Protein AF-A0A1Q2YK37-F1 (afdb_monomer)

Foldseek 3Di:
DDDDDDDDDDPDPDDDDDDDDDDDDDDPPPCDLVNVVCPVVVPPPDDDDDPPPPDDDPVVVVVVPVPDDDSVSSVVVVVVVDPDDPDDDPVVVVVVVVVVVVCCVLVVVVLCLLVVLVCCCVPPPVVDDSLVSLLVSLVVLLCSLLVVLVVVVVVVVVVVVVVVVDDDDPVVVVCVQAVPVLCVPVLLVLLLLLVLLLLLLVSLCSNCQLVVCVVLPHDNVVSSVLSVLLQVLLVLLLPVLVVCCQPQNLLVSLLVLLVQLLCLLVPQCLPPVSPPVSVSVSSNSNSSSSSNNVNSSLVLQPLPDDPVCSNSSSSNSSNVSSVSSSVNRSVLSVQLPDPCHNSSSSVSSSVSSVSSSVSSVVSVCVSPRPDSDHD

Sequence (375 aa):
MVSSVVGRPSSSILRENGEYYSDEDDEEELVGPEDVFESIFDGEVSGINSDTEKRGNINNNQRSLEGIKSKEDAVTVTEEYVVEYPEGGKLAYLTLFGCFIGLVGELGLWNSTGAIESYIAEHILVDNSDIAISMIFALFSFFVMFGAMISGVIFDKIKKLNEGERNMKWKEKFNDLIDFSSFKELTFMVLTSALFLNEFALLMVSTYIPSYALSKGFSESFSLIALTVFNAAGVAGRIVPTFLSDRYGNFNLIILMSTIMTLTVWIIWLPFGQNLGAFIAFTIIFGFAMAGTFALTPLCTSAISKPKDFGKRYGTAYFFVAFCNLISLPVGMALTETHAGYDAMVAFAGATCTLATVCFVYTRYRVGGLNKIRI

Nearest PDB structures (foldseek):
  8sdy-assembly1_A  TM=7.956E-01  e=2.992E-03  Rattus norvegicus
  6kki-assembly1_A  TM=8.504E-01  e=9.262E-03  Escherichia coli K-12
  8bvt-assembly1_A  TM=8.005E-01  e=1.191E-02  Rattus nativitatis
  7yud-assembly1_R  TM=7.546E-01  e=7.201E-02  Homo sapiens
  8sc3-assembly1_A  TM=6.453E-01  e=1.050E-01  Homo sapiens

Structure (mmCIF, N/CA/C/O backbone):
data_AF-A0A1Q2YK37-F1
#
_entry.id   AF-A0A1Q2YK37-F1
#
loop_
_atom_site.group_PDB
_atom_site.id
_atom_site.type_symbol
_atom_site.label_atom_id
_atom_site.label_alt_id
_atom_site.label_comp_id
_atom_site.label_asym_id
_atom_site.label_entity_id
_atom_site.label_seq_id
_atom_site.pdbx_PDB_ins_code
_atom_site.Cartn_x
_atom_site.Cartn_y
_atom_site.Cartn_z
_atom_site.occupancy
_atom_site.B_iso_or_equiv
_atom_site.auth_seq_id
_atom_site.auth_comp_id
_atom_site.auth_asym_id
_atom_site.auth_atom_id
_atom_site.pdbx_PDB_model_num
ATOM 1 N N . MET A 1 1 ? 14.806 24.479 15.869 1.00 31.94 1 MET A N 1
ATOM 2 C CA . MET A 1 1 ? 14.296 25.826 15.523 1.00 31.94 1 MET A CA 1
ATOM 3 C C . MET A 1 1 ? 13.095 25.622 14.604 1.00 31.94 1 MET A C 1
ATOM 5 O O . MET A 1 1 ? 13.181 24.715 13.790 1.00 31.94 1 MET A O 1
ATOM 9 N N . VAL A 1 2 ? 12.024 26.412 14.772 1.00 24.25 2 VAL A N 1
ATOM 10 C CA . VAL A 1 2 ? 10.609 26.185 14.362 1.00 24.25 2 VAL A CA 1
ATOM 11 C C . VAL A 1 2 ? 9.854 25.324 15.395 1.00 24.25 2 VAL A C 1
ATOM 13 O O . VAL A 1 2 ? 9.922 24.106 15.360 1.00 24.25 2 VAL A O 1
ATOM 16 N N . SER A 1 3 ? 9.414 25.886 16.526 1.00 24.73 3 SER A N 1
ATOM 17 C CA . SER A 1 3 ? 8.307 26.842 16.764 1.00 24.73 3 SER A CA 1
ATOM 18 C C . SER A 1 3 ? 6.944 26.154 16.894 1.00 24.73 3 SER A C 1
ATOM 20 O O . SER A 1 3 ? 6.222 25.956 15.925 1.00 24.73 3 SER A O 1
ATOM 22 N N . SER A 1 4 ? 6.632 25.849 18.153 1.00 29.28 4 SER A N 1
ATOM 23 C CA . SER A 1 4 ? 5.316 25.799 18.794 1.00 29.28 4 SER A CA 1
ATOM 24 C C . SER A 1 4 ? 4.184 26.549 18.083 1.00 29.28 4 SER A C 1
ATOM 26 O O . SER A 1 4 ? 4.275 27.769 17.980 1.00 29.28 4 SER A O 1
ATOM 28 N N . VAL A 1 5 ? 3.090 25.855 17.745 1.00 29.70 5 VAL A N 1
ATOM 29 C CA . VAL A 1 5 ? 1.698 26.340 17.872 1.00 29.70 5 VAL A CA 1
ATOM 30 C C . VAL A 1 5 ? 0.773 25.114 17.942 1.00 29.70 5 VAL A C 1
ATOM 32 O O . VAL A 1 5 ? 0.373 24.572 16.918 1.00 29.70 5 VAL A O 1
ATOM 35 N N . VAL A 1 6 ? 0.413 24.682 19.150 1.00 29.88 6 VAL A N 1
ATOM 36 C CA . VAL A 1 6 ? -0.814 23.907 19.395 1.00 29.88 6 VAL A CA 1
ATOM 37 C C . VAL A 1 6 ? -1.593 24.684 20.448 1.00 29.88 6 VAL A C 1
ATOM 39 O O . VAL A 1 6 ? -1.032 25.103 21.462 1.00 29.88 6 VAL A O 1
ATOM 42 N N . GLY A 1 7 ? -2.852 24.980 20.133 1.00 24.06 7 GLY A N 1
ATOM 43 C CA . GLY A 1 7 ? -3.735 25.807 20.943 1.00 24.06 7 GLY A CA 1
ATOM 44 C C . GLY A 1 7 ? -3.944 25.210 22.330 1.00 24.06 7 GLY A C 1
ATOM 45 O O . GLY A 1 7 ? -4.431 24.093 22.466 1.00 24.06 7 GLY A O 1
ATOM 46 N N . ARG A 1 8 ? -3.586 25.989 23.352 1.00 25.39 8 ARG A N 1
ATOM 47 C CA . ARG A 1 8 ? -3.997 25.766 24.739 1.00 25.39 8 ARG A CA 1
ATOM 48 C C . ARG A 1 8 ? -5.503 26.046 24.869 1.00 25.39 8 ARG A C 1
ATOM 50 O O . ARG A 1 8 ? -5.945 27.070 24.339 1.00 25.39 8 ARG A O 1
ATOM 57 N N . PRO A 1 9 ? -6.279 25.246 25.617 1.00 24.70 9 PRO A N 1
ATOM 58 C CA . PRO A 1 9 ? -7.492 25.743 26.250 1.00 24.70 9 PRO A CA 1
ATOM 59 C C . PRO A 1 9 ? -7.102 26.823 27.269 1.00 24.70 9 PRO A C 1
ATOM 61 O O . PRO A 1 9 ? -6.051 26.748 27.907 1.00 24.70 9 PRO A O 1
ATOM 64 N N . SER A 1 10 ? -7.917 27.865 27.367 1.00 27.19 10 SER A N 1
ATOM 65 C CA . SER A 1 10 ? -7.669 29.083 28.137 1.00 27.19 10 SER A CA 1
ATOM 66 C C . SER A 1 10 ? -7.444 28.818 29.629 1.00 27.19 10 SER A C 1
ATOM 68 O O . SER A 1 10 ? -8.387 28.730 30.412 1.00 27.19 10 SER A O 1
ATOM 70 N N . SER A 1 11 ? -6.178 28.784 30.035 1.00 29.14 11 SER A N 1
ATOM 71 C CA . SER A 1 11 ? -5.739 29.071 31.397 1.00 29.14 11 SER A CA 1
ATOM 72 C C . SER A 1 11 ? -5.924 30.570 31.666 1.00 29.14 11 SER A C 1
ATOM 74 O O . SER A 1 11 ? -5.000 31.362 31.466 1.00 29.14 11 SER A O 1
ATOM 76 N N . SER A 1 12 ? -7.135 30.978 32.037 1.00 27.33 12 SER A N 1
ATOM 77 C CA . SER A 1 12 ? -7.410 32.338 32.508 1.00 27.33 12 SER A CA 1
ATOM 78 C C . SER A 1 12 ? -8.708 32.403 33.316 1.00 27.33 12 SER A C 1
ATOM 80 O O . SER A 1 12 ? -9.673 33.036 32.898 1.00 27.33 12 SER A O 1
ATOM 82 N N . ILE A 1 13 ? -8.705 31.815 34.513 1.00 29.11 13 ILE A N 1
ATOM 83 C CA . ILE A 1 13 ? -9.205 32.562 35.672 1.00 29.11 13 ILE A CA 1
ATOM 84 C C . ILE A 1 13 ? -7.962 33.173 36.328 1.00 29.11 13 ILE A C 1
ATOM 86 O O . ILE A 1 13 ? -7.294 32.586 37.165 1.00 29.11 13 ILE A O 1
ATOM 90 N N . LEU A 1 14 ? -7.575 34.292 35.717 1.00 31.30 14 LEU A N 1
ATOM 91 C CA . LEU A 1 14 ? -7.022 35.502 36.317 1.00 31.30 14 LEU A CA 1
ATOM 92 C C . LEU A 1 14 ? -5.967 35.333 37.422 1.00 31.30 14 LEU A C 1
ATOM 94 O O . LEU A 1 14 ? -6.258 35.278 38.610 1.00 31.30 14 LEU A O 1
ATOM 98 N N . ARG A 1 15 ? -4.707 35.435 36.985 1.00 28.73 15 ARG A N 1
ATOM 99 C CA . ARG A 1 15 ? -3.677 36.162 37.728 1.00 28.73 15 ARG A CA 1
ATOM 100 C C . ARG A 1 15 ? -4.017 37.653 37.686 1.00 28.73 15 ARG A C 1
ATOM 102 O O . ARG A 1 15 ? -3.955 38.243 36.611 1.00 28.73 15 ARG A O 1
ATOM 109 N N . GLU A 1 16 ? -4.262 38.259 38.835 1.00 33.47 16 GLU A N 1
ATOM 110 C CA . GLU A 1 16 ? -3.838 39.634 39.087 1.00 33.47 16 GLU A CA 1
ATOM 111 C C . GLU A 1 16 ? -3.187 39.659 40.471 1.00 33.47 16 GLU A C 1
ATOM 113 O O . GLU A 1 16 ? -3.770 39.187 41.441 1.00 33.47 16 GLU A O 1
ATOM 118 N N . ASN A 1 17 ? -1.960 40.182 40.509 1.00 26.44 17 ASN A N 1
ATOM 119 C CA . ASN A 1 17 ? -1.048 40.310 41.655 1.00 26.44 17 ASN A CA 1
ATOM 120 C C . ASN A 1 17 ? -0.225 39.050 41.951 1.00 26.44 17 ASN A C 1
ATOM 122 O O . ASN A 1 17 ? -0.576 38.203 42.762 1.00 26.44 17 ASN A O 1
ATOM 126 N N . GLY A 1 18 ? 0.898 38.933 41.239 1.00 32.16 18 GLY A N 1
ATOM 127 C CA . GLY A 1 18 ? 1.860 37.863 41.453 1.00 32.16 18 GLY A CA 1
ATOM 128 C C . GLY A 1 18 ? 2.529 37.942 42.822 1.00 32.16 18 GLY A C 1
ATOM 129 O O . GLY A 1 18 ? 3.130 38.959 43.134 1.00 32.16 18 GLY A O 1
ATOM 130 N N . GLU A 1 19 ? 2.453 36.839 43.562 1.00 24.00 19 GLU A N 1
ATOM 131 C CA . GLU A 1 19 ? 3.457 36.277 44.473 1.00 24.00 19 GLU A CA 1
ATOM 132 C C . GLU A 1 19 ? 3.000 34.850 44.853 1.00 24.00 19 GLU A C 1
ATOM 134 O O . GLU A 1 19 ? 1.823 34.520 44.716 1.00 24.00 19 GLU A O 1
ATOM 139 N N . TYR A 1 20 ? 3.942 33.966 45.199 1.00 31.45 20 TYR A N 1
ATOM 140 C CA . TYR A 1 20 ? 3.751 32.511 45.324 1.00 31.45 20 TYR A CA 1
ATOM 141 C C . TYR A 1 20 ? 4.400 31.979 46.619 1.00 31.45 20 TYR A C 1
ATOM 143 O O . TYR A 1 20 ? 5.515 32.398 46.931 1.00 31.45 20 TYR A O 1
ATOM 151 N N . TYR A 1 21 ? 3.749 30.967 47.223 1.00 27.39 21 TYR A N 1
ATOM 152 C CA . TYR A 1 21 ? 4.156 30.071 48.340 1.00 27.39 21 TYR A CA 1
ATOM 153 C C . TYR A 1 21 ? 4.155 30.705 49.755 1.00 27.39 21 TYR A C 1
ATOM 155 O O . TYR A 1 21 ? 4.400 31.897 49.882 1.00 27.39 21 TYR A O 1
ATOM 163 N N . SER A 1 22 ? 3.814 30.003 50.850 1.00 25.34 22 SER A N 1
ATOM 164 C CA . SER A 1 22 ? 4.267 28.667 51.293 1.00 25.34 22 SER A CA 1
ATOM 165 C C . SER A 1 22 ? 3.313 27.925 52.253 1.00 25.34 22 SER A C 1
ATOM 167 O O . SER A 1 22 ? 2.593 28.573 53.002 1.00 25.34 22 SER A O 1
ATOM 169 N N . ASP A 1 23 ? 3.440 26.593 52.233 1.00 32.56 23 ASP A N 1
ATOM 170 C CA . ASP A 1 23 ? 3.424 25.576 53.306 1.00 32.56 23 ASP A CA 1
ATOM 171 C C . ASP A 1 23 ? 2.567 25.723 54.587 1.00 32.56 23 ASP A C 1
ATOM 173 O O . ASP A 1 23 ? 2.667 26.699 55.325 1.00 32.56 23 ASP A O 1
ATOM 177 N N . GLU A 1 24 ? 1.913 24.587 54.876 1.00 31.61 24 GLU A N 1
ATOM 178 C CA . GLU A 1 24 ? 1.354 24.065 56.139 1.00 31.61 24 GLU A CA 1
ATOM 179 C C . GLU A 1 24 ? -0.118 24.3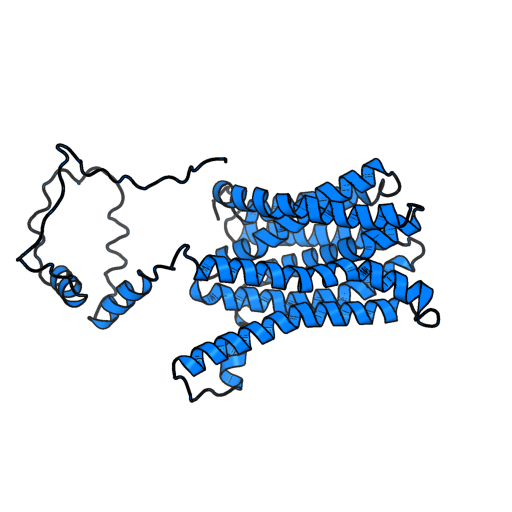69 56.499 1.00 31.61 24 GLU A C 1
ATOM 181 O O . GLU A 1 24 ? -0.546 25.510 56.647 1.00 31.61 24 GLU A O 1
ATOM 186 N N . ASP A 1 25 ? -0.824 23.244 56.690 1.00 33.56 25 ASP A N 1
ATOM 187 C CA . ASP A 1 25 ? -2.033 22.994 57.480 1.00 33.56 25 ASP A CA 1
ATOM 188 C C . ASP A 1 25 ? -3.366 23.601 57.009 1.00 33.56 25 ASP A C 1
ATOM 190 O O . ASP A 1 25 ? -3.825 24.619 57.510 1.00 33.56 25 ASP A O 1
ATOM 194 N N . ASP A 1 26 ? -4.010 22.925 56.051 1.00 30.70 26 ASP A N 1
ATOM 195 C CA . ASP A 1 26 ? -5.342 22.315 56.222 1.00 30.70 26 ASP A CA 1
ATOM 196 C C . ASP A 1 26 ? -5.662 21.466 54.970 1.00 30.70 26 ASP A C 1
ATOM 198 O O . ASP A 1 26 ? -5.335 21.830 53.842 1.00 30.70 26 ASP A O 1
ATOM 202 N N . GLU A 1 27 ? -6.205 20.274 55.202 1.00 29.97 27 GLU A N 1
ATOM 203 C CA . GLU A 1 27 ? -6.274 19.118 54.300 1.00 29.97 27 GLU A CA 1
ATOM 204 C C . GLU A 1 27 ? -6.780 19.425 52.871 1.00 29.97 27 GLU A C 1
ATOM 206 O O . GLU A 1 27 ? -7.919 19.838 52.658 1.00 29.97 27 GLU A O 1
ATOM 211 N N . GLU A 1 28 ? -5.943 19.143 51.860 1.00 32.72 28 GLU A N 1
ATOM 212 C CA . GLU A 1 28 ? -6.407 18.904 50.489 1.00 32.72 28 GLU A CA 1
ATOM 213 C C . GLU A 1 28 ? -7.223 17.605 50.482 1.00 32.72 28 GLU A C 1
ATOM 215 O O . GLU A 1 28 ? -6.677 16.503 50.377 1.00 32.72 28 GLU A O 1
ATOM 220 N N . GLU A 1 29 ? -8.541 17.722 50.599 1.00 29.59 29 GLU A N 1
ATOM 221 C CA . GLU A 1 29 ? -9.431 16.589 50.383 1.00 29.59 29 GLU A CA 1
ATOM 222 C C . GLU A 1 29 ? -9.455 16.280 48.876 1.00 29.59 29 GLU A C 1
ATOM 224 O O . GLU A 1 29 ? -10.095 16.955 48.063 1.00 29.59 29 GLU A O 1
ATOM 229 N N . LEU A 1 30 ? -8.674 15.270 48.478 1.00 30.45 30 LEU A N 1
ATOM 230 C CA . LEU A 1 30 ? -8.838 14.589 47.199 1.00 30.45 30 LEU A CA 1
ATOM 231 C C . LEU A 1 30 ? -10.250 14.012 47.179 1.00 30.45 30 LEU A C 1
ATOM 233 O O . LEU A 1 30 ? -10.476 12.946 47.745 1.00 30.45 30 LEU A O 1
ATOM 237 N N . VAL A 1 31 ? -11.170 14.730 46.533 1.00 35.34 31 VAL A N 1
ATOM 238 C CA . VAL A 1 31 ? -12.567 14.322 46.362 1.00 35.34 31 VAL A CA 1
ATOM 239 C C . VAL A 1 31 ? -12.584 12.904 45.801 1.00 35.34 31 VAL A C 1
ATOM 241 O O . VAL A 1 31 ? -12.208 12.656 44.648 1.00 35.34 31 VAL A O 1
ATOM 244 N N . GLY A 1 32 ? -12.944 11.956 46.656 1.00 29.72 32 GLY A N 1
ATOM 245 C CA . GLY A 1 32 ? -12.941 10.546 46.336 1.00 29.72 32 GLY A CA 1
ATOM 246 C C . GLY A 1 32 ? -14.081 10.226 45.370 1.00 29.72 32 GLY A C 1
ATOM 247 O O . GLY A 1 32 ? -15.065 10.962 45.275 1.00 29.72 32 GLY A O 1
ATOM 248 N N . PRO A 1 33 ? -14.024 9.085 44.667 1.00 35.12 33 PRO A N 1
ATOM 249 C CA . PRO A 1 33 ? -15.156 8.609 43.871 1.00 35.12 33 PRO A CA 1
ATOM 250 C C . PRO A 1 33 ? -16.455 8.459 44.689 1.00 35.12 33 PRO A C 1
ATOM 252 O O . PRO A 1 33 ? -17.545 8.428 44.118 1.00 35.12 33 PRO A O 1
ATOM 255 N N . GLU A 1 34 ? -16.349 8.386 46.018 1.00 36.44 34 GLU A N 1
ATOM 256 C CA . GLU A 1 34 ? -17.483 8.350 46.939 1.00 36.44 34 GLU A CA 1
ATOM 257 C C . GLU A 1 34 ? -18.216 9.701 47.049 1.00 36.44 34 GLU A C 1
ATOM 259 O O . GLU A 1 34 ? -19.447 9.706 47.047 1.00 36.44 34 GLU A O 1
ATOM 264 N N . ASP A 1 35 ? -17.496 10.825 47.005 1.00 39.41 35 ASP A N 1
ATOM 265 C CA . ASP A 1 35 ? -18.041 12.187 47.157 1.00 39.41 35 ASP A CA 1
ATOM 266 C C . ASP A 1 35 ? -18.752 12.674 45.878 1.00 39.41 35 ASP A C 1
ATOM 268 O O . ASP A 1 35 ? -19.742 13.412 45.904 1.00 39.41 35 ASP A O 1
ATOM 272 N N . VAL A 1 36 ? -18.293 12.205 44.713 1.00 42.50 36 VAL A N 1
ATOM 273 C CA . VAL A 1 36 ? -18.965 12.437 43.420 1.00 42.50 36 VAL A CA 1
ATOM 274 C C . VAL A 1 36 ? -20.292 11.678 43.355 1.00 42.50 36 VAL A C 1
ATOM 276 O O . VAL A 1 36 ? -21.264 12.168 42.785 1.00 42.50 36 VAL A O 1
ATOM 279 N N . PHE A 1 37 ? -20.361 10.488 43.954 1.00 40.34 37 PHE A N 1
ATOM 280 C CA . PHE A 1 37 ? -21.608 9.736 44.044 1.00 40.34 37 PHE A CA 1
ATOM 281 C C . PHE A 1 37 ? -22.594 10.408 45.009 1.00 40.34 37 PHE A C 1
ATOM 283 O O . PHE A 1 37 ? -23.764 10.556 44.665 1.00 40.34 37 PHE A O 1
ATOM 290 N N . GLU A 1 38 ? -22.138 10.869 46.177 1.00 42.31 38 GLU A N 1
ATOM 291 C CA . GLU A 1 38 ? -22.997 11.584 47.132 1.00 42.31 38 GLU A CA 1
ATOM 292 C C . GLU A 1 38 ? -23.521 12.911 46.567 1.00 42.31 38 GLU A C 1
ATOM 294 O O . GLU A 1 38 ? -24.724 13.145 46.618 1.00 42.31 38 GLU A O 1
ATOM 299 N N . SER A 1 39 ? -22.696 13.715 45.887 1.00 43.84 39 SER A N 1
ATOM 300 C CA . SER A 1 39 ? -23.144 14.981 45.265 1.00 43.84 39 SER A CA 1
ATOM 301 C C . SER A 1 39 ? -24.160 14.829 44.117 1.00 43.84 39 SER A C 1
ATOM 303 O O . SER A 1 39 ? -24.868 15.780 43.786 1.00 43.84 39 SER A O 1
ATOM 305 N N . ILE A 1 40 ? -24.263 13.646 43.498 1.00 46.75 40 ILE A N 1
ATOM 306 C CA . ILE A 1 40 ? -25.271 13.346 42.464 1.00 46.75 40 ILE A CA 1
ATOM 307 C C . ILE A 1 40 ? -26.618 12.945 43.090 1.00 46.75 40 ILE A C 1
ATOM 309 O O . ILE A 1 40 ? -27.666 13.179 42.480 1.00 46.75 40 ILE A O 1
ATOM 313 N N . PHE A 1 41 ? -26.608 12.342 44.282 1.00 46.00 41 PHE A N 1
ATOM 314 C CA . PHE A 1 41 ? -27.798 11.765 44.919 1.00 46.00 41 PHE A CA 1
ATOM 315 C C . PHE A 1 41 ? -28.329 12.564 46.120 1.00 46.00 41 PHE A C 1
ATOM 317 O O . PHE A 1 41 ? -29.530 12.478 46.392 1.00 46.00 41 PHE A O 1
ATOM 324 N N . ASP A 1 42 ? -27.509 13.396 46.764 1.00 38.97 42 ASP A N 1
ATOM 325 C CA . ASP A 1 42 ? -27.940 14.384 47.753 1.00 38.97 42 ASP A CA 1
ATOM 326 C C . ASP A 1 42 ? -28.178 15.730 47.061 1.00 38.97 42 ASP A C 1
ATOM 328 O O . ASP A 1 42 ? -27.270 16.418 46.605 1.00 38.97 42 ASP A O 1
ATOM 332 N N . GLY A 1 43 ? -29.456 16.081 46.915 1.00 41.34 43 GLY A N 1
ATOM 333 C CA . GLY A 1 43 ? -29.937 17.204 46.113 1.00 41.34 43 GLY A CA 1
ATOM 334 C C . GLY A 1 43 ? -29.598 18.606 46.633 1.00 41.34 43 GLY A C 1
ATOM 335 O O . GLY A 1 43 ? -30.515 19.391 46.870 1.00 41.34 43 GLY A O 1
ATOM 336 N N . GLU A 1 44 ? -28.324 18.986 46.699 1.00 32.38 44 GLU A N 1
ATOM 337 C CA . GLU A 1 44 ? -27.899 20.389 46.796 1.00 32.38 44 GLU A CA 1
ATOM 338 C C . GLU A 1 44 ? -27.671 21.001 45.407 1.00 32.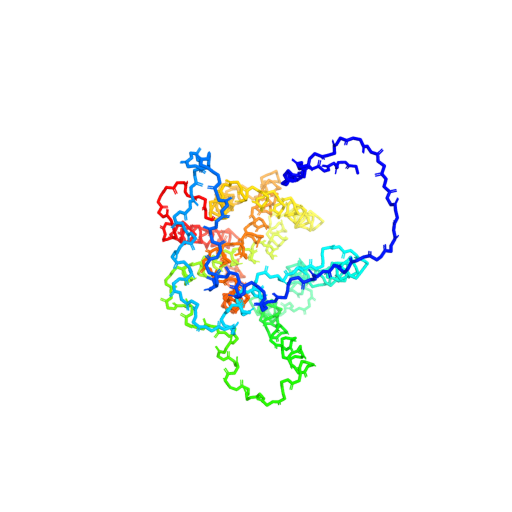38 44 GLU A C 1
ATOM 340 O O . GLU A 1 44 ? -26.580 21.395 45.006 1.00 32.38 44 GLU A O 1
ATOM 345 N N . VAL A 1 45 ? -28.770 21.167 44.665 1.00 37.38 45 VAL A N 1
ATOM 346 C CA . VAL A 1 45 ? -28.850 22.195 43.617 1.00 37.38 45 VAL A CA 1
ATOM 347 C C . VAL A 1 45 ? -29.458 23.449 44.243 1.00 37.38 45 VAL A C 1
ATOM 349 O O . VAL A 1 45 ? -30.604 23.810 43.986 1.00 37.38 45 VAL A O 1
ATOM 352 N N . SER A 1 46 ? -28.695 24.134 45.089 1.00 29.23 46 SER A N 1
ATOM 353 C CA . SER A 1 46 ? -29.039 25.482 45.553 1.00 29.23 46 SER A CA 1
ATOM 354 C C . SER A 1 46 ? -27.853 26.413 45.361 1.00 29.23 46 SER A C 1
ATOM 356 O O . SER A 1 46 ? -27.100 26.696 46.285 1.00 29.23 46 SER A O 1
ATOM 358 N N . GLY A 1 47 ? -27.680 26.887 44.125 1.00 29.67 47 GLY A N 1
ATOM 359 C CA . GLY A 1 47 ? -26.641 27.870 43.828 1.00 29.67 47 GLY A CA 1
ATOM 360 C C . GLY A 1 47 ? -26.379 28.174 42.356 1.00 29.67 47 GLY A C 1
ATOM 361 O O . GLY A 1 47 ? -25.305 28.674 42.044 1.00 29.67 47 GLY A O 1
ATOM 362 N N . ILE A 1 48 ? -27.305 27.898 41.430 1.00 29.08 48 ILE A N 1
ATOM 363 C CA . ILE A 1 48 ? -27.151 28.365 40.044 1.00 29.08 48 ILE A CA 1
ATOM 364 C C . ILE A 1 48 ? -27.863 29.712 39.926 1.00 29.08 48 ILE A C 1
ATOM 366 O O . ILE A 1 48 ? -29.074 29.780 39.718 1.00 29.08 48 ILE A O 1
ATOM 370 N N . ASN A 1 49 ? -27.096 30.790 40.105 1.00 28.09 49 ASN A N 1
ATOM 371 C CA . ASN A 1 49 ? -27.537 32.144 39.779 1.00 28.09 49 ASN A CA 1
ATOM 372 C C . ASN A 1 49 ? -27.988 32.217 38.309 1.00 28.09 49 ASN A C 1
ATOM 374 O O . ASN A 1 49 ? -27.376 31.645 37.405 1.00 28.09 49 ASN A O 1
ATOM 378 N N . SER A 1 50 ? -29.081 32.941 38.098 1.00 30.16 50 SER A N 1
ATOM 379 C CA . SER A 1 50 ? -29.961 32.973 36.927 1.00 30.16 50 SER A CA 1
ATOM 380 C C . SER A 1 50 ? -29.408 33.645 35.657 1.00 30.16 50 SER A C 1
ATOM 382 O O . SER A 1 50 ? -30.188 34.112 34.830 1.00 30.16 50 SER A O 1
ATOM 384 N N . ASP A 1 51 ? -28.092 33.641 35.432 1.00 28.27 51 ASP A N 1
ATOM 385 C CA . ASP A 1 51 ? -27.476 34.285 34.255 1.00 28.27 51 ASP A CA 1
ATOM 386 C C . ASP A 1 51 ? -26.906 33.303 33.211 1.00 28.27 51 ASP A C 1
ATOM 388 O O . ASP A 1 51 ? -26.517 33.707 32.111 1.00 28.27 51 ASP A O 1
ATOM 392 N N . THR A 1 52 ? -26.925 31.994 33.478 1.00 31.55 52 THR A N 1
ATOM 393 C CA . THR A 1 52 ? -26.355 30.970 32.574 1.00 31.55 52 THR A CA 1
ATOM 394 C C . THR A 1 52 ? -27.372 30.355 31.601 1.00 31.55 52 THR A C 1
ATOM 396 O O . THR A 1 52 ? -27.044 29.447 30.840 1.00 31.55 52 THR A O 1
ATOM 399 N N . GLU A 1 53 ? -28.604 30.869 31.540 1.00 28.91 53 GLU A N 1
ATOM 400 C CA . GLU A 1 53 ? -29.657 30.363 30.637 1.00 28.91 53 GLU A CA 1
ATOM 401 C C . GLU A 1 53 ? -29.471 30.752 29.156 1.00 28.91 53 GLU A C 1
ATOM 403 O O . GLU A 1 53 ? -30.259 30.365 28.291 1.00 28.91 53 GLU A O 1
ATOM 408 N N . LYS A 1 54 ? -28.411 31.490 28.804 1.00 31.61 54 LYS A N 1
ATOM 409 C CA . LYS A 1 54 ? -28.154 31.919 27.420 1.00 31.61 54 LYS A CA 1
ATOM 410 C C . LYS A 1 54 ? -26.729 31.645 26.955 1.00 31.61 54 LYS A C 1
ATOM 412 O O . LYS A 1 54 ? -26.036 32.576 26.556 1.00 31.61 54 LYS A O 1
ATOM 417 N N . ARG A 1 55 ? -26.304 30.376 26.918 1.00 30.22 55 ARG A N 1
ATOM 418 C CA . ARG A 1 55 ? -25.323 29.876 25.924 1.00 30.22 55 ARG A CA 1
ATOM 419 C C . ARG A 1 55 ? -25.140 28.352 25.996 1.00 30.22 55 ARG A C 1
ATOM 421 O O . ARG A 1 55 ? -24.344 27.856 26.771 1.00 30.22 55 ARG A O 1
ATOM 428 N N . GLY A 1 56 ? -25.839 27.650 25.100 1.00 29.47 56 GLY A N 1
ATOM 429 C CA . GLY A 1 56 ? -25.370 26.434 24.418 1.00 29.47 56 GLY A CA 1
ATOM 430 C C . GLY A 1 56 ? -25.141 25.145 25.228 1.00 29.47 56 GLY A C 1
ATOM 431 O O . GLY A 1 56 ? -24.131 25.000 25.898 1.00 29.47 56 GLY A O 1
ATOM 432 N N . ASN A 1 57 ? -25.981 24.139 24.943 1.00 34.22 57 ASN A N 1
ATOM 433 C CA . ASN A 1 57 ? -25.702 22.693 25.045 1.00 34.22 57 ASN A CA 1
ATOM 434 C C . ASN A 1 57 ? -25.669 22.003 26.429 1.00 34.22 57 ASN A C 1
ATOM 436 O O . ASN A 1 57 ? -24.780 21.206 26.704 1.00 34.22 57 ASN A O 1
ATOM 440 N N . ILE A 1 58 ? -26.724 22.158 27.237 1.00 35.84 58 ILE A N 1
ATOM 441 C CA . ILE A 1 58 ? -26.954 21.303 28.428 1.00 35.84 58 ILE A CA 1
ATOM 442 C C . ILE A 1 58 ? -27.700 19.985 28.084 1.00 35.84 58 ILE A C 1
ATOM 444 O O . ILE A 1 58 ? -27.640 19.011 28.829 1.00 35.84 58 ILE A O 1
ATOM 448 N N . ASN A 1 59 ? -28.317 19.872 26.901 1.00 31.97 59 ASN A N 1
ATOM 449 C CA . ASN A 1 59 ? -29.198 18.737 26.567 1.00 31.97 59 ASN A CA 1
ATOM 450 C C . ASN A 1 59 ? -28.508 17.371 26.359 1.00 31.97 59 ASN A C 1
ATOM 452 O O . ASN A 1 59 ? -29.203 16.357 26.319 1.00 31.97 59 ASN A O 1
ATOM 456 N N . ASN A 1 60 ? -27.177 17.306 26.233 1.00 34.56 60 ASN A N 1
ATOM 457 C CA . ASN A 1 60 ? -26.471 16.024 26.084 1.00 34.56 60 ASN A CA 1
ATOM 458 C C . ASN A 1 60 ? -26.068 15.384 27.422 1.00 34.56 60 ASN A C 1
ATOM 460 O O . ASN A 1 60 ? -25.834 14.181 27.444 1.00 34.56 60 ASN A O 1
ATOM 464 N N . ASN A 1 61 ? -26.040 16.144 28.523 1.00 38.53 61 ASN A N 1
ATOM 465 C CA . ASN A 1 61 ? -25.554 15.639 29.812 1.00 38.53 61 ASN A CA 1
ATOM 466 C C . ASN A 1 61 ? -26.617 14.854 30.596 1.00 38.53 61 ASN A C 1
ATOM 468 O O . ASN A 1 61 ? -26.268 13.995 31.395 1.00 38.53 61 ASN A O 1
ATOM 472 N N . GLN A 1 62 ? -27.910 15.089 30.351 1.00 35.34 62 GLN A N 1
ATOM 473 C CA . GLN A 1 62 ? -28.975 14.373 31.068 1.00 35.34 62 GLN A CA 1
ATOM 474 C C . GLN A 1 62 ? -29.193 12.937 30.567 1.00 35.34 62 GLN A C 1
ATOM 476 O O . GLN A 1 62 ? -29.501 12.060 31.365 1.00 35.34 62 GLN A O 1
ATOM 481 N N . ARG A 1 63 ? -28.984 12.654 29.272 1.00 34.41 63 ARG A N 1
ATOM 482 C CA . ARG A 1 63 ? -29.250 11.316 28.699 1.00 34.41 63 ARG A CA 1
ATOM 483 C C . ARG A 1 63 ? -28.253 10.234 29.117 1.00 34.41 63 ARG A C 1
ATOM 485 O O . ARG A 1 63 ? -28.581 9.057 29.041 1.00 34.41 63 ARG A O 1
ATOM 492 N N . SER A 1 64 ? -27.043 10.608 29.520 1.00 39.91 64 SER A N 1
ATOM 493 C CA . SER A 1 64 ? -25.990 9.673 29.940 1.00 39.91 64 SER A CA 1
ATOM 494 C C . SER A 1 64 ? -26.034 9.330 31.433 1.00 39.91 64 SER A C 1
ATOM 496 O O . SER A 1 64 ? -25.435 8.340 31.835 1.00 39.91 64 SER A O 1
ATOM 498 N N . LEU A 1 65 ? -26.764 10.107 32.241 1.00 44.41 65 LEU A N 1
ATOM 499 C CA . LEU A 1 65 ? -26.893 9.904 33.690 1.00 44.41 65 LEU A CA 1
ATOM 500 C C . LEU A 1 65 ? -28.058 8.971 34.071 1.00 44.41 65 LEU A C 1
ATOM 502 O O . LEU A 1 65 ? -28.066 8.423 35.166 1.00 44.41 65 LEU A O 1
ATOM 506 N N . GLU A 1 66 ? -29.008 8.720 33.161 1.00 44.38 66 GLU A N 1
ATOM 507 C CA . GLU A 1 66 ? -30.181 7.851 33.399 1.00 44.38 66 GLU A CA 1
ATOM 508 C C . GLU A 1 66 ? -29.833 6.361 33.633 1.00 44.38 66 GLU A C 1
ATOM 510 O O . GLU A 1 66 ? -30.705 5.563 33.983 1.00 44.38 66 GLU A O 1
ATOM 515 N N . GLY A 1 67 ? -28.571 5.964 33.430 1.00 44.59 67 GLY A N 1
ATOM 516 C CA . GLY A 1 67 ? -28.105 4.579 33.540 1.00 44.59 67 GLY A CA 1
ATOM 517 C C . GLY A 1 67 ? -27.332 4.226 34.813 1.00 44.59 67 GLY A C 1
ATOM 518 O O . GLY A 1 67 ? -27.099 3.041 35.032 1.00 44.59 67 GLY A O 1
ATOM 519 N N . ILE A 1 68 ? -26.940 5.203 35.637 1.00 49.22 68 ILE A N 1
ATOM 520 C CA . ILE A 1 68 ? -26.066 4.976 36.800 1.00 49.22 68 ILE A CA 1
ATOM 521 C C . ILE A 1 68 ? -26.921 4.485 37.968 1.00 49.22 68 ILE A C 1
ATOM 523 O O . ILE A 1 68 ? -27.738 5.237 38.502 1.00 49.22 68 ILE A O 1
ATOM 527 N N . LYS A 1 69 ? -26.781 3.207 38.340 1.00 53.28 69 LYS A N 1
ATOM 528 C CA . LYS A 1 69 ? -27.592 2.586 39.404 1.00 53.28 69 LYS A CA 1
ATOM 529 C C . LYS A 1 69 ? -26.779 2.152 40.620 1.00 53.28 69 LYS A C 1
ATOM 531 O O . LYS A 1 69 ? -27.387 1.869 41.651 1.00 53.28 69 LYS A O 1
ATOM 536 N N . SER A 1 70 ? -25.450 2.103 40.528 1.00 48.72 70 SER A N 1
ATOM 537 C CA . SER A 1 70 ? -24.572 1.759 41.652 1.00 48.72 70 SER A CA 1
ATOM 538 C C . SER A 1 70 ? -23.301 2.616 41.709 1.00 48.72 70 SER A C 1
ATOM 540 O O . SER A 1 70 ? -22.917 3.255 40.728 1.00 48.72 70 SER A O 1
ATOM 542 N N . LYS A 1 71 ? -22.630 2.603 42.873 1.00 45.66 71 LYS A N 1
ATOM 543 C CA . LYS A 1 71 ? -21.291 3.190 43.062 1.00 45.66 71 LYS A CA 1
ATOM 544 C C . LYS A 1 71 ? -20.263 2.566 42.106 1.00 45.66 71 LYS A C 1
ATOM 546 O O . LYS A 1 71 ? -19.415 3.286 41.595 1.00 45.66 71 LYS A O 1
ATOM 551 N N . GLU A 1 72 ? -20.362 1.266 41.805 1.00 46.19 72 GLU A N 1
ATOM 552 C CA . GLU A 1 72 ? -19.468 0.622 40.831 1.00 46.19 72 GLU A CA 1
ATOM 553 C C . GLU A 1 72 ? -19.630 1.199 39.422 1.00 46.19 72 GLU A C 1
ATOM 555 O O . GLU A 1 72 ? -18.617 1.467 38.783 1.00 46.19 72 GLU A O 1
ATOM 560 N N . ASP A 1 73 ? -20.861 1.473 38.969 1.00 43.25 73 ASP A N 1
ATOM 561 C CA . ASP A 1 73 ? -21.105 2.077 37.650 1.00 43.25 73 ASP A CA 1
ATOM 562 C C . ASP A 1 73 ? -20.422 3.452 37.536 1.00 43.25 73 ASP A C 1
ATOM 564 O O . ASP A 1 73 ? -19.788 3.749 36.523 1.00 43.25 73 ASP A O 1
ATOM 568 N N . ALA A 1 74 ? -20.491 4.265 38.597 1.00 46.31 74 ALA A N 1
ATOM 569 C CA . ALA A 1 74 ? -19.855 5.581 38.656 1.00 46.31 74 ALA A CA 1
ATOM 570 C C . ALA A 1 74 ? -18.317 5.501 38.647 1.00 46.31 74 ALA A C 1
ATOM 572 O O . ALA A 1 74 ? -17.681 6.300 37.961 1.00 46.31 74 ALA A O 1
ATOM 573 N N . VAL A 1 75 ? -17.730 4.516 39.340 1.00 45.16 75 VAL A N 1
ATOM 574 C CA . VAL A 1 75 ? -16.273 4.276 39.370 1.00 45.16 75 VAL A CA 1
ATOM 575 C C . VAL A 1 75 ? -15.751 3.774 38.022 1.00 45.16 75 VAL A C 1
ATOM 577 O O . VAL A 1 75 ? -14.722 4.246 37.550 1.00 45.16 75 VAL A O 1
ATOM 580 N N . THR A 1 76 ? -16.469 2.875 37.338 1.00 43.19 76 THR A N 1
ATOM 581 C CA . THR A 1 76 ? -16.073 2.456 35.977 1.00 43.19 76 THR A CA 1
ATOM 582 C C . THR A 1 76 ? -16.097 3.608 34.980 1.00 43.19 76 THR A C 1
ATOM 584 O O . THR A 1 76 ? -15.226 3.686 34.116 1.00 43.19 76 THR A O 1
ATOM 587 N N . VAL A 1 77 ? -17.077 4.509 35.093 1.00 47.62 77 VAL A N 1
ATOM 588 C CA . VAL A 1 77 ? -17.183 5.677 34.210 1.00 47.62 77 VAL A CA 1
ATOM 589 C C . VAL A 1 77 ? -16.059 6.680 34.486 1.00 47.62 77 VAL A C 1
ATOM 591 O O . VAL A 1 77 ? -15.560 7.290 33.544 1.00 47.62 77 VAL A O 1
ATOM 594 N N . THR A 1 78 ? -15.608 6.837 35.732 1.00 39.72 78 THR A N 1
ATOM 595 C CA . THR A 1 78 ? -14.478 7.720 36.063 1.00 39.72 78 THR A CA 1
ATOM 596 C C . THR A 1 78 ? -13.113 7.104 35.736 1.00 39.72 78 THR A C 1
ATOM 598 O O . THR A 1 78 ? -12.260 7.816 35.208 1.00 39.72 78 THR A O 1
ATOM 601 N N . GLU A 1 79 ? -12.904 5.795 35.926 1.00 39.09 79 GLU A N 1
ATOM 602 C CA . GLU A 1 79 ? -11.665 5.104 35.511 1.00 39.09 79 GLU A CA 1
ATOM 603 C C . GLU A 1 79 ? -11.496 5.047 33.984 1.00 39.09 79 GLU A C 1
ATOM 605 O O . GLU A 1 79 ? -10.380 5.186 33.481 1.00 39.09 79 GLU A O 1
ATOM 610 N N . GLU A 1 80 ? -12.584 4.904 33.217 1.00 39.06 80 GLU A N 1
ATOM 611 C CA . GLU A 1 80 ? -12.537 4.952 31.746 1.00 39.06 80 GLU A CA 1
ATOM 612 C C . GLU A 1 80 ? -12.158 6.355 31.219 1.00 39.06 80 GLU A C 1
ATOM 614 O O . GLU A 1 80 ? -11.686 6.483 30.086 1.00 39.06 80 GLU A O 1
ATOM 619 N N . TYR A 1 81 ? -12.294 7.402 32.044 1.00 40.78 81 TYR A N 1
ATOM 620 C CA . TYR A 1 81 ? -12.045 8.798 31.667 1.00 40.78 81 TYR A CA 1
ATOM 621 C C . TYR A 1 81 ? -10.648 9.341 32.016 1.00 40.78 81 TYR A C 1
ATOM 623 O O . TYR A 1 81 ? -10.274 10.382 31.472 1.00 40.78 81 TYR A O 1
ATOM 631 N N . VAL A 1 82 ? -9.847 8.661 32.847 1.00 41.25 82 VAL A N 1
ATOM 632 C CA . VAL A 1 82 ? -8.521 9.159 33.283 1.00 41.25 82 VAL A CA 1
ATOM 633 C C . VAL A 1 82 ? -7.409 8.143 33.007 1.00 41.25 82 VAL A C 1
ATOM 635 O O . VAL A 1 82 ? -6.640 7.760 33.883 1.00 41.25 82 VAL A O 1
ATOM 638 N N . VAL A 1 83 ? -7.276 7.700 31.755 1.00 47.78 83 VAL A N 1
ATOM 639 C CA . VAL A 1 83 ? -6.008 7.111 31.291 1.00 47.78 83 VAL A CA 1
ATOM 640 C C . VAL A 1 83 ? -5.144 8.244 30.747 1.00 47.78 83 VAL A C 1
ATOM 642 O O . VAL A 1 83 ? -5.163 8.548 29.555 1.00 47.78 83 VAL A O 1
ATOM 645 N N . GLU A 1 84 ? -4.405 8.910 31.633 1.00 44.09 84 GLU A N 1
ATOM 646 C CA . GLU A 1 84 ? -3.413 9.905 31.231 1.00 44.09 84 GLU A CA 1
ATOM 647 C C . GLU A 1 84 ? -2.144 9.175 30.767 1.00 44.09 84 GLU A C 1
ATOM 649 O O . GLU A 1 84 ? -1.414 8.563 31.550 1.00 44.09 84 GLU A O 1
ATOM 654 N N . TYR A 1 85 ? -1.908 9.162 29.454 1.00 55.75 85 TYR A N 1
ATOM 655 C CA . TYR A 1 85 ? -0.698 8.567 28.897 1.00 55.75 85 TYR A CA 1
ATOM 656 C C . TYR A 1 85 ? 0.500 9.468 29.228 1.00 55.75 85 TYR A C 1
ATOM 658 O O . TYR A 1 85 ? 0.425 10.676 29.001 1.00 55.75 85 TYR A O 1
ATOM 666 N N . PRO A 1 86 ? 1.618 8.920 29.736 1.00 60.16 86 PRO A N 1
ATOM 667 C CA . PRO A 1 86 ? 2.801 9.718 30.021 1.00 60.16 86 PRO A CA 1
ATOM 668 C C . PRO A 1 86 ? 3.383 10.273 28.713 1.00 60.16 86 PRO A C 1
ATOM 670 O O . PRO A 1 86 ? 4.081 9.578 27.974 1.00 60.16 86 PRO A O 1
ATOM 673 N N . GLU A 1 87 ? 3.084 11.536 28.423 1.00 68.25 87 GLU A N 1
ATOM 674 C CA . GLU A 1 87 ? 3.630 12.265 27.282 1.00 68.25 87 GLU A CA 1
ATOM 675 C C . GLU A 1 87 ? 5.066 12.722 27.591 1.00 68.25 87 GLU A C 1
ATOM 677 O O . GLU A 1 87 ? 5.325 13.527 28.489 1.00 68.25 87 GLU A O 1
ATOM 682 N N . GLY A 1 88 ? 6.035 12.208 26.827 1.00 70.25 88 GLY A N 1
ATOM 683 C CA . GLY A 1 88 ? 7.448 12.577 26.947 1.00 70.25 88 GLY A CA 1
ATOM 684 C C . GLY A 1 88 ? 8.241 11.830 28.035 1.00 70.25 88 GLY A C 1
ATOM 685 O O . GLY A 1 88 ? 7.877 10.761 28.511 1.00 70.25 88 GLY A O 1
ATOM 686 N N . GLY A 1 89 ? 9.420 12.359 28.380 1.00 87.56 89 GLY A N 1
ATOM 687 C CA . GLY A 1 89 ? 10.354 11.732 29.327 1.00 87.56 89 GLY A CA 1
ATOM 688 C C . GLY A 1 89 ? 11.381 10.781 28.690 1.00 87.56 89 GLY A C 1
ATOM 689 O O . GLY A 1 89 ? 11.249 10.335 27.551 1.00 87.56 89 GLY A O 1
ATOM 690 N N . LYS A 1 90 ? 12.463 10.479 29.427 1.00 87.56 90 LYS A N 1
ATOM 691 C CA . LYS A 1 90 ? 13.611 9.703 28.907 1.00 87.56 90 LYS A CA 1
ATOM 692 C C . LYS A 1 90 ? 13.216 8.303 28.426 1.00 87.56 90 LYS A C 1
ATOM 694 O O . LYS A 1 90 ? 13.763 7.843 27.431 1.00 87.56 90 LYS A O 1
ATOM 699 N N . LEU A 1 91 ? 12.267 7.651 29.102 1.00 84.38 91 LEU A N 1
ATOM 700 C CA . LEU A 1 91 ? 11.774 6.321 28.725 1.00 84.38 91 LEU A CA 1
ATOM 701 C C . LEU A 1 91 ? 10.977 6.351 27.413 1.00 84.38 91 LEU A C 1
ATOM 703 O O . LEU A 1 91 ? 11.193 5.489 26.562 1.00 84.38 91 LEU A O 1
ATOM 707 N N . ALA A 1 92 ? 10.125 7.361 27.206 1.00 84.81 92 ALA A N 1
ATOM 708 C CA . ALA A 1 92 ? 9.388 7.527 25.954 1.00 84.81 92 ALA A CA 1
ATOM 709 C C . ALA A 1 92 ? 10.343 7.793 24.779 1.00 84.81 92 ALA A C 1
ATOM 711 O O . ALA A 1 92 ? 10.257 7.125 23.749 1.00 84.81 92 ALA A O 1
ATOM 712 N N . TYR A 1 93 ? 11.326 8.687 24.954 1.00 88.62 93 TYR A N 1
ATOM 713 C CA . TYR A 1 93 ? 12.339 8.949 23.924 1.00 88.62 93 TYR A CA 1
ATOM 714 C C . TYR A 1 93 ? 13.237 7.737 23.646 1.00 88.62 93 TYR A C 1
ATOM 716 O O . TYR A 1 93 ? 13.556 7.474 22.487 1.00 88.62 93 TYR A O 1
ATOM 724 N N . LEU A 1 94 ? 13.622 6.973 24.675 1.00 91.75 94 LEU A N 1
ATOM 725 C CA . LEU A 1 94 ? 14.398 5.741 24.503 1.00 91.75 94 LEU A CA 1
ATOM 726 C C . LEU A 1 94 ? 13.598 4.682 23.733 1.00 91.75 94 LEU A C 1
ATOM 728 O O . LEU A 1 94 ? 14.147 4.023 22.854 1.00 91.75 94 LEU A O 1
ATOM 732 N N . THR A 1 95 ? 12.300 4.559 24.019 1.00 87.88 95 THR A N 1
ATOM 733 C CA . THR A 1 95 ? 11.391 3.653 23.302 1.00 87.88 95 THR A CA 1
ATOM 734 C C . THR A 1 95 ? 11.255 4.067 21.839 1.00 87.88 95 THR A C 1
ATOM 736 O O . THR A 1 95 ? 11.419 3.233 20.953 1.00 87.88 95 THR A O 1
ATOM 739 N N . LEU A 1 96 ? 11.050 5.361 21.567 1.00 88.25 96 LEU A N 1
ATOM 740 C CA . LEU A 1 96 ? 10.975 5.893 20.205 1.00 88.25 96 LEU A CA 1
ATOM 741 C C . LEU A 1 96 ? 12.263 5.618 19.417 1.00 88.25 96 LEU A C 1
ATOM 743 O O . LEU A 1 96 ? 12.207 5.190 18.265 1.00 88.25 96 LEU A O 1
ATOM 747 N N . PHE A 1 97 ? 13.422 5.824 20.046 1.00 89.81 97 PHE A N 1
ATOM 748 C CA . PHE A 1 97 ? 14.720 5.529 19.445 1.00 89.81 97 PHE A CA 1
ATOM 749 C C . PHE A 1 97 ? 14.910 4.029 19.177 1.00 89.81 97 PHE A C 1
ATOM 751 O O . PHE A 1 97 ? 15.392 3.653 18.109 1.00 89.81 97 PHE A O 1
ATOM 758 N N . GLY A 1 98 ? 14.478 3.167 20.102 1.00 90.69 98 GLY A N 1
ATOM 759 C CA . GLY A 1 98 ? 14.473 1.715 19.918 1.00 90.69 98 GLY A CA 1
ATOM 760 C C . GLY A 1 98 ? 13.606 1.279 18.735 1.00 90.69 98 GLY A C 1
ATOM 761 O O . GLY A 1 98 ? 14.080 0.540 17.873 1.00 90.69 98 GLY A O 1
ATOM 762 N N . CYS A 1 99 ? 12.376 1.795 18.636 1.00 88.25 99 CYS A N 1
ATOM 763 C CA . CYS A 1 99 ? 11.490 1.552 17.496 1.00 88.25 99 CYS A CA 1
ATOM 764 C C . CYS A 1 99 ? 12.110 2.044 16.183 1.00 88.25 99 CYS A C 1
ATOM 766 O O . CYS A 1 99 ? 12.052 1.343 15.179 1.00 88.25 99 CYS A O 1
ATOM 768 N N . PHE A 1 100 ? 12.745 3.218 16.188 1.00 87.50 100 PHE A N 1
ATOM 769 C CA . PHE A 1 100 ? 13.432 3.751 15.014 1.00 87.50 100 PHE A CA 1
ATOM 770 C C . PHE A 1 100 ? 14.550 2.817 14.530 1.00 87.50 100 PHE A C 1
ATOM 772 O O . PHE A 1 100 ? 14.562 2.456 13.357 1.00 87.50 100 PHE A O 1
ATOM 779 N N . ILE A 1 101 ? 15.448 2.374 15.418 1.00 89.75 101 ILE A N 1
ATOM 780 C CA . ILE A 1 101 ? 16.524 1.435 15.052 1.00 89.75 101 ILE A CA 1
ATOM 781 C C . ILE A 1 101 ? 15.950 0.096 14.574 1.00 89.75 101 ILE A C 1
ATOM 783 O O . ILE A 1 101 ? 16.432 -0.450 13.582 1.00 89.75 101 ILE A O 1
ATOM 787 N N . GLY A 1 102 ? 14.914 -0.422 15.241 1.00 85.19 102 GLY A N 1
ATOM 788 C CA . GLY A 1 102 ? 14.249 -1.663 14.834 1.00 85.19 102 GLY A CA 1
ATOM 789 C C . GLY A 1 102 ? 13.687 -1.581 13.412 1.00 85.19 102 GLY A C 1
ATOM 790 O O . GLY A 1 102 ? 13.948 -2.461 12.591 1.00 85.19 102 GLY A O 1
ATOM 791 N N . LEU A 1 103 ? 13.012 -0.473 13.089 1.00 84.00 103 LEU A N 1
ATOM 792 C CA . LEU A 1 103 ? 12.448 -0.229 11.759 1.00 84.00 103 LEU A CA 1
ATOM 793 C C . LEU A 1 103 ? 13.514 -0.104 10.666 1.00 84.00 103 LEU A C 1
ATOM 795 O O . LEU A 1 103 ? 13.237 -0.463 9.523 1.00 84.00 103 LEU A O 1
ATOM 799 N N . VAL A 1 104 ? 14.723 0.377 10.983 1.00 83.56 104 VAL A N 1
ATOM 800 C CA . VAL A 1 104 ? 15.829 0.443 10.009 1.00 83.56 104 VAL A CA 1
ATOM 801 C C . VAL A 1 104 ? 16.212 -0.955 9.526 1.00 83.56 104 VAL A C 1
ATOM 803 O O . VAL A 1 104 ? 16.395 -1.148 8.327 1.00 83.56 104 VAL A O 1
ATOM 806 N N . GLY A 1 105 ? 16.306 -1.933 10.431 1.00 82.00 105 GLY A N 1
ATOM 807 C CA . GLY A 1 105 ? 16.627 -3.315 10.061 1.00 82.00 105 GLY A CA 1
ATOM 808 C C . GLY A 1 105 ? 15.498 -3.993 9.283 1.00 82.00 105 GLY A C 1
ATOM 809 O O . GLY A 1 105 ? 15.743 -4.611 8.249 1.00 82.00 105 GLY A O 1
ATOM 810 N N . GLU A 1 106 ? 14.261 -3.839 9.756 1.00 80.81 106 GLU A N 1
ATOM 811 C CA . GLU A 1 106 ? 13.085 -4.494 9.174 1.00 80.81 106 GLU A CA 1
ATOM 812 C C . GLU A 1 106 ? 12.718 -3.920 7.798 1.00 80.81 106 GLU A C 1
ATOM 814 O O . GLU A 1 106 ? 12.734 -4.633 6.793 1.00 80.81 106 GLU A O 1
ATOM 819 N N . LEU A 1 107 ? 12.446 -2.614 7.723 1.00 79.88 107 LEU A N 1
ATOM 820 C CA . LEU A 1 107 ? 12.041 -1.968 6.472 1.00 79.88 107 LEU A CA 1
ATOM 821 C C . LEU A 1 107 ? 13.218 -1.773 5.512 1.00 79.88 107 LEU A C 1
ATOM 823 O O . LEU A 1 107 ? 13.006 -1.665 4.305 1.00 79.88 107 LEU A O 1
ATOM 827 N N . GLY A 1 108 ? 14.453 -1.728 6.021 1.00 83.00 108 GLY A N 1
ATOM 828 C CA . GLY A 1 108 ? 15.658 -1.682 5.195 1.00 83.00 108 GLY A CA 1
ATOM 829 C C . GLY A 1 108 ? 15.801 -2.941 4.347 1.00 83.00 108 GLY A C 1
ATOM 830 O O . GLY A 1 108 ? 15.914 -2.840 3.127 1.00 83.00 108 GLY A O 1
ATOM 831 N N . LEU A 1 109 ? 15.701 -4.120 4.973 1.00 83.31 109 LEU A N 1
ATOM 832 C CA . LEU A 1 109 ? 15.731 -5.392 4.249 1.00 83.31 109 LEU A CA 1
ATOM 833 C C . LEU A 1 109 ? 14.554 -5.503 3.276 1.00 83.31 109 LEU A C 1
ATOM 835 O O . LEU A 1 109 ? 14.742 -5.909 2.132 1.00 83.31 109 LEU A O 1
ATOM 839 N N . TRP A 1 110 ? 13.363 -5.077 3.705 1.00 82.44 110 TRP A N 1
ATOM 840 C CA . TRP A 1 110 ? 12.173 -5.093 2.858 1.00 82.44 110 TRP A CA 1
ATOM 841 C C . TRP A 1 110 ? 12.349 -4.245 1.590 1.00 82.44 110 TRP A C 1
ATOM 843 O O . TRP A 1 110 ? 12.026 -4.703 0.497 1.00 82.44 110 TRP A O 1
ATOM 853 N N . ASN A 1 111 ? 12.967 -3.065 1.703 1.00 81.50 111 ASN A N 1
ATOM 854 C CA . ASN A 1 111 ? 13.305 -2.210 0.562 1.00 81.50 111 ASN A CA 1
ATOM 855 C C . ASN A 1 111 ? 14.418 -2.778 -0.332 1.00 81.50 111 ASN A C 1
ATOM 857 O O . ASN A 1 111 ? 14.489 -2.432 -1.507 1.00 81.50 111 ASN A O 1
ATOM 861 N N . SER A 1 112 ? 15.298 -3.634 0.186 1.00 84.31 112 SER A N 1
ATOM 862 C CA . SER A 1 112 ? 16.335 -4.286 -0.624 1.00 84.31 112 SER A CA 1
ATOM 863 C C . SER A 1 112 ? 15.827 -5.504 -1.397 1.00 84.31 112 SER A C 1
ATOM 865 O O . SER A 1 112 ? 16.530 -5.971 -2.288 1.00 84.31 112 SER A O 1
ATOM 867 N N . THR A 1 113 ? 14.617 -5.991 -1.101 1.00 83.31 113 THR A N 1
ATOM 868 C CA . THR A 1 113 ? 14.038 -7.214 -1.678 1.00 83.31 113 THR A CA 1
ATOM 869 C C . THR A 1 113 ? 14.155 -7.274 -3.200 1.00 83.31 113 THR A C 1
ATOM 871 O O . THR A 1 113 ? 14.729 -8.229 -3.701 1.00 83.31 113 THR A O 1
ATOM 874 N N . GLY A 1 114 ? 13.722 -6.241 -3.934 1.00 79.94 114 GLY A N 1
ATOM 875 C CA . GLY A 1 114 ? 13.762 -6.259 -5.405 1.00 79.94 114 GLY A CA 1
ATOM 876 C C . GLY A 1 114 ? 15.173 -6.272 -6.000 1.00 79.94 114 GLY A C 1
ATOM 877 O O . GLY A 1 114 ? 15.437 -6.971 -6.975 1.00 79.94 114 GLY A O 1
ATOM 878 N N . ALA A 1 115 ? 16.115 -5.551 -5.385 1.00 81.69 115 ALA A N 1
ATOM 879 C CA . ALA A 1 115 ? 17.512 -5.563 -5.822 1.00 81.69 115 ALA A CA 1
ATOM 880 C C . ALA A 1 115 ? 18.182 -6.918 -5.538 1.00 81.69 115 ALA A C 1
ATOM 882 O O . ALA A 1 115 ? 18.907 -7.441 -6.383 1.00 81.69 115 ALA A O 1
ATOM 883 N N . ILE A 1 116 ? 17.915 -7.504 -4.365 1.00 85.69 116 ILE A N 1
ATOM 884 C CA . ILE A 1 116 ? 18.424 -8.830 -3.998 1.00 85.69 116 ILE A CA 1
ATOM 885 C C . ILE A 1 116 ? 17.792 -9.899 -4.898 1.00 85.69 116 ILE A C 1
ATOM 887 O O . ILE A 1 116 ? 18.503 -10.779 -5.367 1.00 85.69 116 ILE A O 1
ATOM 891 N N . GLU A 1 117 ? 16.492 -9.816 -5.177 1.00 84.50 117 GLU A N 1
ATOM 892 C CA . GLU A 1 117 ? 15.778 -10.728 -6.073 1.00 84.50 117 GLU A CA 1
ATOM 893 C C . GLU A 1 117 ? 16.402 -10.743 -7.469 1.00 84.50 117 GLU A C 1
ATOM 895 O O . GLU A 1 117 ? 16.781 -11.812 -7.946 1.00 84.50 117 GLU A O 1
ATOM 900 N N . SER A 1 118 ? 16.612 -9.565 -8.068 1.00 81.81 118 SER A N 1
ATOM 901 C CA . SER A 1 118 ? 17.272 -9.433 -9.375 1.00 81.81 118 SER A CA 1
ATOM 902 C C . SER A 1 118 ? 18.686 -10.014 -9.357 1.00 81.81 118 SER A C 1
ATOM 904 O O . SER A 1 118 ? 19.064 -10.774 -10.244 1.00 81.81 118 SER A O 1
ATOM 906 N N . TYR A 1 119 ? 19.466 -9.713 -8.314 1.00 84.00 119 TYR A N 1
ATOM 907 C CA . TYR A 1 119 ? 20.826 -10.232 -8.182 1.00 84.00 119 TYR A CA 1
ATOM 908 C C . TYR A 1 119 ? 20.854 -11.763 -8.064 1.00 84.00 119 TYR A C 1
ATOM 910 O O . TYR A 1 119 ? 21.677 -12.422 -8.701 1.00 84.00 119 TYR A O 1
ATOM 918 N N . ILE A 1 120 ? 19.951 -12.338 -7.263 1.00 87.38 120 ILE A N 1
ATOM 919 C CA . ILE A 1 120 ? 19.830 -13.789 -7.092 1.00 87.38 120 ILE A CA 1
ATOM 920 C C . ILE A 1 120 ? 19.431 -14.456 -8.408 1.00 87.38 120 ILE A C 1
ATOM 922 O O . ILE A 1 120 ? 20.027 -15.482 -8.741 1.00 87.38 120 ILE A O 1
ATOM 926 N N . ALA A 1 121 ? 18.475 -13.886 -9.142 1.00 85.56 121 ALA A N 1
ATOM 927 C CA . ALA A 1 121 ? 18.040 -14.401 -10.438 1.00 85.56 121 ALA A CA 1
ATOM 928 C C . ALA A 1 121 ? 19.180 -14.415 -11.466 1.00 85.56 121 ALA A C 1
ATOM 930 O O . ALA A 1 121 ? 19.384 -15.411 -12.152 1.00 85.56 121 ALA A O 1
ATOM 931 N N . GLU A 1 122 ? 19.994 -13.360 -11.508 1.00 84.31 122 GLU A N 1
ATOM 932 C CA . GLU A 1 122 ? 21.067 -13.233 -12.498 1.00 84.31 122 GLU A CA 1
ATOM 933 C C . GLU A 1 122 ? 22.350 -14.008 -12.155 1.00 84.31 122 GLU A C 1
ATOM 935 O O . GLU A 1 122 ? 23.065 -14.426 -13.065 1.00 84.31 122 GLU A O 1
ATOM 940 N N . HIS A 1 123 ? 22.677 -14.191 -10.868 1.00 86.62 123 HIS A N 1
ATOM 941 C CA . HIS A 1 123 ? 24.004 -14.682 -10.456 1.00 86.62 123 HIS A CA 1
ATOM 942 C C . HIS A 1 123 ? 24.001 -15.990 -9.657 1.00 86.62 123 HIS A C 1
ATOM 944 O O . HIS A 1 123 ? 25.022 -16.678 -9.638 1.00 86.62 123 HIS A O 1
ATOM 950 N N . ILE A 1 124 ? 22.913 -16.333 -8.959 1.00 91.50 124 ILE A N 1
ATOM 951 C CA . ILE A 1 124 ? 22.903 -17.450 -7.994 1.00 91.50 124 ILE A CA 1
ATOM 952 C C . ILE A 1 124 ? 21.975 -18.577 -8.440 1.00 91.50 124 ILE A C 1
ATOM 954 O O . ILE A 1 124 ? 22.380 -19.737 -8.450 1.00 91.50 124 ILE A O 1
ATOM 958 N N . LEU A 1 125 ? 20.731 -18.252 -8.784 1.00 91.31 125 LEU A N 1
ATOM 959 C CA . LEU A 1 125 ? 19.680 -19.212 -9.127 1.00 91.31 125 LEU A CA 1
ATOM 960 C C . LEU A 1 125 ? 19.342 -19.168 -10.621 1.00 91.31 125 LEU A C 1
ATOM 962 O O . LEU A 1 125 ? 18.180 -19.271 -10.992 1.00 91.31 125 LEU A O 1
ATOM 966 N N . VAL A 1 126 ? 20.370 -19.054 -11.461 1.00 87.19 126 VAL A N 1
ATOM 967 C CA . VAL A 1 126 ? 20.243 -18.835 -12.914 1.00 87.19 126 VAL A CA 1
ATOM 968 C C . VAL A 1 126 ? 19.484 -19.963 -13.630 1.00 87.19 126 VAL A C 1
ATOM 970 O O . VAL A 1 126 ? 18.833 -19.730 -14.642 1.00 87.19 126 VAL A O 1
ATOM 973 N N . ASP A 1 127 ? 19.536 -21.187 -13.095 1.00 90.19 127 ASP A N 1
ATOM 974 C CA . ASP A 1 127 ? 18.863 -22.359 -13.674 1.00 90.19 127 ASP A CA 1
ATOM 975 C C . ASP A 1 127 ? 17.397 -22.523 -13.220 1.00 90.19 127 ASP A C 1
ATOM 977 O O . ASP A 1 127 ? 16.714 -23.462 -13.640 1.00 90.19 127 ASP A O 1
ATOM 981 N N . ASN A 1 128 ? 16.899 -21.646 -12.343 1.00 91.69 128 ASN A N 1
ATOM 982 C CA . ASN A 1 128 ? 15.530 -21.694 -11.834 1.00 91.69 128 ASN A CA 1
ATOM 983 C C . ASN A 1 128 ? 14.635 -20.679 -12.553 1.00 91.69 128 ASN A C 1
ATOM 985 O O . ASN A 1 128 ? 15.092 -19.642 -13.012 1.00 91.69 128 ASN A O 1
ATOM 989 N N . SER A 1 129 ? 13.330 -20.955 -12.612 1.00 91.69 129 SER A N 1
ATOM 990 C CA . SER A 1 129 ? 12.355 -20.001 -13.158 1.00 91.69 129 SER A CA 1
ATOM 991 C C . SER A 1 129 ? 12.253 -18.743 -12.290 1.00 91.69 129 SER A C 1
ATOM 993 O O . SER A 1 129 ? 12.106 -18.882 -11.069 1.00 91.69 129 SER A O 1
ATOM 995 N N . ASP A 1 130 ? 12.185 -17.562 -12.906 1.00 86.75 130 ASP A N 1
ATOM 996 C CA . ASP A 1 130 ? 12.065 -16.270 -12.215 1.00 86.75 130 ASP A CA 1
ATOM 997 C C . ASP A 1 130 ? 10.873 -16.244 -11.242 1.00 86.75 130 ASP A C 1
ATOM 999 O O . ASP A 1 130 ? 11.018 -15.869 -10.080 1.00 86.75 130 ASP A O 1
ATOM 1003 N N . ILE A 1 131 ? 9.719 -16.798 -11.641 1.00 89.25 131 ILE A N 1
ATOM 1004 C CA . ILE A 1 131 ? 8.528 -16.942 -10.777 1.00 89.25 131 ILE A CA 1
ATOM 1005 C C . ILE A 1 131 ? 8.831 -17.701 -9.471 1.00 89.25 131 ILE A C 1
ATOM 1007 O O . ILE A 1 131 ? 8.308 -17.355 -8.407 1.00 89.25 131 ILE A O 1
ATOM 1011 N N . ALA A 1 132 ? 9.659 -18.750 -9.526 1.00 89.81 132 ALA A N 1
ATOM 1012 C CA . ALA A 1 132 ? 10.021 -19.524 -8.337 1.00 89.81 132 ALA A CA 1
ATOM 1013 C C . ALA A 1 132 ? 10.916 -18.714 -7.390 1.00 89.81 132 ALA A C 1
ATOM 1015 O O . ALA A 1 132 ? 10.782 -18.841 -6.172 1.00 89.81 132 ALA A O 1
ATOM 1016 N N . ILE A 1 133 ? 11.784 -17.859 -7.933 1.00 89.56 133 ILE A N 1
ATOM 1017 C CA . ILE A 1 133 ? 12.628 -16.950 -7.153 1.00 89.56 133 ILE A CA 1
ATOM 1018 C C . ILE A 1 133 ? 11.756 -15.877 -6.496 1.00 89.56 133 ILE A C 1
ATOM 1020 O O . ILE A 1 133 ? 11.832 -15.697 -5.278 1.00 89.56 133 ILE A O 1
ATOM 1024 N N . SER A 1 134 ? 10.842 -15.255 -7.245 1.00 88.62 134 SER A N 1
ATOM 1025 C CA . SER A 1 134 ? 9.881 -14.287 -6.699 1.00 88.62 134 SER A CA 1
ATOM 1026 C C . SER A 1 134 ? 9.018 -14.880 -5.587 1.00 88.62 134 SER A C 1
ATOM 1028 O O . SER A 1 134 ? 8.694 -14.194 -4.619 1.00 88.62 134 SER A O 1
ATOM 1030 N N . MET A 1 135 ? 8.683 -16.174 -5.656 1.00 92.50 135 MET A N 1
ATOM 1031 C CA . MET A 1 135 ? 7.938 -16.867 -4.598 1.00 92.50 135 MET A CA 1
ATOM 1032 C C . MET A 1 135 ? 8.708 -16.937 -3.269 1.00 92.50 135 MET A C 1
ATOM 1034 O O . MET A 1 135 ? 8.094 -16.858 -2.204 1.00 92.50 135 MET A O 1
ATOM 1038 N N . ILE A 1 136 ? 10.041 -17.042 -3.294 1.00 91.06 136 ILE A N 1
ATOM 1039 C CA . ILE A 1 136 ? 10.869 -17.027 -2.074 1.00 91.06 136 ILE A CA 1
ATOM 1040 C C . ILE A 1 136 ? 10.720 -15.677 -1.363 1.00 91.06 136 ILE A C 1
ATOM 1042 O O . ILE A 1 136 ? 10.479 -15.624 -0.154 1.00 91.06 136 ILE A O 1
ATOM 1046 N N . PHE A 1 137 ? 10.799 -14.582 -2.116 1.00 88.62 137 PHE A N 1
ATOM 1047 C CA . PHE A 1 137 ? 10.646 -13.231 -1.579 1.00 88.62 137 PHE A CA 1
ATOM 1048 C C . PHE A 1 137 ? 9.201 -12.891 -1.203 1.00 88.62 137 PHE A C 1
ATOM 1050 O O . PHE A 1 137 ? 8.964 -12.144 -0.249 1.00 88.62 137 PHE A O 1
ATOM 1057 N N . ALA A 1 138 ? 8.228 -13.501 -1.878 1.00 90.62 138 ALA A N 1
ATOM 1058 C CA . ALA A 1 138 ? 6.821 -13.415 -1.512 1.00 90.62 138 ALA A CA 1
ATOM 1059 C C . ALA A 1 138 ? 6.552 -14.090 -0.162 1.00 90.62 138 ALA A C 1
ATOM 1061 O O . ALA A 1 138 ? 5.878 -13.519 0.695 1.00 90.62 138 ALA A O 1
ATOM 1062 N N . LEU A 1 139 ? 7.135 -15.273 0.070 1.00 92.44 139 LEU A N 1
ATOM 1063 C CA . LEU A 1 139 ? 7.083 -15.961 1.362 1.00 92.44 139 LEU A CA 1
ATOM 1064 C C . LEU A 1 139 ? 7.752 -15.131 2.460 1.00 92.44 139 LEU A C 1
ATOM 1066 O O . LEU A 1 139 ? 7.183 -14.989 3.540 1.00 92.44 139 LEU A O 1
ATOM 1070 N N . PHE A 1 140 ? 8.916 -14.539 2.186 1.00 89.81 140 PHE A N 1
ATOM 1071 C CA . PHE A 1 140 ? 9.567 -13.609 3.112 1.00 89.81 140 PHE A CA 1
ATOM 1072 C C . PHE A 1 140 ? 8.638 -12.440 3.486 1.00 89.81 140 PHE A C 1
ATOM 1074 O O . PHE A 1 140 ? 8.354 -12.239 4.667 1.00 89.81 140 PHE A O 1
ATOM 1081 N N . SER A 1 141 ? 8.088 -11.729 2.498 1.00 88.19 141 SER A N 1
ATOM 1082 C CA . SER A 1 141 ? 7.174 -10.598 2.721 1.00 88.19 141 SER A CA 1
ATOM 1083 C C . SER A 1 141 ? 5.879 -10.999 3.433 1.00 88.19 141 SER A C 1
ATOM 1085 O O . SER A 1 141 ? 5.363 -10.242 4.259 1.00 88.19 141 SER A O 1
ATOM 1087 N N . PHE A 1 142 ? 5.363 -12.197 3.150 1.00 91.44 142 PHE A N 1
ATOM 1088 C CA . PHE A 1 142 ? 4.227 -12.780 3.857 1.00 91.44 142 PHE A CA 1
ATOM 1089 C C . PHE A 1 142 ? 4.552 -12.992 5.336 1.00 91.44 142 PHE A C 1
ATOM 1091 O O . PHE A 1 142 ? 3.803 -12.525 6.189 1.00 91.44 142 PHE A O 1
ATOM 1098 N N . PHE A 1 143 ? 5.666 -13.653 5.662 1.00 89.25 143 PHE A N 1
ATOM 1099 C CA . PHE A 1 143 ? 6.017 -13.955 7.051 1.00 89.25 143 PHE A CA 1
ATOM 1100 C C . PHE A 1 143 ? 6.389 -12.718 7.863 1.00 89.25 143 PHE A C 1
ATOM 1102 O O . PHE A 1 143 ? 6.109 -12.702 9.059 1.00 89.25 143 PHE A O 1
ATOM 1109 N N . VAL A 1 144 ? 6.951 -11.677 7.246 1.00 85.12 144 VAL A N 1
ATOM 1110 C CA . VAL A 1 144 ? 7.168 -10.384 7.916 1.00 85.12 144 VAL A CA 1
ATOM 1111 C C . VAL A 1 144 ? 5.826 -9.795 8.365 1.00 85.12 144 VAL A C 1
ATOM 1113 O O . VAL A 1 144 ? 5.631 -9.514 9.547 1.00 85.12 144 VAL A O 1
ATOM 1116 N N . MET A 1 145 ? 4.848 -9.704 7.460 1.00 84.31 145 MET A N 1
ATOM 1117 C CA . MET A 1 145 ? 3.552 -9.084 7.762 1.00 84.31 145 MET A CA 1
ATOM 1118 C C . MET A 1 145 ? 2.651 -9.968 8.639 1.00 84.31 145 MET A C 1
ATOM 1120 O O . MET A 1 145 ? 2.007 -9.490 9.571 1.00 84.31 145 MET A O 1
ATOM 1124 N N . PHE A 1 146 ? 2.631 -11.275 8.383 1.00 85.94 146 PHE A N 1
ATOM 1125 C CA . PHE A 1 146 ? 1.881 -12.254 9.170 1.00 85.94 146 PHE A CA 1
ATOM 1126 C C . PHE A 1 146 ? 2.496 -12.456 10.562 1.00 85.94 146 PHE A C 1
ATOM 1128 O O . PHE A 1 146 ? 1.786 -12.560 11.564 1.00 85.94 146 PHE A O 1
ATOM 1135 N N . GLY A 1 147 ? 3.828 -12.479 10.642 1.00 80.75 147 GLY A N 1
ATOM 1136 C CA . GLY A 1 147 ? 4.582 -12.609 11.885 1.00 80.75 147 GLY A CA 1
ATOM 1137 C C . GLY A 1 147 ? 4.367 -11.428 12.825 1.00 80.75 147 GLY A C 1
ATOM 1138 O O . GLY A 1 147 ? 4.255 -11.646 14.031 1.00 80.75 147 GLY A O 1
ATOM 1139 N N . ALA A 1 148 ? 4.208 -10.212 12.290 1.00 77.31 148 ALA A N 1
ATOM 1140 C CA . ALA A 1 148 ? 3.858 -9.025 13.073 1.00 77.31 148 ALA A CA 1
ATOM 1141 C C . ALA A 1 148 ? 2.515 -9.170 13.817 1.00 77.31 148 ALA A C 1
ATOM 1143 O O . ALA A 1 148 ? 2.360 -8.680 14.935 1.00 77.31 148 ALA A O 1
ATOM 1144 N N . MET A 1 149 ? 1.548 -9.901 13.250 1.00 77.50 149 MET A N 1
ATOM 1145 C CA . MET A 1 149 ? 0.303 -10.213 13.958 1.00 77.50 149 MET A CA 1
ATOM 1146 C C . MET A 1 149 ? 0.557 -11.171 15.129 1.00 77.50 149 MET A C 1
ATOM 1148 O O . MET A 1 149 ? 0.079 -10.944 16.240 1.00 77.50 149 MET A O 1
ATOM 1152 N N . ILE A 1 150 ? 1.321 -12.243 14.897 1.00 78.44 150 ILE A N 1
ATOM 1153 C CA . ILE A 1 150 ? 1.625 -13.247 15.928 1.00 78.44 150 ILE A CA 1
ATOM 1154 C C . ILE A 1 150 ? 2.442 -12.630 17.067 1.00 78.44 150 ILE A C 1
ATOM 1156 O O . ILE A 1 150 ? 2.187 -12.932 18.234 1.00 78.44 150 ILE A O 1
ATOM 1160 N N . SER A 1 151 ? 3.409 -11.767 16.756 1.00 78.00 151 SER A N 1
ATOM 1161 C CA . SER A 1 151 ? 4.216 -11.098 17.775 1.00 78.00 151 SER A CA 1
ATOM 1162 C C . SER A 1 151 ? 3.341 -10.224 18.675 1.00 78.00 151 SER A C 1
ATOM 1164 O O . SER A 1 151 ? 3.435 -10.360 19.894 1.00 78.00 151 SER A O 1
ATOM 1166 N N . GLY A 1 152 ? 2.417 -9.437 18.108 1.00 75.06 152 GLY A N 1
ATOM 1167 C CA . GLY A 1 152 ? 1.435 -8.656 18.873 1.00 75.06 152 GLY A CA 1
ATOM 1168 C C . GLY A 1 152 ? 0.630 -9.516 19.853 1.00 75.06 152 GLY A C 1
ATOM 1169 O O . GLY A 1 152 ? 0.570 -9.218 21.044 1.00 75.06 152 GLY A O 1
ATOM 1170 N N . VAL A 1 153 ? 0.125 -10.664 19.388 1.00 72.31 153 VAL A N 1
ATOM 1171 C CA . VAL A 1 153 ? -0.588 -11.646 20.227 1.00 72.31 153 VAL A CA 1
ATOM 1172 C C . VAL A 1 153 ? 0.272 -12.148 21.393 1.00 72.31 153 VAL A C 1
ATOM 1174 O O . VAL A 1 153 ? -0.212 -12.309 22.519 1.00 72.31 153 VAL A O 1
ATOM 1177 N N . ILE A 1 154 ? 1.545 -12.447 21.132 1.00 75.50 154 ILE A N 1
ATOM 1178 C CA . ILE A 1 154 ? 2.471 -12.951 22.150 1.00 75.50 154 ILE A CA 1
ATOM 1179 C C . ILE A 1 154 ? 2.761 -11.867 23.190 1.00 75.50 154 ILE A C 1
ATOM 1181 O O . ILE A 1 154 ? 2.734 -12.167 24.385 1.00 75.50 154 ILE A O 1
ATOM 1185 N N . PHE A 1 155 ? 2.991 -10.623 22.771 1.00 78.25 155 PHE A N 1
ATOM 1186 C CA . PHE A 1 155 ? 3.234 -9.509 23.688 1.00 78.25 155 PHE A CA 1
ATOM 1187 C C . PHE A 1 155 ? 2.023 -9.220 24.575 1.00 78.25 155 PHE A C 1
ATOM 1189 O O . PHE A 1 155 ? 2.182 -9.126 25.794 1.00 78.25 155 PHE A O 1
ATOM 1196 N N . ASP A 1 156 ? 0.814 -9.202 24.010 1.00 73.81 156 ASP A N 1
ATOM 1197 C CA . ASP A 1 156 ? -0.427 -9.054 24.781 1.00 73.81 156 ASP A CA 1
ATOM 1198 C C . ASP A 1 156 ? -0.593 -10.177 25.810 1.00 73.81 156 ASP A C 1
ATOM 1200 O O . ASP A 1 156 ? -1.052 -9.962 26.936 1.00 73.81 156 ASP A O 1
ATOM 1204 N N . LYS A 1 157 ? -0.181 -11.399 25.452 1.00 67.94 157 LYS A N 1
ATOM 1205 C CA . LYS A 1 157 ? -0.183 -12.536 26.375 1.00 67.94 157 LYS A CA 1
ATOM 1206 C C . LYS A 1 157 ? 0.832 -12.352 27.500 1.00 67.94 157 LYS A C 1
ATOM 1208 O O . LYS A 1 157 ? 0.481 -12.602 28.648 1.00 67.94 157 LYS A O 1
ATOM 1213 N N . ILE A 1 158 ? 2.065 -11.958 27.189 1.00 75.31 158 ILE A N 1
ATOM 1214 C CA . ILE A 1 158 ? 3.114 -11.733 28.194 1.00 75.31 158 ILE A CA 1
ATOM 1215 C C . ILE A 1 158 ? 2.680 -10.637 29.168 1.00 75.31 158 ILE A C 1
ATOM 1217 O O . ILE A 1 158 ? 2.808 -10.822 30.375 1.00 75.31 158 ILE A O 1
ATOM 1221 N N . LYS A 1 159 ? 2.089 -9.548 28.665 1.00 75.62 159 LYS A N 1
ATOM 1222 C CA . LYS A 1 159 ? 1.545 -8.469 29.495 1.00 75.62 159 LYS A CA 1
ATOM 1223 C C . LYS A 1 159 ? 0.508 -8.993 30.492 1.00 75.62 159 LYS A C 1
ATOM 1225 O O . LYS A 1 159 ? 0.675 -8.817 31.692 1.00 75.62 159 LYS A O 1
ATOM 1230 N N . LYS A 1 160 ? -0.490 -9.740 30.015 1.00 70.56 160 LYS A N 1
ATOM 1231 C CA . LYS A 1 160 ? -1.548 -10.316 30.866 1.00 70.56 160 LYS A CA 1
ATOM 1232 C C . LYS A 1 160 ? -1.040 -11.363 31.859 1.00 70.56 160 LYS A C 1
ATOM 1234 O O . LYS A 1 160 ? -1.553 -11.476 32.968 1.00 70.56 160 LYS A O 1
ATOM 1239 N N . LEU A 1 161 ? -0.014 -12.128 31.478 1.00 74.06 161 LEU A N 1
ATOM 1240 C CA . LEU A 1 161 ? 0.661 -13.052 32.394 1.00 74.06 161 LEU A CA 1
ATOM 1241 C C . LEU A 1 161 ? 1.377 -12.297 33.519 1.00 74.06 161 LEU A C 1
ATOM 1243 O O . LEU A 1 161 ? 1.305 -12.730 34.668 1.00 74.06 161 LEU A O 1
ATOM 1247 N N . ASN A 1 162 ? 2.021 -11.170 33.202 1.00 76.31 162 ASN A N 1
ATOM 1248 C CA . ASN A 1 162 ? 2.644 -10.298 34.198 1.00 76.31 162 ASN A CA 1
ATOM 1249 C C . ASN A 1 162 ? 1.601 -9.630 35.111 1.00 76.31 162 ASN A C 1
ATOM 1251 O O . ASN A 1 162 ? 1.876 -9.429 36.288 1.00 76.31 162 ASN A O 1
ATOM 1255 N N . GLU A 1 163 ? 0.397 -9.359 34.602 1.00 78.88 163 GLU A N 1
ATOM 1256 C CA . GLU A 1 163 ? -0.754 -8.840 35.365 1.00 78.88 163 GLU A CA 1
ATOM 1257 C C . GLU A 1 163 ? -1.469 -9.920 36.213 1.00 78.88 163 GLU A C 1
ATOM 1259 O O . GLU A 1 163 ? -2.427 -9.626 36.922 1.00 78.88 163 GLU A O 1
ATOM 1264 N N . GLY A 1 164 ? -0.999 -11.175 36.199 1.00 71.25 164 GLY A N 1
ATOM 1265 C CA . GLY A 1 164 ? -1.485 -12.240 37.087 1.00 71.25 164 GLY A CA 1
ATOM 1266 C C . GLY A 1 164 ? -2.611 -13.118 36.524 1.00 71.25 164 GLY A C 1
ATOM 1267 O O . GLY A 1 164 ? -3.054 -14.050 37.208 1.00 71.25 164 GLY A O 1
ATOM 1268 N N . GLU A 1 165 ? -3.034 -12.914 35.272 1.00 66.75 165 GLU A N 1
ATOM 1269 C CA . GLU A 1 165 ? -4.045 -13.742 34.595 1.00 66.75 165 GLU A CA 1
ATOM 1270 C C . GLU A 1 165 ? -3.468 -15.116 34.177 1.00 66.75 165 GLU A C 1
ATOM 1272 O O . GLU A 1 165 ? -3.028 -15.327 33.043 1.00 66.75 165 GLU A O 1
ATOM 1277 N N . ARG A 1 166 ? -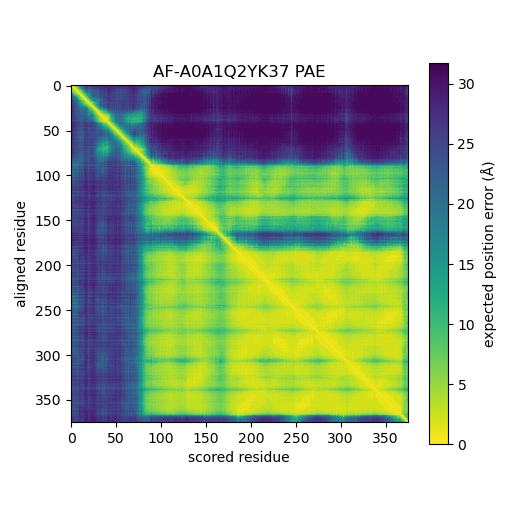3.459 -16.089 35.100 1.00 60.31 166 ARG A N 1
ATOM 1278 C CA . ARG A 1 166 ? -2.786 -17.398 34.915 1.00 60.31 166 ARG A CA 1
ATOM 1279 C C . ARG A 1 166 ? -3.608 -18.490 34.207 1.00 60.31 166 ARG A C 1
ATOM 1281 O O . ARG A 1 166 ? -3.020 -19.410 33.643 1.00 60.31 166 ARG A O 1
ATOM 1288 N N . ASN A 1 167 ? -4.939 -18.404 34.189 1.00 58.88 167 ASN A N 1
ATOM 1289 C CA . ASN A 1 167 ? -5.820 -19.460 33.659 1.00 58.88 167 ASN A CA 1
ATOM 1290 C C . ASN A 1 167 ? -6.366 -19.126 32.263 1.00 58.88 167 ASN A C 1
ATOM 1292 O O . ASN A 1 167 ? -7.530 -18.771 32.116 1.00 58.88 167 ASN A O 1
ATOM 1296 N N . MET A 1 168 ? -5.536 -19.254 31.223 1.00 58.78 168 MET A N 1
ATOM 1297 C CA . MET A 1 168 ? -5.932 -18.891 29.855 1.00 58.78 168 MET A CA 1
ATOM 1298 C C . MET A 1 168 ? -5.911 -20.082 28.891 1.00 58.78 168 MET A C 1
ATOM 1300 O O . MET A 1 168 ? -4.848 -20.617 28.569 1.00 58.78 168 MET A O 1
ATOM 1304 N N . LYS A 1 169 ? -7.086 -20.470 28.373 1.00 63.06 169 LYS A N 1
ATOM 1305 C CA . LYS A 1 169 ? -7.228 -21.482 27.311 1.00 63.06 169 LYS A CA 1
ATOM 1306 C C . LYS A 1 169 ? -6.945 -20.864 25.935 1.00 63.06 169 LYS A C 1
ATOM 1308 O O . LYS A 1 169 ? -7.499 -19.835 25.569 1.00 63.06 169 LYS A O 1
ATOM 1313 N N . TRP A 1 170 ? -6.103 -21.526 25.141 1.00 57.62 170 TRP A N 1
ATOM 1314 C CA . TRP A 1 170 ? -5.586 -21.015 23.857 1.00 57.62 170 TRP A CA 1
ATOM 1315 C C . TRP A 1 170 ? -6.669 -20.775 22.784 1.00 57.62 170 TRP A C 1
ATOM 1317 O O . TRP A 1 170 ? -6.567 -19.836 22.001 1.00 57.62 170 TRP A O 1
ATOM 1327 N N . LYS A 1 171 ? -7.717 -21.612 22.757 1.00 55.22 171 LYS A N 1
ATOM 1328 C CA . LYS A 1 171 ? -8.768 -21.580 21.721 1.00 55.22 171 LYS A CA 1
ATOM 1329 C C . LYS A 1 171 ? -9.765 -20.428 21.875 1.00 55.22 171 LYS A C 1
ATOM 1331 O O . LYS A 1 171 ? -10.206 -19.893 20.868 1.00 55.22 171 LYS A O 1
ATOM 1336 N N . GLU A 1 172 ? -10.103 -20.046 23.104 1.00 57.59 172 GLU A N 1
ATOM 1337 C CA . GLU A 1 172 ? -11.049 -18.949 23.365 1.00 57.59 172 GLU A CA 1
ATOM 1338 C C . GLU A 1 172 ? -10.415 -17.592 23.007 1.00 57.59 172 GLU A C 1
ATOM 1340 O O . GLU A 1 172 ? -11.069 -16.755 22.397 1.00 57.59 172 GLU A O 1
ATOM 1345 N N . LYS A 1 173 ? -9.097 -17.433 23.215 1.00 58.66 173 LYS A N 1
ATOM 1346 C CA . LYS A 1 173 ? -8.375 -16.198 22.873 1.00 58.66 173 LYS A CA 1
ATOM 1347 C C . LYS A 1 173 ? -8.065 -16.000 21.394 1.00 58.66 173 LYS A C 1
ATOM 1349 O O . LYS A 1 173 ? -8.012 -14.858 20.967 1.00 58.66 173 LYS A O 1
ATOM 1354 N N . PHE A 1 174 ? -7.841 -17.048 20.597 1.00 60.28 174 PHE A N 1
ATOM 1355 C CA . PHE A 1 174 ? -7.578 -16.855 19.159 1.00 60.28 174 PHE A CA 1
ATOM 1356 C C . PHE A 1 174 ? -8.770 -16.177 18.459 1.00 60.28 174 PHE A C 1
ATOM 1358 O O . PHE A 1 174 ? -8.578 -15.299 17.620 1.00 60.28 174 PHE A O 1
ATOM 1365 N N . ASN A 1 175 ? -9.990 -16.506 18.898 1.00 58.53 175 ASN A N 1
ATOM 1366 C CA . ASN A 1 175 ? -11.220 -15.833 18.476 1.00 58.53 175 ASN A CA 1
ATOM 1367 C C . ASN A 1 175 ? -11.363 -14.409 19.049 1.00 58.53 175 ASN A C 1
ATOM 1369 O O . ASN A 1 175 ? -12.009 -13.578 18.422 1.00 58.53 175 ASN A O 1
ATOM 1373 N N . ASP A 1 176 ? -10.750 -14.105 20.199 1.00 63.25 176 ASP A N 1
ATOM 1374 C CA . ASP A 1 176 ? -10.707 -12.741 20.753 1.00 63.25 176 ASP A CA 1
ATOM 1375 C C . ASP A 1 176 ? -9.675 -11.834 20.065 1.00 63.25 176 ASP A C 1
ATOM 1377 O O . ASP A 1 176 ? -9.738 -10.614 20.240 1.00 63.25 176 ASP A O 1
ATOM 1381 N N . LEU A 1 177 ? -8.704 -12.413 19.351 1.00 63.62 177 LEU A N 1
ATOM 1382 C CA . LEU A 1 177 ? -7.571 -11.713 18.734 1.00 63.62 177 LEU A CA 1
ATOM 1383 C C . LEU A 1 177 ? -7.837 -11.361 17.271 1.00 63.62 177 LEU A C 1
ATOM 1385 O O . LEU A 1 177 ? -7.520 -10.251 16.848 1.00 63.62 177 LEU A O 1
ATOM 1389 N N . ILE A 1 178 ? -8.434 -12.290 16.520 1.00 70.06 178 ILE A N 1
ATOM 1390 C CA . ILE A 1 178 ? -8.896 -12.043 15.155 1.00 70.06 178 ILE A CA 1
ATOM 1391 C C . ILE A 1 178 ? -10.412 -11.948 15.185 1.00 70.06 178 ILE A C 1
ATOM 1393 O O . ILE A 1 178 ? -11.115 -12.952 15.326 1.00 70.06 178 ILE A O 1
ATOM 1397 N N . ASP A 1 179 ? -10.920 -10.735 15.012 1.00 74.06 179 ASP A N 1
ATOM 1398 C CA . ASP A 1 179 ? -12.353 -10.504 14.976 1.00 74.06 179 ASP A CA 1
ATOM 1399 C C . ASP A 1 179 ? -12.900 -10.746 13.566 1.00 74.06 179 ASP A C 1
ATOM 1401 O O . ASP A 1 179 ? -13.204 -9.824 12.807 1.00 74.06 179 ASP A O 1
ATOM 1405 N N . PHE A 1 180 ? -13.080 -12.019 13.212 1.00 80.25 180 PHE A N 1
ATOM 1406 C CA . PHE A 1 180 ? -13.775 -12.387 11.975 1.00 80.25 180 PHE A CA 1
ATOM 1407 C C . PHE A 1 180 ? -15.216 -11.851 11.929 1.00 80.25 180 PHE A C 1
ATOM 1409 O O . PHE A 1 180 ? -15.792 -11.748 10.844 1.00 80.25 180 PHE A O 1
ATOM 1416 N N . SER A 1 181 ? -15.815 -11.476 13.069 1.00 79.81 181 SER A N 1
ATOM 1417 C CA . SER A 1 181 ? -17.140 -10.856 13.089 1.00 79.81 181 SER A CA 1
ATOM 1418 C C . SER A 1 181 ? -17.122 -9.448 12.496 1.00 79.81 181 SER A C 1
ATOM 1420 O O . SER A 1 181 ? -18.132 -9.048 11.916 1.00 79.81 181 SER A O 1
ATOM 1422 N N . SER A 1 182 ? -15.992 -8.737 12.535 1.00 81.75 182 SER A N 1
ATOM 1423 C CA . SER A 1 182 ? -15.853 -7.428 11.884 1.00 81.75 182 SER A CA 1
ATOM 1424 C C . SER A 1 182 ? -16.074 -7.498 10.367 1.00 81.75 182 SER A C 1
ATOM 1426 O O . SER A 1 182 ? -16.592 -6.551 9.785 1.00 81.75 182 SER A O 1
ATOM 1428 N N . PHE A 1 183 ? -15.824 -8.639 9.711 1.00 84.06 183 PHE A N 1
ATOM 1429 C CA . PHE A 1 183 ? -16.152 -8.815 8.287 1.00 84.06 183 PHE A CA 1
ATOM 1430 C C . PHE A 1 183 ? -17.646 -8.951 7.992 1.00 84.06 183 PHE A C 1
ATOM 1432 O O . PHE A 1 183 ? -18.042 -8.847 6.835 1.00 84.06 183 PHE A O 1
ATOM 1439 N N . LYS A 1 184 ? -18.506 -9.141 8.999 1.00 86.31 184 LYS A N 1
ATOM 1440 C CA . LYS A 1 184 ? -19.961 -9.042 8.790 1.00 86.31 184 LYS A CA 1
ATOM 1441 C C . LYS A 1 184 ? -20.378 -7.603 8.489 1.00 86.31 184 LYS A C 1
ATOM 1443 O O . LYS A 1 184 ? -21.411 -7.378 7.860 1.00 86.31 184 LYS A O 1
ATOM 1448 N N . GLU A 1 185 ? -19.577 -6.627 8.910 1.00 90.50 185 GLU A N 1
ATOM 1449 C CA . GLU A 1 185 ? -19.769 -5.231 8.556 1.00 90.50 185 GLU A CA 1
ATOM 1450 C C . GLU A 1 185 ? -19.200 -4.965 7.163 1.00 90.50 185 GLU A C 1
ATOM 1452 O O . GLU A 1 185 ? -17.989 -4.942 6.940 1.00 90.50 185 GLU A O 1
ATOM 1457 N N . LEU A 1 186 ? -20.092 -4.688 6.213 1.00 90.81 186 LEU A N 1
ATOM 1458 C CA . LEU A 1 186 ? -19.697 -4.419 4.832 1.00 90.81 186 LEU A CA 1
ATOM 1459 C C . LEU A 1 186 ? -18.719 -3.232 4.710 1.00 90.81 186 LEU A C 1
ATOM 1461 O O . LEU A 1 186 ? -17.844 -3.254 3.853 1.00 90.81 186 LEU A O 1
ATOM 1465 N N . THR A 1 187 ? -18.824 -2.217 5.574 1.00 91.56 187 THR A N 1
ATOM 1466 C CA . THR A 1 187 ? -17.890 -1.076 5.592 1.00 91.56 187 THR A CA 1
ATOM 1467 C C . THR A 1 187 ? -16.459 -1.519 5.898 1.00 91.56 187 THR A C 1
ATOM 1469 O O . THR A 1 187 ? -15.535 -1.108 5.202 1.00 91.56 187 THR A O 1
ATOM 1472 N N . PHE A 1 188 ? -16.279 -2.380 6.902 1.00 93.62 188 PHE A N 1
ATOM 1473 C CA . PHE A 1 188 ? -14.969 -2.917 7.258 1.00 93.62 188 PHE A CA 1
ATOM 1474 C C . PHE A 1 188 ? -14.441 -3.842 6.157 1.00 93.62 188 PHE A C 1
ATOM 1476 O O . PHE A 1 188 ? -13.307 -3.681 5.724 1.00 93.62 188 PHE A O 1
ATOM 1483 N N . MET A 1 189 ? -15.285 -4.725 5.614 1.00 94.81 189 MET A N 1
ATOM 1484 C CA . MET A 1 189 ? -14.908 -5.618 4.511 1.00 94.81 189 MET A CA 1
ATOM 1485 C C . MET A 1 189 ? -14.412 -4.854 3.273 1.00 94.81 189 MET A C 1
ATOM 1487 O O . MET A 1 189 ? -13.383 -5.213 2.695 1.00 94.81 189 MET A O 1
ATOM 1491 N N . VAL A 1 190 ? -15.123 -3.799 2.856 1.00 95.50 190 VAL A N 1
ATOM 1492 C CA . VAL A 1 190 ? -14.716 -3.005 1.686 1.00 95.50 190 VAL A CA 1
ATOM 1493 C C . VAL A 1 190 ? -13.471 -2.173 1.987 1.00 95.50 190 VAL A C 1
ATOM 1495 O O . VAL A 1 190 ? -12.610 -2.075 1.114 1.00 95.50 190 VAL A O 1
ATOM 1498 N N . LEU A 1 191 ? -13.318 -1.649 3.211 1.00 95.56 191 LEU A N 1
ATOM 1499 C CA . LEU A 1 191 ? -12.075 -0.995 3.623 1.00 95.56 191 LEU A CA 1
ATOM 1500 C C . LEU A 1 191 ? -10.899 -1.969 3.529 1.00 95.56 191 LEU A C 1
ATOM 1502 O O . LEU A 1 191 ? -9.922 -1.663 2.856 1.00 95.56 191 LEU A O 1
ATOM 1506 N N . THR A 1 192 ? -10.999 -3.156 4.130 1.00 95.75 192 THR A N 1
ATOM 1507 C CA . THR A 1 192 ? -9.939 -4.173 4.065 1.00 95.75 192 THR A CA 1
ATOM 1508 C C . THR A 1 192 ? -9.633 -4.585 2.628 1.00 95.75 192 THR A C 1
ATOM 1510 O O . THR A 1 192 ? -8.469 -4.751 2.283 1.00 95.75 192 THR A O 1
ATOM 1513 N N . SER A 1 193 ? -10.648 -4.686 1.766 1.00 96.25 193 SER A N 1
ATOM 1514 C CA . SER A 1 193 ? -10.450 -4.962 0.337 1.00 96.25 193 SER A CA 1
ATOM 1515 C C . SER A 1 193 ? -9.685 -3.832 -0.362 1.00 96.25 193 SER A C 1
ATOM 1517 O O . SER A 1 193 ? -8.798 -4.100 -1.168 1.00 96.25 193 SER A O 1
ATOM 1519 N N . ALA A 1 194 ? -9.974 -2.569 -0.027 1.00 96.94 194 ALA A N 1
ATOM 1520 C CA . ALA A 1 194 ? -9.227 -1.418 -0.533 1.00 96.94 194 ALA A CA 1
ATOM 1521 C C . ALA A 1 194 ? -7.761 -1.455 -0.078 1.00 96.94 194 ALA A C 1
ATOM 1523 O O . ALA A 1 194 ? -6.867 -1.256 -0.897 1.00 96.94 194 ALA A O 1
ATOM 1524 N N . LEU A 1 195 ? -7.517 -1.761 1.203 1.00 95.69 195 LEU A N 1
ATOM 1525 C CA . LEU A 1 195 ? -6.167 -1.915 1.751 1.00 95.69 195 LEU A CA 1
ATOM 1526 C C . LEU A 1 195 ? -5.404 -3.032 1.036 1.00 95.69 195 LEU A C 1
ATOM 1528 O O . LEU A 1 195 ? -4.290 -2.805 0.584 1.00 95.69 195 LEU A O 1
ATOM 1532 N N . PHE A 1 196 ? -6.033 -4.195 0.860 1.00 95.69 196 PHE A N 1
ATOM 1533 C CA . PHE A 1 196 ? -5.464 -5.337 0.143 1.00 95.69 196 PHE A CA 1
ATOM 1534 C C . PHE A 1 196 ? -5.051 -4.968 -1.288 1.00 95.69 196 PHE A C 1
ATOM 1536 O O . PHE A 1 196 ? -3.930 -5.233 -1.706 1.00 95.69 196 PHE A O 1
ATOM 1543 N N . LEU A 1 197 ? -5.939 -4.323 -2.048 1.00 96.06 197 LEU A N 1
ATOM 1544 C CA . LEU A 1 197 ? -5.671 -3.946 -3.439 1.00 96.06 197 LEU A CA 1
ATOM 1545 C C . LEU A 1 197 ? -4.592 -2.866 -3.560 1.00 96.06 197 LEU A C 1
ATOM 1547 O O . LEU A 1 197 ? -3.778 -2.903 -4.484 1.00 96.06 197 LEU A O 1
ATOM 1551 N N . ASN A 1 198 ? -4.578 -1.912 -2.629 1.00 94.88 198 ASN A N 1
ATOM 1552 C CA . ASN A 1 198 ? -3.570 -0.861 -2.595 1.00 94.88 198 ASN A CA 1
ATOM 1553 C C . ASN A 1 198 ? -2.193 -1.418 -2.199 1.00 94.88 198 ASN A C 1
ATOM 1555 O O . ASN A 1 198 ? -1.186 -0.999 -2.768 1.00 94.88 198 ASN A O 1
ATOM 1559 N N . GLU A 1 199 ? -2.150 -2.393 -1.285 1.00 93.44 199 GLU A N 1
ATOM 1560 C CA . GLU A 1 199 ? -0.929 -3.127 -0.931 1.00 93.44 199 GLU A CA 1
ATOM 1561 C C . GLU A 1 199 ? -0.368 -3.892 -2.131 1.00 93.44 199 GLU A C 1
ATOM 1563 O O . GLU A 1 199 ? 0.838 -3.902 -2.366 1.00 93.44 199 GLU A O 1
ATOM 1568 N N . PHE A 1 200 ? -1.250 -4.483 -2.941 1.00 92.00 200 PHE A N 1
ATOM 1569 C CA . PHE A 1 200 ? -0.855 -5.198 -4.150 1.00 92.00 200 PHE A CA 1
ATOM 1570 C C . PHE A 1 200 ? -0.064 -4.285 -5.092 1.00 92.00 200 PHE A C 1
ATOM 1572 O O . PHE A 1 200 ? 1.013 -4.647 -5.565 1.00 92.00 200 PHE A O 1
ATOM 1579 N N . ALA A 1 201 ? -0.585 -3.081 -5.349 1.00 93.00 201 ALA A N 1
ATOM 1580 C CA . ALA A 1 201 ? 0.100 -2.098 -6.178 1.00 93.00 201 ALA A CA 1
ATOM 1581 C C . ALA A 1 201 ? 1.415 -1.631 -5.546 1.00 93.00 201 ALA A C 1
ATOM 1583 O O . ALA A 1 201 ? 2.423 -1.552 -6.245 1.00 93.00 201 ALA A O 1
ATOM 1584 N N . LEU A 1 202 ? 1.408 -1.349 -4.240 1.00 90.69 202 LEU A N 1
ATOM 1585 C CA . LEU A 1 202 ? 2.597 -0.949 -3.492 1.00 90.69 202 LEU A CA 1
ATOM 1586 C C . LEU A 1 202 ? 3.735 -1.939 -3.691 1.00 90.69 202 LEU A C 1
ATOM 1588 O O . LEU A 1 202 ? 4.822 -1.520 -4.079 1.00 90.69 202 LEU A O 1
ATOM 1592 N N . LEU A 1 203 ? 3.472 -3.224 -3.457 1.00 90.44 203 LEU A N 1
ATOM 1593 C CA . LEU A 1 203 ? 4.508 -4.248 -3.481 1.00 90.44 203 LEU A CA 1
ATOM 1594 C C . LEU A 1 203 ? 5.089 -4.462 -4.865 1.00 90.44 203 LEU A C 1
ATOM 1596 O O . LEU A 1 203 ? 6.297 -4.628 -5.000 1.00 90.44 203 LEU A O 1
ATOM 1600 N N . MET A 1 204 ? 4.253 -4.429 -5.901 1.00 91.06 204 MET A N 1
ATOM 1601 C CA . MET A 1 204 ? 4.762 -4.522 -7.265 1.00 91.06 204 MET A CA 1
ATOM 1602 C C . MET A 1 204 ? 5.592 -3.292 -7.627 1.00 91.06 204 MET A C 1
ATOM 1604 O O . MET A 1 204 ? 6.688 -3.430 -8.161 1.00 91.06 204 MET A O 1
ATOM 1608 N N . VAL A 1 205 ? 5.113 -2.083 -7.322 1.00 92.75 205 VAL A N 1
ATOM 1609 C CA . VAL A 1 205 ? 5.843 -0.864 -7.687 1.00 92.75 205 VAL A CA 1
ATOM 1610 C C . VAL A 1 205 ? 7.177 -0.780 -6.946 1.00 92.75 205 VAL A C 1
ATOM 1612 O O . VAL A 1 205 ? 8.206 -0.579 -7.586 1.00 92.75 205 VAL A O 1
ATOM 1615 N N . SER A 1 206 ? 7.192 -0.941 -5.621 1.00 90.25 206 SER A N 1
ATOM 1616 C CA . SER A 1 206 ? 8.422 -0.798 -4.833 1.00 90.25 206 SER A CA 1
ATOM 1617 C C . SER A 1 206 ? 9.467 -1.854 -5.194 1.00 90.25 206 SER A C 1
ATOM 1619 O O . SER A 1 206 ? 10.644 -1.516 -5.320 1.00 90.25 206 SER A O 1
ATOM 1621 N N . THR A 1 207 ? 9.043 -3.100 -5.420 1.00 90.25 207 THR A N 1
ATOM 1622 C CA . THR A 1 207 ? 9.947 -4.206 -5.757 1.00 90.25 207 THR A CA 1
ATOM 1623 C C . THR A 1 207 ? 10.465 -4.106 -7.187 1.00 90.25 207 THR A C 1
ATOM 1625 O O . THR A 1 207 ? 11.661 -4.284 -7.406 1.00 90.25 207 THR A O 1
ATOM 1628 N N . TYR A 1 208 ? 9.614 -3.770 -8.163 1.00 90.31 208 TYR A N 1
ATOM 1629 C CA . TYR A 1 208 ? 9.999 -3.783 -9.578 1.00 90.31 208 TYR A CA 1
ATOM 1630 C C . TYR A 1 208 ? 10.512 -2.442 -10.118 1.00 90.31 208 TYR A C 1
ATOM 1632 O O . TYR A 1 208 ? 10.945 -2.412 -11.267 1.00 90.31 208 TYR A O 1
ATOM 1640 N N . ILE A 1 209 ? 10.526 -1.339 -9.351 1.00 92.44 209 ILE A N 1
ATOM 1641 C CA . ILE A 1 209 ? 11.145 -0.065 -9.790 1.00 92.44 209 ILE A CA 1
ATOM 1642 C C . ILE A 1 209 ? 12.583 -0.273 -10.305 1.00 92.44 209 ILE A C 1
ATOM 1644 O O . ILE A 1 209 ? 12.870 0.191 -11.416 1.00 92.44 209 ILE A O 1
ATOM 1648 N N . PRO A 1 210 ? 13.491 -0.953 -9.568 1.00 91.31 210 PRO A N 1
ATOM 1649 C CA . PRO A 1 210 ? 14.865 -1.125 -10.024 1.00 91.31 210 PRO A CA 1
ATOM 1650 C C . PRO A 1 210 ? 14.958 -1.988 -11.288 1.00 91.31 210 PRO A C 1
ATOM 1652 O O . PRO A 1 210 ? 15.608 -1.591 -12.256 1.00 91.31 210 PRO A O 1
ATOM 1655 N N . SER A 1 211 ? 14.255 -3.121 -11.319 1.00 90.12 211 SER A N 1
ATOM 1656 C CA . SER A 1 211 ? 14.273 -4.058 -12.449 1.00 90.12 211 SER A CA 1
ATOM 1657 C C . SER A 1 211 ? 13.616 -3.465 -13.703 1.00 90.12 211 SER A C 1
ATOM 1659 O O . SER A 1 211 ? 14.135 -3.611 -14.809 1.00 90.12 211 SER A O 1
ATOM 1661 N N . TYR A 1 212 ? 12.543 -2.681 -13.539 1.00 92.50 212 TYR A N 1
ATOM 1662 C CA . TYR A 1 212 ? 11.944 -1.880 -14.610 1.00 92.50 212 TYR A CA 1
ATOM 1663 C C . TYR A 1 212 ? 12.970 -0.913 -15.202 1.00 92.50 212 TYR A C 1
ATOM 1665 O O . TYR A 1 212 ? 13.165 -0.883 -16.416 1.00 92.50 212 TYR A O 1
ATOM 1673 N N . ALA A 1 213 ? 13.642 -0.133 -14.351 1.00 92.94 213 ALA A N 1
ATOM 1674 C CA . ALA A 1 213 ? 14.621 0.861 -14.776 1.00 92.94 213 ALA A CA 1
ATOM 1675 C C . ALA A 1 213 ? 15.779 0.229 -15.568 1.00 92.94 213 ALA A C 1
ATOM 1677 O O . ALA A 1 213 ? 16.138 0.736 -16.633 1.00 92.94 213 ALA A O 1
ATOM 1678 N N . LEU A 1 214 ? 16.305 -0.902 -15.092 1.00 91.31 214 LEU A N 1
ATOM 1679 C CA . LEU A 1 214 ? 17.330 -1.678 -15.794 1.00 91.31 214 LEU A CA 1
ATOM 1680 C C . LEU A 1 214 ? 16.826 -2.185 -17.152 1.00 91.31 214 LEU A C 1
ATOM 1682 O O . LEU A 1 214 ? 17.501 -2.001 -18.164 1.00 91.31 214 LEU A O 1
ATOM 1686 N N . SER A 1 215 ? 15.604 -2.729 -17.211 1.00 90.19 215 SER A N 1
ATOM 1687 C CA . SER A 1 215 ? 15.010 -3.241 -18.458 1.00 90.19 215 SER A CA 1
ATOM 1688 C C . SER A 1 215 ? 14.828 -2.170 -19.541 1.00 90.19 215 SER A C 1
ATOM 1690 O O . SER A 1 215 ? 14.863 -2.472 -20.733 1.00 90.19 215 SER A O 1
ATOM 1692 N N . LYS A 1 216 ? 14.645 -0.903 -19.143 1.00 91.69 216 LYS A N 1
ATOM 1693 C CA . LYS A 1 216 ? 14.532 0.239 -20.064 1.00 91.69 216 LYS A CA 1
ATOM 1694 C C . LYS A 1 216 ? 15.889 0.897 -20.368 1.00 91.69 216 LYS A C 1
ATOM 1696 O O . LYS A 1 216 ? 15.922 1.910 -21.064 1.00 91.69 216 LYS A O 1
ATOM 1701 N N . GLY A 1 217 ? 16.999 0.319 -19.899 1.00 90.56 217 GLY A N 1
ATOM 1702 C CA . GLY A 1 217 ? 18.365 0.737 -20.227 1.00 90.56 217 GLY A CA 1
ATOM 1703 C C . GLY A 1 217 ? 18.961 1.808 -19.311 1.00 90.56 217 GLY A C 1
ATOM 1704 O O . GLY A 1 217 ? 19.973 2.412 -19.669 1.00 90.56 217 GLY A O 1
ATOM 1705 N N . PHE A 1 218 ? 18.364 2.077 -18.146 1.00 92.75 218 PHE A N 1
ATOM 1706 C CA . PHE A 1 218 ? 18.995 2.945 -17.152 1.00 92.75 218 PHE A CA 1
ATOM 1707 C C . PHE A 1 218 ? 20.154 2.238 -16.439 1.00 92.75 218 PHE A C 1
ATOM 1709 O O . PHE A 1 218 ? 20.216 1.012 -16.380 1.00 92.75 218 PHE A O 1
ATOM 1716 N N . SER A 1 219 ? 21.084 3.019 -15.879 1.00 92.75 219 SER A N 1
ATOM 1717 C CA . SER A 1 219 ? 22.198 2.459 -15.112 1.00 92.75 219 SER A CA 1
ATOM 1718 C C . SER A 1 219 ? 21.726 1.850 -13.791 1.00 92.75 219 SER A C 1
ATOM 1720 O O . SER A 1 219 ? 20.766 2.323 -13.182 1.00 92.75 219 SER A O 1
ATOM 1722 N N . GLU A 1 220 ? 22.457 0.850 -13.302 1.00 88.50 220 GLU A N 1
ATOM 1723 C CA . GLU A 1 220 ? 22.215 0.225 -11.996 1.00 88.50 220 GLU A CA 1
ATOM 1724 C C . GLU A 1 220 ? 22.244 1.247 -10.852 1.00 88.50 220 GLU A C 1
ATOM 1726 O O . GLU A 1 220 ? 21.360 1.285 -10.001 1.00 88.50 220 GLU A O 1
ATOM 1731 N N . SER A 1 221 ? 23.206 2.175 -10.865 1.00 91.88 221 SER A N 1
ATOM 1732 C CA . SER A 1 221 ? 23.241 3.240 -9.859 1.00 91.88 221 SER A CA 1
ATOM 1733 C C . SER A 1 221 ? 21.981 4.110 -9.905 1.00 91.88 221 SER A C 1
ATOM 1735 O O . SER A 1 221 ? 21.466 4.502 -8.860 1.00 91.88 221 SER A O 1
ATOM 1737 N N . PHE A 1 222 ? 21.461 4.406 -11.100 1.00 92.19 222 PHE A N 1
ATOM 1738 C CA . PHE A 1 222 ? 20.238 5.189 -11.240 1.00 92.19 222 PHE A CA 1
ATOM 1739 C C . PHE A 1 222 ? 18.999 4.416 -10.774 1.00 92.19 222 PHE A C 1
ATOM 1741 O O . PHE A 1 222 ? 18.143 5.002 -10.112 1.00 92.19 222 PHE A O 1
ATOM 1748 N N . SER A 1 223 ? 18.899 3.118 -11.073 1.00 90.06 223 SER A N 1
ATOM 1749 C CA . SER A 1 223 ? 17.754 2.289 -10.678 1.00 90.06 223 SER A CA 1
ATOM 1750 C C . SER A 1 223 ? 17.619 2.193 -9.150 1.00 90.06 223 SER A C 1
ATOM 1752 O O . SER A 1 223 ? 16.520 2.345 -8.610 1.00 90.06 223 SER A O 1
ATOM 1754 N N . LEU A 1 224 ? 18.743 2.076 -8.435 1.00 89.75 224 LEU A N 1
ATOM 1755 C CA . LEU A 1 224 ? 18.796 2.109 -6.967 1.00 89.75 224 LEU A CA 1
ATOM 1756 C C . LEU A 1 224 ? 18.502 3.507 -6.393 1.00 89.75 224 LEU A C 1
ATOM 1758 O O . LEU A 1 224 ? 17.796 3.647 -5.388 1.00 89.75 224 LEU A O 1
ATOM 1762 N N . ILE A 1 225 ? 18.997 4.568 -7.041 1.00 91.69 225 ILE A N 1
ATOM 1763 C CA . ILE A 1 225 ? 18.664 5.951 -6.666 1.00 91.69 225 ILE A CA 1
ATOM 1764 C C . ILE A 1 225 ? 17.165 6.216 -6.844 1.00 91.69 225 ILE A C 1
ATOM 1766 O O . ILE A 1 225 ? 16.573 6.887 -6.004 1.00 91.69 225 ILE A O 1
ATOM 1770 N N . ALA A 1 226 ? 16.523 5.672 -7.878 1.00 93.12 226 ALA A N 1
ATOM 1771 C CA . ALA A 1 226 ? 15.093 5.857 -8.115 1.00 93.12 226 ALA A CA 1
ATOM 1772 C C . ALA A 1 226 ? 14.242 5.324 -6.948 1.00 93.12 226 ALA A C 1
ATOM 1774 O O . ALA A 1 226 ? 13.341 6.023 -6.475 1.00 93.12 226 ALA A O 1
ATOM 1775 N N . LEU A 1 227 ? 14.581 4.144 -6.419 1.00 91.81 227 LEU A N 1
ATOM 1776 C CA . LEU A 1 227 ? 13.952 3.588 -5.216 1.00 91.81 227 LEU A CA 1
ATOM 1777 C C . LEU A 1 227 ? 14.265 4.417 -3.956 1.00 91.81 227 LEU A C 1
ATOM 1779 O O . LEU A 1 227 ? 13.419 4.593 -3.076 1.00 91.81 227 LEU A O 1
ATOM 1783 N N . THR A 1 228 ? 15.471 4.977 -3.875 1.00 92.25 228 THR A N 1
ATOM 1784 C CA . THR A 1 228 ? 15.866 5.868 -2.774 1.00 92.25 228 THR A CA 1
ATOM 1785 C C . THR A 1 228 ? 15.044 7.162 -2.783 1.00 92.25 228 THR A C 1
ATOM 1787 O O . THR A 1 228 ? 14.529 7.580 -1.746 1.00 92.25 228 THR A O 1
ATOM 1790 N N . VAL A 1 229 ? 14.861 7.774 -3.957 1.00 94.56 229 VAL A N 1
ATOM 1791 C CA . VAL A 1 229 ? 14.030 8.973 -4.162 1.00 94.56 229 VAL A CA 1
ATOM 1792 C C . VAL A 1 229 ? 12.570 8.694 -3.817 1.00 94.56 229 VAL A C 1
ATOM 1794 O O . VAL A 1 229 ? 11.944 9.500 -3.130 1.00 94.56 229 VAL A O 1
ATOM 1797 N N . PHE A 1 230 ? 12.048 7.541 -4.234 1.00 94.69 230 PHE A N 1
ATOM 1798 C CA . PHE A 1 230 ? 10.709 7.077 -3.877 1.00 94.69 230 PHE A CA 1
ATOM 1799 C C . PHE A 1 230 ? 10.500 7.037 -2.350 1.00 94.69 230 PHE A C 1
ATOM 1801 O O . PHE A 1 230 ? 9.543 7.620 -1.836 1.00 94.69 230 PHE A O 1
ATOM 1808 N N . ASN A 1 231 ? 11.437 6.442 -1.605 1.00 92.31 231 ASN A N 1
ATOM 1809 C CA . ASN A 1 231 ? 11.368 6.375 -0.142 1.00 92.31 231 ASN A CA 1
ATOM 1810 C C . ASN A 1 231 ? 11.533 7.752 0.525 1.00 92.31 231 ASN A C 1
ATOM 1812 O O . ASN A 1 231 ? 10.823 8.069 1.482 1.00 92.31 231 ASN A O 1
ATOM 1816 N N . ALA A 1 232 ? 12.427 8.598 0.005 1.00 94.19 232 ALA A N 1
ATOM 1817 C CA . ALA A 1 232 ? 12.638 9.955 0.508 1.00 94.19 232 ALA A CA 1
ATOM 1818 C C . ALA A 1 232 ? 11.385 10.831 0.344 1.00 94.19 232 ALA A C 1
ATOM 1820 O O . ALA A 1 232 ? 10.976 11.513 1.286 1.00 94.19 232 ALA A O 1
ATOM 1821 N N . ALA A 1 233 ? 10.728 10.769 -0.818 1.00 96.12 233 ALA A N 1
ATOM 1822 C CA . ALA A 1 233 ? 9.448 11.436 -1.048 1.00 96.12 233 ALA A CA 1
ATOM 1823 C C . ALA A 1 233 ? 8.359 10.918 -0.092 1.00 96.12 233 ALA A C 1
ATOM 1825 O O . ALA A 1 233 ? 7.534 11.693 0.405 1.00 96.12 233 ALA A O 1
ATOM 1826 N N . GLY A 1 234 ? 8.410 9.625 0.239 1.00 94.38 234 GLY A N 1
ATOM 1827 C CA . GLY A 1 234 ? 7.524 8.995 1.209 1.00 94.38 234 GLY A CA 1
ATOM 1828 C C . GLY A 1 234 ? 7.591 9.596 2.617 1.00 94.38 234 GLY A C 1
ATOM 1829 O O . GLY A 1 234 ? 6.578 9.613 3.312 1.00 94.38 234 GLY A O 1
ATOM 1830 N N . VAL A 1 235 ?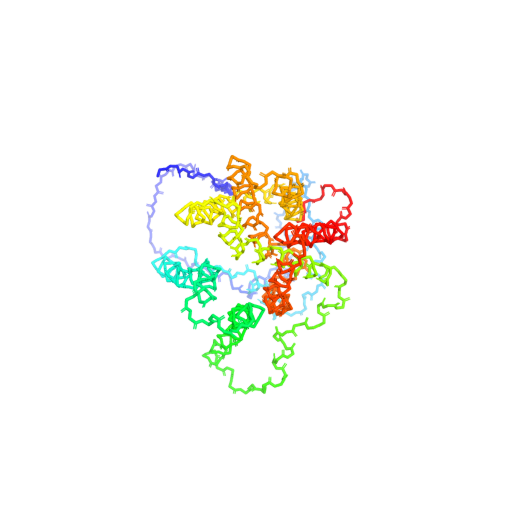 8.723 10.171 3.042 1.00 93.62 235 VAL A N 1
ATOM 1831 C CA . VAL A 1 235 ? 8.828 10.842 4.355 1.00 93.62 235 VAL A CA 1
ATOM 1832 C C . VAL A 1 235 ? 7.859 12.022 4.439 1.00 93.62 235 VAL A C 1
ATOM 1834 O O . VAL A 1 235 ? 7.051 12.101 5.366 1.00 93.62 235 VAL A O 1
ATOM 1837 N N . ALA A 1 236 ? 7.880 12.906 3.438 1.00 95.81 236 ALA A N 1
ATOM 1838 C CA . ALA A 1 236 ? 6.913 13.998 3.341 1.00 95.81 236 ALA A CA 1
ATOM 1839 C C . ALA A 1 236 ? 5.485 13.459 3.160 1.00 95.81 236 ALA A C 1
ATOM 1841 O O . ALA A 1 236 ? 4.543 13.995 3.747 1.00 95.81 236 ALA A O 1
ATOM 1842 N N . GLY A 1 237 ? 5.351 12.362 2.409 1.00 95.44 237 GLY A N 1
ATOM 1843 C CA . GLY A 1 237 ? 4.104 11.632 2.207 1.00 95.44 237 GLY A CA 1
ATOM 1844 C C . GLY A 1 237 ? 3.458 11.134 3.494 1.00 95.44 237 GLY A C 1
ATOM 1845 O O . GLY A 1 237 ? 2.244 11.138 3.582 1.00 95.44 237 GLY A O 1
ATOM 1846 N N . ARG A 1 238 ? 4.217 10.768 4.531 1.00 93.88 238 ARG A N 1
ATOM 1847 C CA . ARG A 1 238 ? 3.642 10.352 5.826 1.00 93.88 238 ARG A CA 1
ATOM 1848 C C . ARG A 1 238 ? 3.174 11.524 6.677 1.00 93.88 238 ARG A C 1
ATOM 1850 O O . ARG A 1 238 ? 2.216 11.384 7.429 1.00 93.88 238 ARG A O 1
ATOM 1857 N N . ILE A 1 239 ? 3.854 12.663 6.584 1.00 94.94 239 ILE A N 1
ATOM 1858 C CA . ILE A 1 239 ? 3.610 13.812 7.464 1.00 94.94 239 ILE A CA 1
ATOM 1859 C C . ILE A 1 239 ? 2.481 14.681 6.910 1.00 94.94 239 ILE A C 1
ATOM 1861 O O . ILE A 1 239 ? 1.530 14.992 7.622 1.00 94.94 239 ILE A O 1
ATOM 1865 N N . VAL A 1 240 ? 2.569 15.073 5.637 1.00 96.12 240 VAL A N 1
ATOM 1866 C CA . VAL A 1 240 ? 1.684 16.094 5.057 1.00 96.12 240 VAL A CA 1
ATOM 1867 C C . VAL A 1 240 ? 0.218 15.637 5.009 1.00 96.12 240 VAL A C 1
ATOM 1869 O O . VAL A 1 240 ? -0.626 16.346 5.552 1.00 96.12 240 VAL A O 1
ATOM 1872 N N . PRO A 1 241 ? -0.141 14.482 4.422 1.00 95.25 241 PRO A N 1
ATOM 1873 C CA . PRO A 1 241 ? -1.527 14.019 4.343 1.00 95.25 241 PRO A CA 1
ATOM 1874 C C . PRO A 1 241 ? -2.133 13.716 5.714 1.00 95.25 241 PRO A C 1
ATOM 1876 O O . PRO A 1 241 ? -3.293 14.044 5.930 1.00 95.25 241 PRO A O 1
ATOM 1879 N N . THR A 1 242 ? -1.348 13.163 6.640 1.00 93.19 242 THR A N 1
ATOM 1880 C CA . THR A 1 242 ? -1.781 12.880 8.019 1.00 93.19 242 THR A CA 1
ATOM 1881 C C . THR A 1 242 ? -2.044 14.165 8.800 1.00 93.19 242 THR A C 1
ATOM 1883 O O . THR A 1 242 ? -3.036 14.281 9.500 1.00 93.19 242 THR A O 1
ATOM 1886 N N . PHE A 1 243 ? -1.217 15.197 8.627 1.00 94.00 243 PHE A N 1
ATOM 1887 C CA . PHE A 1 243 ? -1.508 16.508 9.212 1.00 94.00 243 PHE A CA 1
ATOM 1888 C C . PHE A 1 243 ? -2.755 17.156 8.582 1.00 94.00 243 PHE A C 1
ATOM 1890 O O . PHE A 1 243 ? -3.552 17.816 9.246 1.00 94.00 243 PHE A O 1
ATOM 1897 N N . LEU A 1 244 ? -2.947 16.984 7.272 1.00 93.44 244 LEU A N 1
ATOM 1898 C CA . LEU A 1 244 ? -4.107 17.532 6.568 1.00 93.44 244 LEU A CA 1
ATOM 1899 C C . LEU A 1 244 ? -5.405 16.764 6.865 1.00 93.44 244 LEU A C 1
ATOM 1901 O O . LEU A 1 244 ? -6.489 17.343 6.705 1.00 93.44 244 LEU A O 1
ATOM 1905 N N . SER A 1 245 ? -5.336 15.504 7.304 1.00 93.31 245 SER A N 1
ATOM 1906 C CA . SER A 1 245 ? -6.527 14.706 7.601 1.00 93.31 245 SER A CA 1
ATOM 1907 C C . SER A 1 245 ? -7.305 15.228 8.800 1.00 93.31 245 SER A C 1
ATOM 1909 O O . SER A 1 245 ? -8.532 15.185 8.764 1.00 93.31 245 SER A O 1
ATOM 1911 N N . ASP A 1 246 ? -6.648 15.876 9.761 1.00 89.94 246 ASP A N 1
ATOM 1912 C CA . ASP A 1 246 ? -7.323 16.538 10.887 1.00 89.94 246 ASP A CA 1
ATOM 1913 C C . ASP A 1 246 ? -8.292 17.637 10.419 1.00 89.94 246 ASP A C 1
ATOM 1915 O O . ASP A 1 246 ? -9.352 17.878 11.005 1.00 89.94 246 ASP A O 1
ATOM 1919 N N . ARG A 1 247 ? -7.958 18.321 9.316 1.00 88.56 247 ARG A N 1
ATOM 1920 C CA . ARG A 1 247 ? -8.778 19.415 8.779 1.00 88.56 247 ARG A CA 1
ATOM 1921 C C . ARG A 1 247 ? -9.844 18.931 7.807 1.00 88.56 247 ARG A C 1
ATOM 1923 O O . ARG A 1 247 ? -10.966 19.454 7.834 1.00 88.56 247 ARG A O 1
ATOM 1930 N N . TYR A 1 248 ? -9.476 18.012 6.919 1.00 87.75 248 TYR A N 1
ATOM 1931 C CA . TYR A 1 248 ? -10.283 17.628 5.759 1.00 87.75 248 TYR A CA 1
ATOM 1932 C C . TYR A 1 248 ? -10.913 16.229 5.869 1.00 87.75 248 TYR A C 1
ATOM 1934 O O . TYR A 1 248 ? -11.755 15.907 5.032 1.00 87.75 248 TYR A O 1
ATOM 1942 N N . GLY A 1 249 ? -10.582 15.437 6.892 1.00 90.69 249 GLY A N 1
ATOM 1943 C CA . GLY A 1 249 ? -11.111 14.092 7.155 1.00 90.69 249 GLY A CA 1
ATOM 1944 C C . GLY A 1 249 ? -10.234 12.967 6.595 1.00 90.69 249 GLY A C 1
ATOM 1945 O O . GLY A 1 249 ? -9.718 13.066 5.477 1.00 90.69 249 GLY A O 1
ATOM 1946 N N . ASN A 1 250 ? -10.120 11.870 7.344 1.00 92.31 250 ASN A N 1
ATOM 1947 C CA . ASN A 1 250 ? -9.200 10.756 7.066 1.00 92.31 250 ASN A CA 1
ATOM 1948 C C . ASN A 1 250 ? -9.489 10.106 5.711 1.00 92.31 250 ASN A C 1
ATOM 1950 O O . ASN A 1 250 ? -8.614 9.971 4.853 1.00 92.31 250 ASN A O 1
ATOM 1954 N N . PHE A 1 251 ? -10.761 9.800 5.471 1.00 93.19 251 PHE A N 1
ATOM 1955 C CA . PHE A 1 251 ? -11.196 9.164 4.233 1.00 93.19 251 PHE A CA 1
ATOM 1956 C C . PHE A 1 251 ? -11.088 10.072 3.000 1.00 93.19 251 PHE A C 1
ATOM 1958 O O . PHE A 1 251 ? -10.876 9.586 1.894 1.00 93.19 251 PHE A O 1
ATOM 1965 N N . ASN A 1 252 ? -11.228 11.391 3.151 1.00 93.38 252 ASN A N 1
ATOM 1966 C CA . ASN A 1 252 ? -11.078 12.296 2.008 1.00 93.38 252 ASN A CA 1
ATOM 1967 C C . ASN A 1 252 ? -9.612 12.353 1.562 1.00 93.38 252 ASN A C 1
ATOM 1969 O O . ASN A 1 252 ? -9.328 12.367 0.364 1.00 93.38 252 ASN A O 1
ATOM 1973 N N . LEU A 1 253 ? -8.684 12.341 2.523 1.00 95.31 253 LEU A N 1
ATOM 1974 C CA . LEU A 1 253 ? -7.255 12.313 2.236 1.00 95.31 253 LEU A CA 1
ATOM 1975 C C . LEU A 1 253 ? -6.811 10.971 1.658 1.00 95.31 253 LEU A C 1
ATOM 1977 O O . LEU A 1 253 ? -6.056 10.979 0.689 1.00 95.31 253 LEU A O 1
ATOM 1981 N N . ILE A 1 254 ? -7.291 9.835 2.179 1.00 95.94 254 ILE A N 1
ATOM 1982 C CA . ILE A 1 254 ? -6.869 8.525 1.654 1.00 95.94 254 ILE A CA 1
ATOM 1983 C C . ILE A 1 254 ? -7.344 8.330 0.209 1.00 95.94 254 ILE A C 1
ATOM 1985 O O . ILE A 1 254 ? -6.591 7.840 -0.628 1.00 95.94 254 ILE A O 1
ATOM 1989 N N . ILE A 1 255 ? -8.549 8.815 -0.124 1.00 96.75 255 ILE A N 1
ATOM 1990 C CA . ILE A 1 255 ? -9.063 8.832 -1.501 1.00 96.75 255 ILE A CA 1
ATOM 1991 C C . ILE A 1 255 ? -8.203 9.735 -2.384 1.00 96.75 255 ILE A C 1
ATOM 1993 O O . ILE A 1 255 ? -7.860 9.336 -3.495 1.00 96.75 255 ILE A O 1
ATOM 1997 N N . LEU A 1 256 ? -7.836 10.932 -1.912 1.00 97.12 256 LEU A N 1
ATOM 1998 C CA . LEU A 1 256 ? -6.978 11.845 -2.669 1.00 97.12 256 LEU A CA 1
ATOM 1999 C C . LEU A 1 256 ? -5.618 11.204 -2.967 1.00 97.12 256 LEU A C 1
ATOM 2001 O O . LEU A 1 256 ? -5.178 11.225 -4.114 1.00 97.12 256 LEU A O 1
ATOM 2005 N N . MET A 1 257 ? -4.976 10.607 -1.961 1.00 97.69 257 MET A N 1
ATOM 2006 C CA . MET A 1 257 ? -3.683 9.940 -2.125 1.00 97.69 257 MET A CA 1
ATOM 2007 C C . MET A 1 257 ? -3.790 8.744 -3.080 1.00 97.69 257 MET A C 1
ATOM 2009 O O . MET A 1 257 ? -3.028 8.667 -4.041 1.00 97.69 257 MET A O 1
ATOM 2013 N N . SER A 1 258 ? -4.790 7.875 -2.905 1.00 97.25 258 SER A N 1
ATOM 2014 C CA . SER A 1 258 ? -5.030 6.729 -3.796 1.00 97.25 258 SER A CA 1
ATOM 2015 C C . SER A 1 258 ? -5.360 7.163 -5.237 1.00 97.25 258 SER A C 1
ATOM 2017 O O . SER A 1 258 ? -4.904 6.549 -6.202 1.00 97.25 258 SER A O 1
ATOM 2019 N N . THR A 1 259 ? -6.062 8.288 -5.413 1.00 97.88 259 THR A N 1
ATOM 2020 C CA . THR A 1 259 ? -6.323 8.873 -6.739 1.00 97.88 259 THR A CA 1
ATOM 2021 C C . THR A 1 259 ? -5.033 9.376 -7.383 1.00 97.88 259 THR A C 1
ATOM 2023 O O . THR A 1 259 ? -4.798 9.110 -8.560 1.00 97.88 259 THR A O 1
ATOM 2026 N N . ILE A 1 260 ? -4.168 10.064 -6.628 1.00 98.06 260 ILE A N 1
ATOM 2027 C CA . ILE A 1 260 ? -2.854 10.501 -7.120 1.00 98.06 260 ILE A CA 1
ATOM 2028 C C . ILE A 1 260 ? -2.018 9.286 -7.531 1.00 98.06 260 ILE A C 1
ATOM 2030 O O . ILE A 1 260 ? -1.453 9.302 -8.623 1.00 98.06 260 ILE A O 1
ATOM 2034 N N . MET A 1 261 ? -1.990 8.214 -6.731 1.00 97.12 261 MET A N 1
ATOM 2035 C CA . MET A 1 261 ? -1.297 6.969 -7.094 1.00 97.12 261 MET A CA 1
ATOM 2036 C C . MET A 1 261 ? -1.811 6.421 -8.428 1.00 97.12 261 MET A C 1
ATOM 2038 O O . MET A 1 261 ? -1.026 6.216 -9.353 1.00 97.12 261 MET A O 1
ATOM 2042 N N . THR A 1 262 ? -3.130 6.264 -8.553 1.00 97.62 262 THR A N 1
ATOM 2043 C CA . THR A 1 262 ? -3.791 5.749 -9.758 1.00 97.62 262 THR A CA 1
ATOM 2044 C C . THR A 1 262 ? -3.454 6.578 -10.997 1.00 97.62 262 THR A C 1
ATOM 2046 O O . THR A 1 262 ? -2.986 6.041 -12.001 1.00 97.62 262 THR A O 1
ATOM 2049 N N . LEU A 1 263 ? -3.650 7.897 -10.933 1.00 97.88 263 LEU A N 1
ATOM 2050 C CA . LEU A 1 263 ? -3.386 8.793 -12.060 1.00 97.88 263 LEU A CA 1
ATOM 2051 C C . LEU A 1 263 ? -1.909 8.781 -12.458 1.00 97.88 263 LEU A C 1
ATOM 2053 O O . LEU A 1 263 ? -1.600 8.773 -13.645 1.00 97.88 263 LEU A O 1
ATOM 2057 N N . THR A 1 264 ? -0.996 8.739 -11.490 1.00 97.38 264 THR A N 1
ATOM 2058 C CA . THR A 1 264 ? 0.448 8.748 -11.769 1.00 97.38 264 THR A CA 1
ATOM 2059 C C . THR A 1 264 ? 0.879 7.481 -12.515 1.00 97.38 264 THR A C 1
ATOM 2061 O O . THR A 1 264 ? 1.682 7.567 -13.445 1.00 97.38 264 THR A O 1
ATOM 2064 N N . VAL A 1 265 ? 0.303 6.317 -12.192 1.00 97.38 265 VAL A N 1
ATOM 2065 C CA . VAL A 1 265 ? 0.585 5.070 -12.926 1.00 97.38 265 VAL A CA 1
ATOM 2066 C C . VAL A 1 265 ? 0.100 5.162 -14.377 1.00 97.38 265 VAL A C 1
ATOM 2068 O O . VAL A 1 265 ? 0.877 4.918 -15.298 1.00 97.38 265 VAL A O 1
ATOM 2071 N N . TRP A 1 266 ? -1.154 5.568 -14.597 1.00 97.81 266 TRP A N 1
ATOM 2072 C CA . TRP A 1 266 ? -1.760 5.591 -15.935 1.00 97.81 266 TRP A CA 1
ATOM 2073 C C . TRP A 1 266 ? -1.260 6.725 -16.836 1.00 97.81 266 TRP A C 1
ATOM 2075 O O . TRP A 1 266 ? -1.157 6.539 -18.045 1.00 97.81 266 TRP A O 1
ATOM 2085 N N . ILE A 1 267 ? -0.980 7.902 -16.272 1.00 97.56 267 ILE A N 1
ATOM 2086 C CA . ILE A 1 267 ? -0.657 9.116 -17.040 1.00 97.56 267 ILE A CA 1
ATOM 2087 C C . ILE A 1 267 ? 0.852 9.307 -17.192 1.00 97.56 267 ILE A C 1
ATOM 2089 O O . ILE A 1 267 ? 1.286 9.887 -18.184 1.00 97.56 267 ILE A O 1
ATOM 2093 N N . ILE A 1 268 ? 1.656 8.844 -16.230 1.00 97.38 268 ILE A N 1
ATOM 2094 C CA . ILE A 1 268 ? 3.105 9.080 -16.227 1.00 97.38 268 ILE A CA 1
ATOM 2095 C C . ILE A 1 268 ? 3.864 7.781 -16.470 1.00 97.38 268 ILE A C 1
ATOM 2097 O O . ILE A 1 268 ? 4.599 7.687 -17.452 1.00 97.38 268 ILE A O 1
ATOM 2101 N N . TRP A 1 269 ? 3.697 6.777 -15.607 1.00 96.62 269 TRP A N 1
ATOM 2102 C CA . TRP A 1 269 ? 4.562 5.596 -15.651 1.00 96.62 269 TRP A CA 1
ATOM 2103 C C . TRP A 1 269 ? 4.331 4.739 -16.892 1.00 96.62 269 TRP A C 1
ATOM 2105 O O . TRP A 1 269 ? 5.282 4.455 -17.618 1.00 96.62 269 TRP A O 1
ATOM 2115 N N . LEU A 1 270 ? 3.078 4.374 -17.167 1.00 95.56 270 LEU A N 1
ATOM 2116 C CA . LEU A 1 270 ? 2.739 3.498 -18.284 1.00 95.56 270 LEU A CA 1
ATOM 2117 C C . LEU A 1 270 ? 3.112 4.102 -19.658 1.00 95.56 270 LEU A C 1
ATOM 2119 O O . LEU A 1 270 ? 3.777 3.416 -20.429 1.00 95.56 270 LEU A O 1
ATOM 2123 N N . PRO A 1 271 ? 2.764 5.364 -19.989 1.00 96.00 271 PRO A N 1
ATOM 2124 C CA . PRO A 1 271 ? 3.100 5.939 -21.296 1.00 96.00 271 PRO A CA 1
ATOM 2125 C C . PRO A 1 271 ? 4.523 6.505 -21.398 1.00 96.00 271 PRO A C 1
ATOM 2127 O O . PRO A 1 271 ? 5.091 6.520 -22.488 1.00 96.00 271 PRO A O 1
ATOM 2130 N N . PHE A 1 272 ? 5.104 7.010 -20.302 1.00 95.75 272 PHE A N 1
ATOM 2131 C CA . PHE A 1 272 ? 6.348 7.789 -20.348 1.00 95.75 272 PHE A CA 1
ATOM 2132 C C . PHE A 1 272 ? 7.462 7.257 -19.443 1.00 95.75 272 PHE A C 1
ATOM 2134 O O . PHE A 1 272 ? 8.497 7.912 -19.349 1.00 95.75 272 PHE A O 1
ATOM 2141 N N . GLY A 1 273 ? 7.318 6.083 -18.824 1.00 91.25 273 GLY A N 1
ATOM 2142 C CA . GLY A 1 273 ? 8.297 5.527 -17.880 1.00 91.25 273 GLY A CA 1
ATOM 2143 C C . GLY A 1 273 ? 9.706 5.309 -18.442 1.00 91.25 273 GLY A C 1
ATOM 2144 O O . GLY A 1 273 ? 10.664 5.251 -17.680 1.00 91.25 273 GLY A O 1
ATOM 2145 N N . GLN A 1 274 ? 9.855 5.258 -19.767 1.00 91.56 274 GLN A N 1
ATOM 2146 C CA . GLN A 1 274 ? 11.155 5.205 -20.446 1.00 91.56 274 GLN A CA 1
ATOM 2147 C C . GLN A 1 274 ? 11.909 6.544 -20.419 1.00 91.56 274 GLN A C 1
ATOM 2149 O O . GLN A 1 274 ? 13.128 6.581 -20.562 1.00 91.56 274 GLN A O 1
ATOM 2154 N N . ASN A 1 275 ? 11.199 7.662 -20.251 1.00 94.69 275 ASN A N 1
ATOM 2155 C CA . ASN A 1 275 ? 11.808 8.983 -20.192 1.00 94.69 275 ASN A CA 1
ATOM 2156 C C . ASN A 1 275 ? 12.301 9.264 -18.775 1.00 94.69 275 ASN A C 1
ATOM 2158 O O . ASN A 1 275 ? 11.514 9.260 -17.828 1.00 94.69 275 ASN A O 1
ATOM 2162 N N . LEU A 1 276 ? 13.580 9.621 -18.647 1.00 92.56 276 LEU A N 1
ATOM 2163 C CA . LEU A 1 276 ? 14.235 9.890 -17.363 1.00 92.56 276 LEU A CA 1
ATOM 2164 C C . LEU A 1 276 ? 13.429 10.846 -16.465 1.00 92.56 276 LEU A C 1
ATOM 2166 O O . LEU A 1 276 ? 13.154 10.540 -15.308 1.00 92.56 276 LEU A O 1
ATOM 2170 N N . GLY A 1 277 ? 13.016 11.997 -17.008 1.00 94.12 277 GLY A N 1
ATOM 2171 C CA . GLY A 1 277 ? 12.282 13.010 -16.245 1.00 94.12 277 GLY A CA 1
ATOM 2172 C C . GLY A 1 277 ? 10.896 12.543 -15.791 1.00 94.12 277 GLY A C 1
ATOM 2173 O O . GLY A 1 277 ? 10.502 12.811 -14.659 1.00 94.12 277 GLY A O 1
ATOM 2174 N N . ALA A 1 278 ? 10.177 11.806 -16.642 1.00 9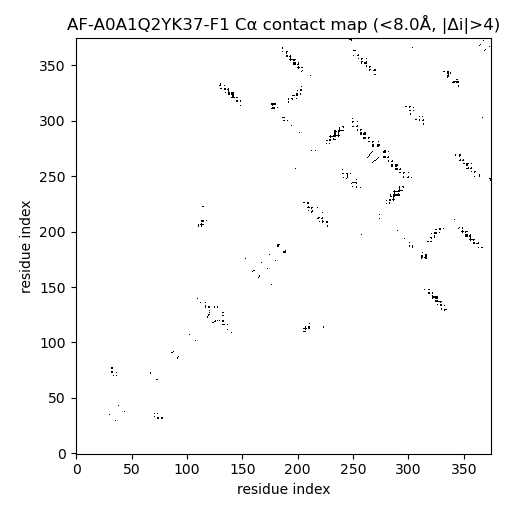5.69 278 ALA A N 1
ATOM 2175 C CA . ALA A 1 278 ? 8.863 11.269 -16.301 1.00 95.69 278 ALA A CA 1
ATOM 2176 C C . ALA A 1 278 ? 8.968 10.154 -15.253 1.00 95.69 278 ALA A C 1
ATOM 2178 O O . ALA A 1 278 ? 8.167 10.116 -14.323 1.00 95.69 278 ALA A O 1
ATOM 2179 N N . PHE A 1 279 ? 9.989 9.301 -15.350 1.00 95.94 279 PHE A N 1
ATOM 2180 C CA . PHE A 1 279 ? 10.237 8.246 -14.372 1.00 95.94 279 PHE A CA 1
ATOM 2181 C C . PHE A 1 279 ? 10.573 8.812 -12.986 1.00 95.94 279 PHE A C 1
ATOM 2183 O O . PHE A 1 279 ? 9.991 8.381 -11.995 1.00 95.94 279 PHE A O 1
ATOM 2190 N N . ILE A 1 280 ? 11.427 9.840 -12.904 1.00 96.12 280 ILE A N 1
ATOM 2191 C CA . ILE A 1 280 ? 11.724 10.531 -11.635 1.00 96.12 280 ILE A CA 1
ATOM 2192 C C . ILE A 1 280 ? 10.475 11.229 -11.078 1.00 96.12 280 ILE A C 1
ATOM 2194 O O . ILE A 1 280 ? 10.204 11.163 -9.881 1.00 96.12 280 ILE A O 1
ATOM 2198 N N . ALA A 1 281 ? 9.690 11.896 -11.930 1.00 97.50 281 ALA A N 1
ATOM 2199 C CA . ALA A 1 281 ? 8.442 12.520 -11.493 1.00 97.50 281 ALA A CA 1
ATOM 2200 C C . ALA A 1 281 ? 7.467 11.477 -10.924 1.00 97.50 281 ALA A C 1
ATOM 2202 O O . ALA A 1 281 ? 6.875 11.699 -9.867 1.00 97.50 281 ALA A O 1
ATOM 2203 N N . PHE A 1 282 ? 7.349 10.322 -11.583 1.00 97.38 282 PHE A N 1
ATOM 2204 C CA . PHE A 1 282 ? 6.564 9.194 -11.099 1.00 97.38 282 PHE A CA 1
ATOM 2205 C C . PHE A 1 282 ? 7.042 8.713 -9.725 1.00 97.38 282 PHE A C 1
ATOM 2207 O O . PHE A 1 282 ? 6.221 8.638 -8.814 1.00 97.38 282 PHE A O 1
ATOM 2214 N N . THR A 1 283 ? 8.337 8.432 -9.537 1.00 96.50 283 THR A N 1
ATOM 2215 C CA . THR A 1 283 ? 8.835 7.888 -8.261 1.00 96.50 283 THR A CA 1
ATOM 2216 C C . THR A 1 283 ? 8.601 8.841 -7.093 1.00 96.50 283 THR A C 1
ATOM 2218 O O . THR A 1 283 ? 8.212 8.395 -6.014 1.00 96.50 283 THR A O 1
ATOM 2221 N N . ILE A 1 284 ? 8.750 10.151 -7.308 1.00 98.12 284 ILE A N 1
ATOM 2222 C CA . ILE A 1 284 ? 8.475 11.174 -6.290 1.00 98.12 284 ILE A CA 1
ATOM 2223 C C . ILE A 1 284 ? 6.985 11.210 -5.938 1.00 98.12 284 ILE A C 1
ATOM 2225 O O . ILE A 1 284 ? 6.618 11.120 -4.765 1.00 98.12 284 ILE A O 1
ATOM 2229 N N . ILE A 1 285 ? 6.115 11.356 -6.941 1.00 98.19 285 ILE A N 1
ATOM 2230 C CA . ILE A 1 285 ? 4.674 11.541 -6.720 1.00 98.19 285 ILE A CA 1
ATOM 2231 C C . ILE A 1 285 ? 4.054 10.264 -6.147 1.00 98.19 285 ILE A C 1
ATOM 2233 O O . ILE A 1 285 ? 3.294 10.324 -5.178 1.00 98.19 285 ILE A O 1
ATOM 2237 N N . PHE A 1 286 ? 4.400 9.109 -6.716 1.00 97.44 286 PHE A N 1
ATOM 2238 C CA . PHE A 1 286 ? 3.896 7.819 -6.268 1.00 97.44 286 PHE A CA 1
ATOM 2239 C C . PHE A 1 286 ? 4.431 7.474 -4.873 1.00 97.44 286 PHE A C 1
ATOM 2241 O O . PHE A 1 286 ? 3.645 7.069 -4.023 1.00 97.44 286 PHE A O 1
ATOM 2248 N N . GLY A 1 287 ? 5.713 7.729 -4.580 1.00 96.75 287 GLY A N 1
ATOM 2249 C CA . GLY A 1 287 ? 6.290 7.533 -3.243 1.00 96.75 287 GLY A CA 1
ATOM 2250 C C . GLY A 1 28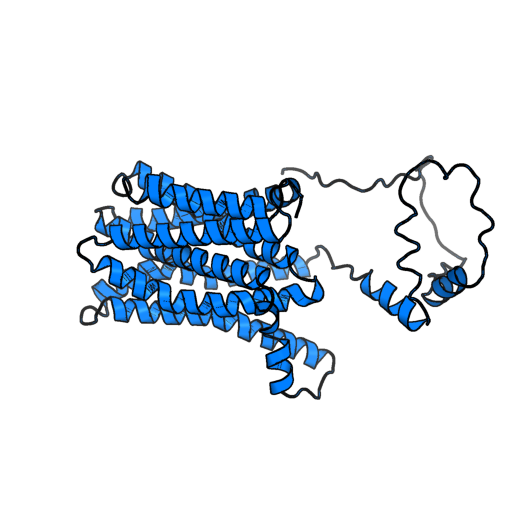7 ? 5.628 8.393 -2.166 1.00 96.75 287 GLY A C 1
ATOM 2251 O O . GLY A 1 287 ? 5.254 7.886 -1.106 1.00 96.75 287 GLY A O 1
ATOM 2252 N N . PHE A 1 288 ? 5.389 9.676 -2.457 1.00 97.94 288 PHE A N 1
ATOM 2253 C CA . PHE A 1 288 ? 4.639 10.571 -1.571 1.00 97.94 288 PHE A CA 1
ATOM 2254 C C . PHE A 1 288 ? 3.218 10.049 -1.304 1.00 97.94 288 PHE A C 1
ATOM 2256 O O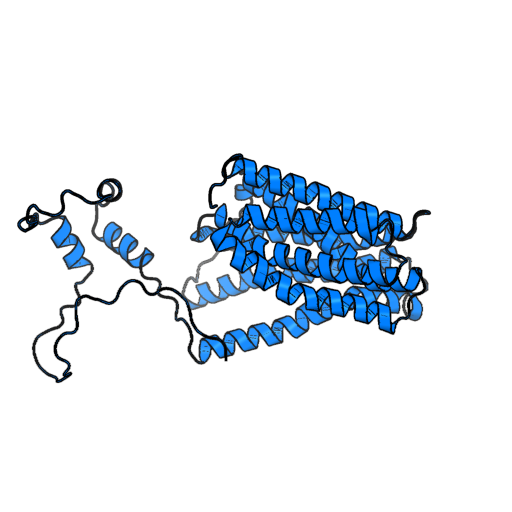 . PHE A 1 288 ? 2.806 9.906 -0.151 1.00 97.94 288 PHE A O 1
ATOM 2263 N N . ALA A 1 289 ? 2.465 9.741 -2.362 1.00 97.88 289 ALA A N 1
ATOM 2264 C CA . ALA A 1 289 ? 1.064 9.346 -2.247 1.00 97.88 289 ALA A CA 1
ATOM 2265 C C . ALA A 1 289 ? 0.894 7.959 -1.604 1.00 97.88 289 ALA A C 1
ATOM 2267 O O . ALA A 1 289 ? -0.010 7.749 -0.790 1.00 97.88 289 ALA A O 1
ATOM 2268 N N . MET A 1 290 ? 1.796 7.026 -1.899 1.00 95.44 290 MET A N 1
ATOM 2269 C CA . MET A 1 290 ? 1.799 5.697 -1.299 1.00 95.44 290 MET A CA 1
ATOM 2270 C C . MET A 1 290 ? 2.056 5.762 0.203 1.00 95.44 290 MET A C 1
ATOM 2272 O O . MET A 1 290 ? 1.294 5.193 0.986 1.00 95.44 290 MET A O 1
ATOM 2276 N N . ALA A 1 291 ? 3.091 6.490 0.623 1.00 94.94 291 ALA A N 1
ATOM 2277 C CA . ALA A 1 291 ? 3.426 6.606 2.035 1.00 94.94 291 ALA A CA 1
ATOM 2278 C C . ALA A 1 291 ? 2.336 7.348 2.829 1.00 94.94 291 ALA A C 1
ATOM 2280 O O . ALA A 1 291 ? 2.068 6.996 3.978 1.00 94.94 291 ALA A O 1
ATOM 2281 N N . GLY A 1 292 ? 1.668 8.323 2.203 1.00 96.31 292 GLY A N 1
ATOM 2282 C CA . GLY A 1 292 ? 0.496 8.986 2.773 1.00 96.31 292 GLY A CA 1
ATOM 2283 C C . GLY A 1 292 ? -0.696 8.063 2.934 1.00 96.31 292 GLY A C 1
ATOM 2284 O O . GLY A 1 292 ? -1.321 8.053 3.990 1.00 96.31 292 GLY A O 1
ATOM 2285 N N . THR A 1 293 ? -0.971 7.227 1.934 1.00 95.94 293 THR A N 1
ATOM 2286 C CA . THR A 1 293 ? -2.017 6.202 2.037 1.00 95.94 293 THR A CA 1
ATOM 2287 C C . THR A 1 293 ? -1.729 5.255 3.203 1.00 95.94 293 THR A C 1
ATOM 2289 O O . THR A 1 293 ? -2.610 5.020 4.023 1.00 95.94 293 THR A O 1
ATOM 2292 N N . PHE A 1 294 ? -0.476 4.817 3.354 1.00 92.25 294 PHE A N 1
ATOM 2293 C CA . PHE A 1 294 ? -0.030 3.986 4.477 1.00 92.25 294 PHE A CA 1
ATOM 2294 C C . PHE A 1 294 ? -0.264 4.621 5.847 1.00 92.25 294 PHE A C 1
ATOM 2296 O O . PHE A 1 294 ? -0.752 3.959 6.760 1.00 92.25 294 PHE A O 1
ATOM 2303 N N . ALA A 1 295 ? 0.067 5.904 5.994 1.00 94.75 295 ALA A N 1
ATOM 2304 C CA . ALA A 1 295 ? -0.115 6.621 7.252 1.00 94.75 295 ALA A CA 1
ATOM 2305 C C . ALA A 1 295 ? -1.600 6.844 7.600 1.00 94.75 295 ALA A C 1
ATOM 2307 O O . ALA A 1 295 ? -1.967 6.857 8.773 1.00 94.75 295 ALA A O 1
ATOM 2308 N N . LEU A 1 296 ? -2.467 6.968 6.590 1.00 95.69 296 LEU A N 1
ATOM 2309 C CA . LEU A 1 296 ? -3.908 7.181 6.759 1.00 95.69 296 LEU A CA 1
ATOM 2310 C C . LEU A 1 296 ? -4.694 5.888 7.012 1.00 95.69 296 LEU A C 1
ATOM 2312 O O . LEU A 1 296 ? -5.788 5.944 7.572 1.00 95.69 296 LEU A O 1
ATOM 2316 N N . THR A 1 297 ? -4.168 4.726 6.626 1.00 94.88 297 THR A N 1
ATOM 2317 C CA . THR A 1 297 ? -4.796 3.410 6.830 1.00 94.88 297 THR A CA 1
ATOM 2318 C C . THR A 1 297 ? -5.225 3.136 8.284 1.00 94.88 297 THR A C 1
ATOM 2320 O O . THR A 1 297 ? -6.404 2.812 8.495 1.00 94.88 297 THR A O 1
ATOM 2323 N N . PRO A 1 298 ? -4.362 3.291 9.313 1.00 93.69 298 PRO A N 1
ATOM 2324 C CA . PRO A 1 298 ? -4.785 3.125 10.705 1.00 93.69 298 PRO A CA 1
ATOM 2325 C C . PRO A 1 298 ? -5.822 4.170 11.133 1.00 93.69 298 PRO A C 1
ATOM 2327 O O . PRO A 1 298 ? -6.739 3.828 11.872 1.00 93.69 298 PRO A O 1
ATOM 2330 N N . LEU A 1 299 ? -5.756 5.401 10.614 1.00 93.56 299 LEU A N 1
ATOM 2331 C CA . LEU A 1 299 ? -6.722 6.463 10.929 1.00 93.56 299 LEU A CA 1
ATOM 2332 C C . LEU A 1 299 ? -8.109 6.196 10.327 1.00 93.56 299 LEU A C 1
ATOM 2334 O O . LEU A 1 299 ? -9.135 6.429 10.959 1.00 93.56 299 LEU A O 1
ATOM 2338 N N . CYS A 1 300 ? -8.166 5.659 9.108 1.00 94.00 300 CYS A N 1
ATOM 2339 C CA . CYS A 1 300 ? -9.429 5.256 8.488 1.00 94.00 300 CYS A CA 1
ATOM 2340 C C . CYS A 1 300 ? -10.029 4.035 9.191 1.00 94.00 300 CYS A C 1
ATOM 2342 O O . CYS A 1 300 ? -11.245 3.939 9.346 1.00 94.00 300 CYS A O 1
ATOM 2344 N N . THR A 1 301 ? -9.175 3.111 9.639 1.00 93.25 301 THR A N 1
ATOM 2345 C CA . THR A 1 301 ? -9.612 1.929 10.385 1.00 93.25 301 THR A CA 1
ATOM 2346 C C . THR A 1 301 ? -10.134 2.317 11.766 1.00 93.25 301 THR A C 1
ATOM 2348 O O . THR A 1 301 ? -11.178 1.811 12.176 1.00 93.25 301 THR A O 1
ATOM 2351 N N . SER A 1 302 ? -9.469 3.237 12.473 1.00 91.00 302 SER A N 1
ATOM 2352 C CA . SER A 1 302 ? -9.935 3.737 13.771 1.00 91.00 302 SER A CA 1
ATOM 2353 C C . SER A 1 302 ? -11.242 4.520 13.649 1.00 91.00 302 SER A C 1
ATOM 2355 O O . SER A 1 302 ? -12.129 4.317 14.470 1.00 91.00 302 SER A O 1
ATOM 2357 N N . ALA A 1 303 ? -11.432 5.308 12.585 1.00 90.06 303 ALA A N 1
ATOM 2358 C CA . ALA A 1 303 ? -12.663 6.070 12.351 1.00 90.06 303 ALA A CA 1
ATOM 2359 C C . ALA A 1 303 ? -13.929 5.199 12.203 1.00 90.06 303 ALA A C 1
ATOM 2361 O O . ALA A 1 303 ? -15.038 5.678 12.434 1.00 90.06 303 ALA A O 1
ATOM 2362 N N . ILE A 1 304 ? -13.784 3.922 11.829 1.00 89.25 304 ILE A N 1
ATOM 2363 C CA . ILE A 1 304 ? -14.896 2.958 11.720 1.00 89.25 304 ILE A CA 1
ATOM 2364 C C . ILE A 1 304 ? -14.885 1.900 12.831 1.00 89.25 304 ILE A C 1
ATOM 2366 O O . ILE A 1 304 ? -15.564 0.878 12.715 1.00 89.25 304 ILE A O 1
ATOM 2370 N N . SER A 1 305 ? -14.073 2.093 13.868 1.00 88.31 305 SER A N 1
ATOM 2371 C CA . SER A 1 305 ? -13.872 1.137 14.955 1.00 88.31 305 SER A CA 1
ATOM 2372 C C . SER A 1 305 ? -14.108 1.807 16.301 1.00 88.31 305 SER A C 1
ATOM 2374 O O . SER A 1 305 ? -13.866 2.998 16.475 1.00 88.31 305 SER A O 1
ATOM 2376 N N . LYS A 1 306 ? -14.541 1.035 17.297 1.00 84.19 306 LYS A N 1
ATOM 2377 C CA . LYS A 1 306 ? -14.515 1.516 18.681 1.00 84.19 306 LYS A CA 1
ATOM 2378 C C . LYS A 1 306 ? -13.056 1.595 19.154 1.00 84.19 306 LYS A C 1
ATOM 2380 O O . LYS A 1 306 ? -12.289 0.698 18.795 1.00 84.19 306 LYS A O 1
ATOM 2385 N N . PRO A 1 307 ? -12.664 2.580 19.986 1.00 81.81 307 PRO A N 1
ATOM 2386 C CA . PRO A 1 307 ? -11.282 2.716 20.461 1.00 81.81 307 PRO A CA 1
ATOM 2387 C C . PRO A 1 307 ? -10.713 1.426 21.071 1.00 81.81 307 PRO A C 1
ATOM 2389 O O . PRO A 1 307 ? -9.603 1.018 20.738 1.00 81.81 307 PRO A O 1
ATOM 2392 N N . LYS A 1 308 ? -11.523 0.719 21.870 1.00 78.25 308 LYS A N 1
ATOM 2393 C CA . LYS A 1 308 ? -11.172 -0.563 22.504 1.00 78.25 308 LYS A CA 1
ATOM 2394 C C . LYS A 1 308 ? -10.913 -1.706 21.512 1.00 78.25 308 LYS A C 1
ATOM 2396 O O . LYS A 1 308 ? -10.129 -2.606 21.801 1.00 78.25 308 LYS A O 1
ATOM 2401 N N . ASP A 1 309 ? -11.549 -1.659 20.343 1.00 81.19 309 ASP A N 1
ATOM 2402 C CA . ASP A 1 309 ? -11.501 -2.723 19.335 1.00 81.19 309 ASP A CA 1
ATOM 2403 C C . ASP A 1 309 ? -10.566 -2.387 18.162 1.00 81.19 309 ASP A C 1
ATOM 2405 O O . ASP A 1 309 ? -10.346 -3.232 17.292 1.00 81.19 309 ASP A O 1
ATOM 2409 N N . PHE A 1 310 ? -9.988 -1.178 18.128 1.00 85.31 310 PHE A N 1
ATOM 2410 C CA . PHE A 1 310 ? -9.136 -0.715 17.030 1.00 85.31 310 PHE A CA 1
ATOM 2411 C C . PHE A 1 310 ? -7.985 -1.682 16.743 1.00 85.31 310 PHE A C 1
ATOM 2413 O O . PHE A 1 310 ? -7.830 -2.111 15.602 1.00 85.31 310 PHE A O 1
ATOM 2420 N N . GLY A 1 311 ? -7.215 -2.066 17.768 1.00 83.62 311 GLY A N 1
ATOM 2421 C CA . GLY A 1 311 ? -6.065 -2.959 17.594 1.00 83.62 311 GLY A CA 1
ATOM 2422 C C . GLY A 1 311 ? -6.458 -4.308 16.986 1.00 83.62 311 GLY A C 1
ATOM 2423 O O . GLY A 1 311 ? -5.809 -4.781 16.054 1.00 83.62 311 GLY A O 1
ATOM 2424 N N . LYS A 1 312 ? -7.585 -4.879 17.435 1.00 84.06 312 LYS A N 1
ATOM 2425 C CA . LYS A 1 312 ? -8.130 -6.140 16.910 1.00 84.06 312 LYS A CA 1
ATOM 2426 C C . LYS A 1 312 ? -8.571 -6.004 15.457 1.00 84.06 312 LYS A C 1
ATOM 2428 O O . LYS A 1 312 ? -8.225 -6.843 14.629 1.00 84.06 312 LYS A O 1
ATOM 2433 N N . ARG A 1 313 ? -9.309 -4.940 15.129 1.00 88.75 313 ARG A N 1
ATOM 2434 C CA . ARG A 1 313 ? -9.810 -4.671 13.770 1.00 88.75 313 ARG A CA 1
ATOM 2435 C C . ARG A 1 313 ? -8.672 -4.386 12.799 1.00 88.75 313 ARG A C 1
ATOM 2437 O O . ARG A 1 313 ? -8.634 -4.963 11.718 1.00 88.75 313 ARG A O 1
ATOM 2444 N N . TYR A 1 314 ? -7.705 -3.571 13.201 1.00 90.12 314 TYR A N 1
ATOM 2445 C CA . TYR A 1 314 ? -6.528 -3.274 12.393 1.00 90.12 314 TYR A CA 1
ATOM 2446 C C . TYR A 1 314 ? -5.671 -4.521 12.146 1.00 90.12 314 TYR A C 1
ATOM 2448 O O . TYR A 1 314 ? -5.354 -4.827 10.996 1.00 90.12 314 TYR A O 1
ATOM 2456 N N . GLY A 1 315 ? -5.384 -5.301 13.195 1.00 88.81 315 GLY A N 1
ATOM 2457 C CA . GLY A 1 315 ? -4.667 -6.573 13.071 1.00 88.81 315 GLY A CA 1
ATOM 2458 C C . GLY A 1 315 ? -5.406 -7.579 12.186 1.00 88.81 315 GLY A C 1
ATOM 2459 O O . GLY A 1 315 ? -4.803 -8.209 11.322 1.00 88.81 315 GLY A O 1
ATOM 2460 N N . THR A 1 316 ? -6.731 -7.660 12.324 1.00 88.88 316 THR A N 1
ATOM 2461 C CA . THR A 1 316 ? -7.586 -8.516 11.491 1.00 88.88 316 THR A CA 1
ATOM 2462 C C . THR A 1 316 ? -7.568 -8.088 10.022 1.00 88.88 316 THR A C 1
ATOM 2464 O O . THR A 1 316 ? -7.506 -8.944 9.146 1.00 88.88 316 THR A O 1
ATOM 2467 N N . ALA A 1 317 ? -7.575 -6.789 9.714 1.00 91.25 317 ALA A N 1
ATOM 2468 C CA . ALA A 1 317 ? -7.432 -6.323 8.335 1.00 91.25 317 ALA A CA 1
ATOM 2469 C C . ALA A 1 317 ? -6.066 -6.730 7.754 1.00 91.25 317 ALA A C 1
ATOM 2471 O O . ALA A 1 317 ? -6.004 -7.317 6.674 1.00 91.25 317 ALA A O 1
ATOM 2472 N N . TYR A 1 318 ? -4.983 -6.490 8.498 1.00 90.38 318 TYR A N 1
ATOM 2473 C CA . TYR A 1 318 ? -3.616 -6.782 8.056 1.00 90.38 318 TYR A CA 1
ATOM 2474 C C . TYR A 1 318 ? -3.293 -8.281 7.979 1.00 90.38 318 TYR A C 1
ATOM 2476 O O . TYR A 1 318 ? -2.455 -8.676 7.171 1.00 90.38 318 TYR A O 1
ATOM 2484 N N . PHE A 1 319 ? -4.013 -9.134 8.713 1.00 89.75 319 PHE A N 1
ATOM 2485 C CA . PHE A 1 319 ? -3.985 -10.588 8.517 1.00 89.75 319 PHE A CA 1
ATOM 2486 C C . PHE A 1 319 ? -4.346 -10.976 7.079 1.00 89.75 319 PHE A C 1
ATOM 2488 O O . PHE A 1 319 ? -3.667 -11.799 6.473 1.00 89.75 319 PHE A O 1
ATOM 2495 N N . PHE A 1 320 ? -5.393 -10.367 6.512 1.00 89.69 320 PHE A N 1
ATOM 2496 C CA . PHE A 1 320 ? -5.792 -10.624 5.126 1.00 89.69 320 PHE A CA 1
ATOM 2497 C C . PHE A 1 320 ? -4.850 -9.957 4.128 1.00 89.69 320 PHE A C 1
ATOM 2499 O O . PHE A 1 320 ? -4.519 -10.560 3.107 1.00 89.69 320 PHE A O 1
ATOM 2506 N N . VAL A 1 321 ? -4.37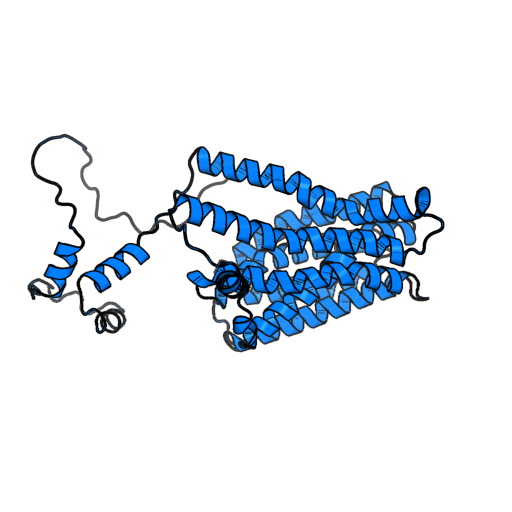8 -8.747 4.435 1.00 92.12 321 VAL A N 1
ATOM 2507 C CA . VAL A 1 321 ? -3.385 -8.056 3.601 1.00 92.12 321 VAL A CA 1
ATOM 2508 C C . VAL A 1 321 ? -2.083 -8.861 3.507 1.00 92.12 321 VAL A C 1
ATOM 2510 O O . VAL A 1 321 ? -1.502 -8.913 2.433 1.00 92.12 321 VAL A O 1
ATOM 2513 N N . ALA A 1 322 ? -1.669 -9.605 4.537 1.00 92.00 322 ALA A N 1
ATOM 2514 C CA . ALA A 1 322 ? -0.476 -10.454 4.449 1.00 92.00 322 ALA A CA 1
ATOM 2515 C C . ALA A 1 322 ? -0.538 -11.459 3.280 1.00 92.00 322 ALA A C 1
ATOM 2517 O O . ALA A 1 322 ? 0.461 -11.663 2.593 1.00 92.00 322 ALA A O 1
ATOM 2518 N N . PHE A 1 323 ? -1.707 -12.037 2.978 1.00 91.62 323 PHE A N 1
ATOM 2519 C CA . PHE A 1 323 ? -1.871 -12.928 1.819 1.00 91.62 323 PHE A CA 1
ATOM 2520 C C . PHE A 1 323 ? -1.685 -12.206 0.478 1.00 91.62 323 PHE A C 1
ATOM 2522 O O . PHE A 1 323 ? -1.280 -12.836 -0.497 1.00 91.62 323 PHE A O 1
ATOM 2529 N N . CYS A 1 324 ? -1.925 -10.893 0.420 1.00 92.44 324 CYS A N 1
ATOM 2530 C CA . CYS A 1 324 ? -1.571 -10.079 -0.742 1.00 92.44 324 CYS A CA 1
ATOM 2531 C C . CYS A 1 324 ? -0.065 -10.143 -1.009 1.00 92.44 324 CYS A C 1
ATOM 2533 O O . CYS A 1 324 ? 0.359 -10.350 -2.145 1.00 92.44 324 CYS A O 1
ATOM 2535 N N . ASN A 1 325 ? 0.753 -10.040 0.039 1.00 90.00 325 ASN A N 1
ATOM 2536 C CA . ASN A 1 325 ? 2.210 -10.070 -0.088 1.00 90.00 325 ASN A CA 1
ATOM 2537 C C . ASN A 1 325 ? 2.719 -11.402 -0.641 1.00 90.00 325 ASN A C 1
ATOM 2539 O O . ASN A 1 325 ? 3.682 -11.423 -1.401 1.00 90.00 325 ASN A O 1
ATOM 2543 N N . LEU A 1 326 ? 2.028 -12.497 -0.319 1.00 91.50 326 LEU A N 1
ATOM 2544 C CA . LEU A 1 326 ? 2.337 -13.822 -0.851 1.00 91.50 326 LEU A CA 1
ATOM 2545 C C . LEU A 1 326 ? 2.050 -13.943 -2.358 1.00 91.50 326 LEU A C 1
ATOM 2547 O O . LEU A 1 326 ? 2.726 -14.688 -3.058 1.00 91.50 326 LEU A O 1
ATOM 2551 N N . ILE A 1 327 ? 1.029 -13.242 -2.856 1.00 93.31 327 ILE A N 1
ATOM 2552 C CA . ILE A 1 327 ? 0.531 -13.394 -4.234 1.00 93.31 327 ILE A CA 1
ATOM 2553 C C . ILE A 1 327 ? 1.116 -12.329 -5.172 1.00 93.31 327 ILE A C 1
ATOM 2555 O O . ILE A 1 327 ? 1.308 -12.587 -6.358 1.00 93.31 327 ILE A O 1
ATOM 2559 N N . SER A 1 328 ? 1.403 -11.137 -4.656 1.00 92.06 328 SER A N 1
ATOM 2560 C CA . SER A 1 328 ? 1.754 -9.964 -5.463 1.00 92.06 328 SER A CA 1
ATOM 2561 C C . SER A 1 328 ? 3.038 -10.115 -6.273 1.00 92.06 328 SER A C 1
ATOM 2563 O O . SER A 1 328 ? 3.014 -9.815 -7.466 1.00 92.06 328 SER A O 1
ATOM 2565 N N . LEU A 1 329 ? 4.127 -10.616 -5.679 1.00 90.50 329 LEU A N 1
ATOM 2566 C CA . LEU A 1 329 ? 5.402 -10.764 -6.394 1.00 90.50 329 LEU A CA 1
ATOM 2567 C C . LEU A 1 329 ? 5.335 -11.836 -7.496 1.00 90.50 329 LEU A C 1
ATOM 2569 O O . LEU A 1 329 ? 5.633 -11.506 -8.638 1.00 90.50 329 LEU A O 1
ATOM 2573 N N . PRO A 1 330 ? 4.849 -13.073 -7.259 1.00 92.25 330 PRO A N 1
ATOM 2574 C CA . PRO A 1 330 ? 4.752 -14.069 -8.328 1.00 92.25 330 PRO A CA 1
ATOM 2575 C C . PRO A 1 330 ? 3.836 -13.631 -9.477 1.00 92.25 330 PRO A C 1
ATOM 2577 O O . PRO A 1 330 ? 4.134 -13.899 -10.638 1.00 92.25 330 PRO A O 1
ATOM 2580 N N . VAL A 1 331 ? 2.734 -12.934 -9.170 1.00 94.62 331 VAL A N 1
ATOM 2581 C CA . VAL A 1 331 ? 1.850 -12.362 -10.198 1.00 94.62 331 VAL A CA 1
ATOM 2582 C C . VAL A 1 331 ? 2.565 -11.262 -10.978 1.00 94.62 331 VAL A C 1
ATOM 2584 O O . VAL A 1 331 ? 2.506 -11.263 -12.205 1.00 94.62 331 VAL A O 1
ATOM 2587 N N . GLY A 1 332 ? 3.259 -10.350 -10.293 1.00 92.75 332 GLY A N 1
ATOM 2588 C CA . GLY A 1 332 ? 4.058 -9.304 -10.928 1.00 92.75 332 GLY A CA 1
ATOM 2589 C C . GLY A 1 332 ? 5.112 -9.885 -11.869 1.00 92.75 332 GLY A C 1
ATOM 2590 O O . GLY A 1 332 ? 5.149 -9.507 -13.037 1.00 92.75 332 GLY A O 1
ATOM 2591 N N . MET A 1 333 ? 5.885 -10.866 -11.401 1.00 91.81 333 MET A N 1
ATOM 2592 C CA . MET A 1 333 ? 6.906 -11.564 -12.183 1.00 91.81 333 MET A CA 1
ATOM 2593 C C . MET A 1 333 ? 6.314 -12.235 -13.424 1.00 91.81 333 MET A C 1
ATOM 2595 O O . MET A 1 333 ? 6.750 -11.960 -14.541 1.00 91.81 333 MET A O 1
ATOM 2599 N N . ALA A 1 334 ? 5.249 -13.024 -13.256 1.00 94.00 334 ALA A N 1
ATOM 2600 C CA . ALA A 1 334 ? 4.578 -13.695 -14.366 1.00 94.00 334 ALA A CA 1
ATOM 2601 C C . ALA A 1 334 ? 4.057 -12.706 -15.424 1.00 94.00 334 ALA A C 1
ATOM 2603 O O . ALA A 1 334 ? 4.058 -13.010 -16.616 1.00 94.00 334 ALA A O 1
ATOM 2604 N N . LEU A 1 335 ? 3.633 -11.503 -15.017 1.00 95.25 335 LEU A N 1
ATOM 2605 C CA . LEU A 1 335 ? 3.223 -10.452 -15.951 1.00 95.25 335 LEU A CA 1
ATOM 2606 C C . LEU A 1 335 ? 4.404 -9.895 -16.752 1.00 95.25 335 LEU A C 1
ATOM 2608 O O . LEU A 1 335 ? 4.237 -9.596 -17.936 1.00 95.25 335 LEU A O 1
ATOM 2612 N N . THR A 1 336 ? 5.589 -9.782 -16.152 1.00 93.56 336 THR A N 1
ATOM 2613 C CA . THR A 1 336 ? 6.784 -9.307 -16.869 1.00 93.56 336 THR A CA 1
ATOM 2614 C C . THR A 1 336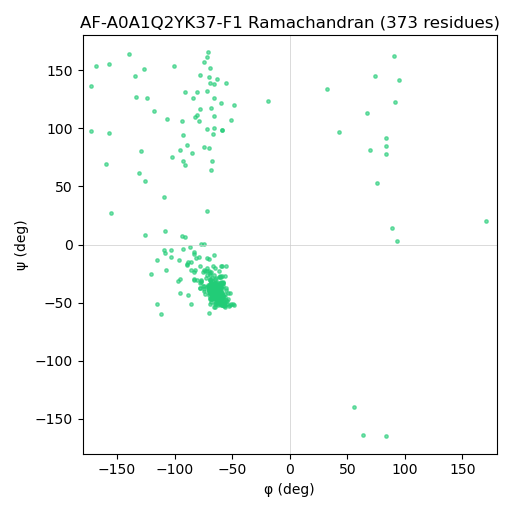 ? 7.346 -10.312 -17.879 1.00 93.56 336 THR A C 1
ATOM 2616 O O . THR A 1 336 ? 8.022 -9.896 -18.814 1.00 93.56 336 THR A O 1
ATOM 2619 N N . GLU A 1 337 ? 7.028 -11.603 -17.751 1.00 91.69 337 GLU A N 1
ATOM 2620 C CA . GLU A 1 337 ? 7.394 -12.636 -18.735 1.00 91.69 337 GLU A CA 1
ATOM 2621 C C . GLU A 1 337 ? 6.472 -12.633 -19.972 1.00 91.69 337 GLU A C 1
ATOM 2623 O O . GLU A 1 337 ? 6.747 -13.290 -20.979 1.00 91.69 337 GLU A O 1
ATOM 2628 N N . THR A 1 338 ? 5.358 -11.893 -19.928 1.00 94.38 338 THR A N 1
ATOM 2629 C CA . THR A 1 338 ? 4.445 -11.773 -21.074 1.00 94.38 338 THR A CA 1
ATOM 2630 C C . THR A 1 338 ? 5.054 -10.941 -22.207 1.00 94.38 338 THR A C 1
ATOM 2632 O O . THR A 1 338 ? 5.995 -10.176 -22.019 1.00 94.38 338 THR A O 1
ATOM 2635 N N . HIS A 1 339 ? 4.456 -10.994 -23.403 1.00 91.75 339 HIS A N 1
ATOM 2636 C CA . HIS A 1 339 ? 4.892 -10.175 -24.546 1.00 91.75 339 HIS A CA 1
ATOM 2637 C C . HIS A 1 339 ? 4.857 -8.659 -24.293 1.00 91.75 339 HIS A C 1
ATOM 2639 O O . HIS A 1 339 ? 5.604 -7.918 -24.926 1.00 91.75 339 HIS A O 1
ATOM 2645 N N . ALA A 1 340 ? 3.984 -8.195 -23.397 1.00 91.69 340 ALA A N 1
ATOM 2646 C CA . ALA A 1 340 ? 3.905 -6.791 -22.997 1.00 91.69 340 ALA A CA 1
ATOM 2647 C C . ALA A 1 340 ? 4.930 -6.429 -21.904 1.00 91.69 340 ALA A C 1
ATOM 2649 O O . ALA A 1 340 ? 5.105 -5.254 -21.577 1.00 91.69 340 ALA A O 1
ATOM 2650 N N . GLY A 1 341 ? 5.626 -7.425 -21.354 1.00 93.25 341 GLY A N 1
ATOM 2651 C CA . GLY A 1 341 ? 6.701 -7.260 -20.394 1.00 93.25 341 GLY A CA 1
ATOM 2652 C C . GLY A 1 341 ? 6.282 -6.464 -19.165 1.00 93.25 341 GLY A C 1
ATOM 2653 O O . GLY A 1 341 ? 5.163 -6.559 -18.658 1.00 93.25 341 GLY A O 1
ATOM 2654 N N . TYR A 1 342 ? 7.189 -5.606 -18.710 1.00 94.12 342 TYR A N 1
ATOM 2655 C CA . TYR A 1 342 ? 6.939 -4.708 -17.591 1.00 94.12 342 TYR A CA 1
ATOM 2656 C C . TYR A 1 342 ? 5.716 -3.801 -17.768 1.00 94.12 342 TYR A C 1
ATOM 2658 O O . TYR A 1 342 ? 5.106 -3.426 -16.771 1.00 94.12 342 TYR A O 1
ATOM 2666 N N . ASP A 1 343 ? 5.318 -3.465 -18.995 1.00 94.62 343 ASP A N 1
ATOM 2667 C CA . ASP A 1 343 ? 4.174 -2.579 -19.211 1.00 94.62 343 ASP A CA 1
ATOM 2668 C C . ASP A 1 343 ? 2.856 -3.279 -18.803 1.00 94.62 343 ASP A C 1
ATOM 2670 O O . ASP A 1 343 ? 1.945 -2.623 -18.294 1.00 94.62 343 ASP A O 1
ATOM 2674 N N . ALA A 1 344 ? 2.772 -4.617 -18.905 1.00 96.12 344 ALA A N 1
ATOM 2675 C CA . ALA A 1 344 ? 1.651 -5.396 -18.362 1.00 96.12 344 ALA A CA 1
ATOM 2676 C C . ALA A 1 344 ? 1.620 -5.394 -16.829 1.00 96.12 344 ALA A C 1
ATOM 2678 O O . ALA A 1 344 ? 0.552 -5.228 -16.238 1.00 96.12 344 ALA A O 1
ATOM 2679 N N . MET A 1 345 ? 2.782 -5.535 -16.185 1.00 95.50 345 MET A N 1
ATOM 2680 C CA . MET A 1 345 ? 2.897 -5.444 -14.726 1.00 95.50 345 MET A CA 1
ATOM 2681 C C . MET A 1 345 ? 2.476 -4.051 -14.231 1.00 95.50 345 MET A C 1
ATOM 2683 O O . MET A 1 345 ? 1.654 -3.940 -13.320 1.00 95.50 345 MET A O 1
ATOM 2687 N N . VAL A 1 346 ? 2.941 -2.987 -14.898 1.00 96.12 346 VAL A N 1
ATOM 2688 C CA . VAL A 1 346 ? 2.561 -1.597 -14.595 1.00 96.12 346 VAL A CA 1
ATOM 2689 C C . VAL A 1 346 ? 1.057 -1.377 -14.771 1.00 96.12 346 VAL A C 1
ATOM 2691 O O . VAL A 1 346 ? 0.414 -0.787 -13.901 1.00 96.12 346 VAL A O 1
ATOM 2694 N N . ALA A 1 347 ? 0.466 -1.870 -15.862 1.00 96.94 347 ALA A N 1
ATOM 2695 C CA . ALA A 1 347 ? -0.973 -1.760 -16.098 1.00 96.94 347 ALA A CA 1
ATOM 2696 C C . ALA A 1 347 ? -1.791 -2.509 -15.034 1.00 96.94 347 ALA A C 1
ATOM 2698 O O . ALA A 1 347 ? -2.817 -2.006 -14.572 1.00 96.94 347 ALA A O 1
ATOM 2699 N N . PHE A 1 348 ? -1.324 -3.681 -14.599 1.00 96.94 348 PHE A N 1
ATOM 2700 C CA . PHE A 1 348 ? -1.959 -4.441 -13.528 1.00 96.94 348 PHE A CA 1
ATOM 2701 C C . PHE A 1 348 ? -1.876 -3.702 -12.180 1.00 96.94 348 PHE A C 1
ATOM 2703 O O . PHE A 1 348 ? -2.893 -3.583 -11.497 1.00 96.94 348 PHE A O 1
ATOM 2710 N N . ALA A 1 349 ? -0.727 -3.104 -11.841 1.00 96.12 349 ALA A N 1
ATOM 2711 C CA . ALA A 1 349 ? -0.587 -2.230 -10.668 1.00 96.12 349 ALA A CA 1
ATOM 2712 C C . ALA A 1 349 ? -1.526 -1.013 -10.729 1.00 96.12 349 ALA A C 1
ATOM 2714 O O . ALA A 1 349 ? -2.144 -0.630 -9.734 1.00 96.12 349 ALA A O 1
ATOM 2715 N N . GLY A 1 350 ? -1.680 -0.411 -11.910 1.00 96.81 350 GLY A N 1
ATOM 2716 C CA . GLY A 1 350 ? -2.630 0.677 -12.139 1.00 96.81 350 GLY A CA 1
ATOM 2717 C C . GLY A 1 350 ? -4.081 0.238 -11.942 1.00 96.81 350 GLY A C 1
ATOM 2718 O O . GLY A 1 350 ? -4.878 0.972 -11.350 1.00 96.81 350 GLY A O 1
ATOM 2719 N N . ALA A 1 351 ? -4.432 -0.968 -12.388 1.00 97.75 351 ALA A N 1
ATOM 2720 C CA . ALA A 1 351 ? -5.769 -1.532 -12.236 1.00 97.75 351 ALA A CA 1
ATOM 2721 C C . ALA A 1 351 ? -6.111 -1.835 -10.769 1.00 97.75 351 ALA A C 1
ATOM 2723 O O . ALA A 1 351 ? -7.202 -1.474 -10.318 1.00 97.75 351 ALA A O 1
ATOM 2724 N N . THR A 1 352 ? -5.187 -2.424 -10.001 1.00 97.12 352 THR A N 1
ATOM 2725 C CA . THR A 1 352 ? -5.396 -2.675 -8.564 1.00 97.12 352 THR A CA 1
ATOM 2726 C C . THR A 1 352 ? -5.510 -1.369 -7.778 1.00 97.12 352 THR A C 1
ATOM 2728 O O . THR A 1 352 ? -6.439 -1.239 -6.981 1.00 97.12 352 THR A O 1
ATOM 2731 N N . CYS A 1 353 ? -4.678 -0.361 -8.072 1.00 96.56 353 CYS A N 1
ATOM 2732 C CA . CYS A 1 353 ? -4.819 1.004 -7.541 1.00 96.56 353 CYS A CA 1
ATOM 2733 C C . CYS A 1 353 ? -6.201 1.603 -7.842 1.00 96.56 353 CYS A C 1
ATOM 2735 O O . CYS A 1 353 ? -6.869 2.114 -6.945 1.00 96.56 353 CYS A O 1
ATOM 2737 N N . THR A 1 354 ? -6.660 1.492 -9.092 1.00 98.12 354 THR A N 1
ATOM 2738 C CA . THR A 1 354 ? -7.962 2.029 -9.517 1.00 98.12 354 THR A CA 1
ATOM 2739 C C . THR A 1 354 ? -9.099 1.374 -8.736 1.00 98.12 354 THR A C 1
ATOM 2741 O O . THR A 1 354 ? -9.982 2.061 -8.218 1.00 98.12 354 THR A O 1
ATOM 2744 N N . LEU A 1 355 ? -9.067 0.044 -8.606 1.00 98.00 355 LEU A N 1
ATOM 2745 C CA . LEU A 1 355 ? -10.069 -0.700 -7.848 1.00 98.00 355 LEU A CA 1
ATOM 2746 C C . LEU A 1 355 ? -10.014 -0.352 -6.353 1.00 98.00 355 LEU A C 1
ATOM 2748 O O . LEU A 1 355 ? -11.062 -0.149 -5.741 1.00 98.00 355 LEU A O 1
ATOM 2752 N N . ALA A 1 356 ? -8.816 -0.186 -5.785 1.00 97.56 356 ALA A N 1
ATOM 2753 C CA . ALA A 1 356 ? -8.637 0.280 -4.413 1.00 97.56 356 ALA A CA 1
ATOM 2754 C C . ALA A 1 356 ? -9.262 1.667 -4.200 1.00 97.56 356 ALA A C 1
ATOM 2756 O O . ALA A 1 356 ? -10.022 1.856 -3.250 1.00 97.56 356 ALA A O 1
ATOM 2757 N N . THR A 1 357 ? -9.022 2.620 -5.110 1.00 97.75 357 THR A N 1
ATOM 2758 C CA . THR A 1 357 ? -9.630 3.958 -5.058 1.00 97.75 357 THR A CA 1
ATOM 2759 C C . THR A 1 357 ? -11.158 3.870 -5.076 1.00 97.75 357 THR A C 1
ATOM 2761 O O . THR A 1 357 ? -11.817 4.520 -4.263 1.00 97.75 357 THR A O 1
ATOM 2764 N N . VAL A 1 358 ? -11.740 3.030 -5.939 1.00 97.81 358 VAL A N 1
ATOM 2765 C CA . VAL A 1 358 ? -13.197 2.803 -5.982 1.00 97.81 358 VAL A CA 1
ATOM 2766 C C . VAL A 1 358 ? -13.711 2.251 -4.648 1.00 97.81 358 VAL A C 1
ATOM 2768 O O . VAL A 1 358 ? -14.715 2.743 -4.127 1.00 97.81 358 VAL A O 1
ATOM 2771 N N . CYS A 1 359 ? -13.012 1.286 -4.048 1.00 97.12 359 CYS A N 1
ATOM 2772 C CA . CYS A 1 359 ? -13.367 0.741 -2.737 1.00 97.12 359 CYS A CA 1
ATOM 2773 C C . CYS A 1 359 ? -13.243 1.783 -1.609 1.00 97.12 359 CYS A C 1
ATOM 2775 O O . CYS A 1 359 ? -14.126 1.852 -0.748 1.00 97.12 359 CYS A O 1
ATOM 2777 N N . PHE A 1 360 ? -12.222 2.647 -1.619 1.00 96.25 360 PHE A N 1
ATOM 2778 C CA . PHE A 1 360 ? -12.106 3.750 -0.656 1.00 96.25 360 PHE A CA 1
ATOM 2779 C C . PHE A 1 360 ? -13.256 4.753 -0.793 1.00 96.25 360 PHE A C 1
ATOM 2781 O O . PHE A 1 360 ? -13.859 5.137 0.212 1.00 96.25 360 PHE A O 1
ATOM 2788 N N . VAL A 1 361 ? -13.618 5.127 -2.025 1.00 95.75 361 VAL A N 1
ATOM 2789 C CA . VAL A 1 361 ? -14.767 6.005 -2.305 1.00 95.75 361 VAL A CA 1
ATOM 2790 C C . VAL A 1 361 ? -16.066 5.374 -1.809 1.00 95.75 361 VAL A C 1
ATOM 2792 O O . VAL A 1 361 ? -16.854 6.040 -1.133 1.00 95.75 361 VAL A O 1
ATOM 2795 N N . TYR A 1 362 ? -16.277 4.082 -2.074 1.00 95.12 362 TYR A N 1
ATOM 2796 C CA . TYR A 1 362 ? -17.450 3.360 -1.582 1.00 95.12 362 TYR A CA 1
ATOM 2797 C C . TYR A 1 362 ? -17.497 3.326 -0.052 1.00 95.12 362 TYR A C 1
ATOM 2799 O O . TYR A 1 362 ? -18.540 3.595 0.546 1.00 95.12 362 TYR A O 1
ATOM 2807 N N . THR A 1 363 ? -16.363 3.062 0.597 1.00 93.44 363 THR A N 1
ATOM 2808 C CA . THR A 1 363 ? -16.262 3.066 2.062 1.00 93.44 363 THR A CA 1
ATOM 2809 C C . THR A 1 363 ? -16.621 4.443 2.618 1.00 93.44 363 THR A C 1
ATOM 2811 O O . THR A 1 363 ? -17.474 4.550 3.496 1.00 93.44 363 THR A O 1
ATOM 2814 N N . ARG A 1 364 ? -16.081 5.527 2.050 1.00 92.19 364 ARG A N 1
ATOM 2815 C CA . ARG A 1 364 ? -16.422 6.896 2.469 1.00 92.19 364 ARG A CA 1
ATOM 2816 C C . ARG A 1 364 ? -17.901 7.223 2.279 1.00 92.19 364 ARG A C 1
ATOM 2818 O O . ARG A 1 364 ? -18.498 7.879 3.140 1.00 92.19 364 ARG A O 1
ATOM 2825 N N . TYR A 1 365 ? -18.494 6.785 1.173 1.00 91.31 365 TYR A N 1
ATOM 2826 C CA . TYR A 1 365 ? -19.924 6.956 0.926 1.00 91.31 365 TYR A CA 1
ATOM 2827 C C . TYR A 1 365 ? -20.763 6.261 2.008 1.00 91.31 365 TYR A C 1
ATOM 2829 O O . TYR A 1 365 ? -21.730 6.836 2.502 1.00 91.31 365 TYR A O 1
ATOM 2837 N N . ARG A 1 366 ? -20.356 5.063 2.439 1.00 88.25 366 ARG A N 1
ATOM 2838 C CA . ARG A 1 366 ? -21.031 4.299 3.498 1.00 88.25 366 ARG A CA 1
ATOM 2839 C C . ARG A 1 366 ? -20.906 4.923 4.881 1.00 88.25 366 ARG A C 1
ATOM 2841 O O . ARG A 1 366 ? -21.850 4.828 5.656 1.00 88.25 366 ARG A O 1
ATOM 2848 N N . VAL A 1 367 ? -19.765 5.535 5.186 1.00 86.12 367 VAL A N 1
ATOM 2849 C CA . VAL A 1 367 ? -19.509 6.101 6.516 1.00 86.12 367 VAL A CA 1
ATOM 2850 C C . VAL A 1 367 ? -20.211 7.453 6.712 1.00 86.12 367 VAL A C 1
ATOM 2852 O O . VAL A 1 367 ? -20.725 7.709 7.794 1.00 86.12 367 VAL A O 1
ATOM 2855 N N . GLY A 1 368 ? -20.297 8.314 5.690 1.00 75.25 368 GLY A N 1
ATOM 2856 C CA . GLY A 1 368 ? -20.936 9.632 5.862 1.00 75.25 368 GLY A CA 1
ATOM 2857 C C . GLY A 1 368 ? -21.513 10.281 4.611 1.00 75.25 368 GLY A C 1
ATOM 2858 O O . GLY A 1 368 ? -21.570 11.509 4.533 1.00 75.25 368 GLY A O 1
ATOM 2859 N N . GLY A 1 369 ? -21.912 9.492 3.612 1.00 68.88 369 GLY A N 1
ATOM 2860 C CA . GLY A 1 369 ? -22.561 9.984 2.391 1.00 68.88 369 GLY A CA 1
ATOM 2861 C C . GLY A 1 369 ? -21.680 10.908 1.537 1.00 68.88 369 GLY A C 1
ATOM 2862 O O . GLY A 1 369 ? -20.467 10.966 1.708 1.00 68.88 369 GLY A O 1
ATOM 2863 N N . LEU A 1 370 ? -22.282 11.654 0.602 1.00 58.25 370 LEU A N 1
ATOM 2864 C CA . LEU A 1 370 ? -21.566 12.575 -0.307 1.00 58.25 370 LEU A CA 1
ATOM 2865 C C . LEU A 1 370 ? -21.265 13.957 0.304 1.00 58.25 370 LEU A C 1
ATOM 2867 O O . LEU A 1 370 ? -20.583 14.776 -0.311 1.00 58.25 370 LEU A O 1
ATOM 2871 N N . ASN A 1 371 ? -21.770 14.237 1.505 1.00 57.50 371 ASN A N 1
ATOM 2872 C CA . ASN A 1 371 ? -21.566 15.525 2.156 1.00 57.50 371 ASN A CA 1
ATOM 2873 C C . ASN A 1 371 ? -20.159 15.608 2.762 1.00 57.50 371 ASN A C 1
ATOM 2875 O O . ASN A 1 371 ? -19.631 14.613 3.268 1.00 57.50 371 ASN A O 1
ATOM 2879 N N . LYS A 1 372 ? -19.566 16.812 2.755 1.00 52.72 372 LYS A N 1
ATOM 2880 C CA . LYS A 1 372 ? -18.303 17.128 3.448 1.00 52.72 372 LYS A CA 1
ATOM 2881 C C . LYS A 1 372 ? -18.498 17.064 4.968 1.00 52.72 372 LYS A C 1
ATOM 2883 O O . LYS A 1 372 ? -18.540 18.084 5.644 1.00 52.72 372 LYS A O 1
ATOM 2888 N N . ILE A 1 373 ? -18.654 15.862 5.499 1.00 49.12 373 ILE A N 1
ATOM 2889 C CA . ILE A 1 373 ? -18.622 15.588 6.931 1.00 49.12 373 ILE A CA 1
ATOM 2890 C C . ILE A 1 373 ? -17.168 15.265 7.277 1.00 49.12 373 ILE A C 1
ATOM 2892 O O . ILE A 1 373 ? -16.527 14.488 6.558 1.00 49.12 373 ILE A O 1
ATOM 2896 N N . ARG A 1 374 ? -16.650 15.914 8.329 1.00 52.91 374 ARG A N 1
ATOM 2897 C CA . ARG A 1 374 ? -15.394 15.527 8.980 1.00 52.91 374 ARG A CA 1
ATOM 2898 C C . ARG A 1 374 ? -15.630 14.161 9.612 1.00 52.91 374 ARG A C 1
ATOM 2900 O O . ARG A 1 374 ? -16.433 14.066 10.535 1.00 52.91 374 ARG A O 1
ATOM 2907 N N . ILE A 1 375 ? -14.997 13.137 9.056 1.00 47.31 375 ILE A N 1
ATOM 2908 C CA . ILE A 1 375 ? -14.974 11.782 9.604 1.00 47.31 375 ILE A CA 1
ATOM 2909 C C . ILE A 1 375 ? -13.528 11.336 9.692 1.00 47.31 375 ILE A C 1
ATOM 2911 O O . ILE A 1 375 ? -12.789 11.596 8.704 1.00 47.31 375 ILE A O 1
#

Solvent-accessible surface area (backbone atoms only — not comparable to full-atom values): 20722 Å² total; per-residue (Å²): 136,90,79,92,85,76,89,73,81,85,90,67,89,68,92,80,81,92,82,83,89,82,88,86,90,78,85,84,76,74,80,45,77,65,53,61,53,46,63,74,72,50,86,78,85,82,79,81,72,92,76,71,88,81,71,87,82,70,79,70,64,62,74,71,56,80,74,66,82,47,73,65,53,54,47,54,58,52,59,73,70,65,77,79,72,86,83,62,61,73,68,49,54,51,49,52,51,50,50,52,57,52,46,50,59,56,54,46,53,60,69,41,45,33,62,52,50,52,49,37,47,72,73,71,47,61,93,53,59,66,46,63,55,34,40,54,55,8,49,50,49,18,48,57,48,42,43,53,51,54,50,52,56,49,50,55,48,53,52,41,48,74,72,63,61,78,88,74,66,71,72,68,46,55,57,71,50,42,47,72,68,53,55,74,39,63,59,53,40,35,41,38,49,16,52,29,27,40,47,33,21,48,54,38,49,69,34,40,47,37,59,50,34,42,76,67,69,46,52,71,72,54,17,55,46,46,54,49,45,16,55,56,32,17,56,56,13,36,49,53,49,51,63,46,18,79,78,61,10,33,51,56,42,34,35,50,22,33,44,50,35,23,50,37,33,64,69,28,37,65,78,34,43,79,40,70,70,38,33,53,52,32,31,36,54,38,22,17,21,50,32,21,32,60,54,28,49,63,52,45,49,40,72,77,37,56,82,92,46,26,68,32,53,51,47,39,40,44,56,58,32,17,56,33,37,44,49,28,38,31,52,36,46,54,31,37,74,40,98,62,19,59,57,45,29,48,51,49,32,27,50,32,20,44,52,14,30,51,28,42,50,50,31,41,40,73,75,54,45,93,56,95,59,82,83

Secondary structure (DSSP, 8-state):
------PPP---S---S--------S------HHHHHHHHHS-------TT-SSSS--TTTSTTTTT--SHHHHHHHHHTT------SSHHHHHHHHHHHHHHHHHHHHHHHHHHHHHHHHHHTSTTS-HHHHHHHHHHHHHHHHHHHHHHHHHHHHHHHHHTT-----HHHHHHHHS-GGGGGSHHHHHHHHHHHHHHHHHHHHHHHHHHHHHHTT--HHHHHHHHHHHHHHHHHHHHHHHHHHHHH-HHHHHHHHHHHHHHHIIIIIHHHTTSHHHHHHHHHHHHHHHHHHHHHHHHHHHHTS-GGGHHHHHHHHHHHHHHHHHHHHHHHHHHHTSTTTHHHHHHHHHHHHHHHHHHHHHHHHHHHTTS----

Mean predicted aligned error: 13.83 Å

Radius of gyration: 26.99 Å; Cα contacts (8 Å, |Δi|>4): 361; chains: 1; bounding box: 54×63×82 Å

InterPro domains:
  IPR011701 Major facilitator superfamily [PF07690] (193-364)
  IPR020846 Major facilitator superfamily domain [PS50850] (187-375)
  IPR036259 MFS transporter superfamily [G3DSA:1.20.1250.20] (181-366)
  IPR036259 MFS transporter superfamily [SSF103473] (83-158)
  IPR036259 MFS transporter superfamily [SSF103473] (171-366)
  IPR050327 Proton-linked Monocarboxylate Transporter [PTHR11360] (168-359)

Organism: NCBI:txid4926

pLDDT: mean 76.0, std 24.05, range [24.0, 98.19]